Protein AF-A0A534ZRY5-F1 (afdb_monomer)

Mean predicted aligned error: 13.83 Å

Sequence (538 aa):
SQANYGDLYQTGPNISAVFGPDYWAKVGASLPLFTAVGNHGFARSESNLPDLVNWPQDRAVSLSAGTYQKQAYCCLNGTSAASYPSAWYAFDAGNTRFYVLTAAWTDGNNGTATPYQNDYGYHWTASSPEYQWLENDLRTHPSALKFAVFHYPIYSDNTSETSDAYLQGATSLQGLLGRYGVDIAFNGHAHIYQRNQPDTDGLVTYVTGGGGAKLMSVRACSGVDAYGIGWSYNDNAGTACGLGLRPVSIDHVYHYLLVSVRGTIVTVTPVDELGRAFDVQTYDFSRPSDTEPPTAPASLTAVARSSTQVDLAWTGSTDNVGVTGYDIYRNDSLLRTVGIVSSYSDTTTQGGQTYAYKVRARDLAGNLSTFSPEATVNTPPTVTVTYPAVADAYVDQAIPIGNFGTLSRIYADLSPNRQAYLKFTVAGLTGAVEKATVRLYIGDGSARGPSVSLADNAWNETGITWSNKPVLIGSPLADTGTVSSGAWLDIDVTSAVSTNVDYTFALIPTSADGVSAYSREAGTPSLRPQLIITVRSP

Secondary structure (DSSP, 8-state):
-GGGSGGGG--STT---TT-HHHH--TT----------TTT--TT-S--TTTT-TTHHHHHHHHT-EEEEEEE--GGGPPPEEEEEEEEEEEETTEEEEE------TT--TTS-HHHHHIIIIISTTSHHHHHHHHHHHH-TTSEEEEE-SS-SS--BSSS---TTS-STTSHHHHHHHTT--EEEE-SSSSEEEEPP-TT--EEEEE-TTSSPP--B-S--TTEEEEEEEETTTTEEEEEETPPPPSSGGGT-EEEEEEEETTEEEEEEEETTS-B-S-EEEE--PPPP-PPPPPPEEEEEEEEETTEEEEEEEPP--SS-EEEEEEEETTEEEEEESS-SEEEE----TT-EEEEEEEEEESSS-BPPPPPPEEEEPPPEEEEEEEEEEEEEEETTSTT---TTSSEEEEEETTEEEEEEEEE-----S-EEEEEEEEEEEE-BSSPPEEEEE-S---TTT--GGGPPPEEEEEEEE--SB-TTSEEEEE-TTT--SSSEEEEEEE---SS-EEEE-TT-SSGGGS-EEEEEEE--

Radius of gyration: 34.94 Å; Cα contacts (8 Å, |Δi|>4): 1387; chains: 1; bounding box: 77×53×90 Å

pLDDT: mean 89.76, std 12.64, range [42.62, 98.75]

Solvent-accessible surface area (backbone atoms only — not comparable to full-atom values): 28105 Å² total; per-residue (Å²): 115,72,85,59,62,65,67,72,63,62,81,62,104,62,44,58,66,66,76,34,71,82,77,78,62,54,96,91,67,83,80,81,67,87,81,53,51,34,39,85,72,37,52,68,79,58,91,66,58,68,63,86,72,44,79,54,48,68,59,27,20,65,75,52,71,36,43,77,46,76,42,82,45,64,54,61,57,67,18,74,70,47,47,35,74,41,44,30,32,33,45,74,62,89,72,32,36,40,36,35,32,60,42,48,32,30,82,90,58,35,53,81,44,52,39,59,58,52,27,35,69,56,33,51,35,87,85,15,68,56,35,47,49,50,53,52,51,41,60,73,45,53,87,42,48,29,35,39,35,31,18,60,23,59,68,43,38,29,88,85,48,48,40,34,70,70,36,46,51,76,86,20,56,47,24,53,40,21,67,55,48,28,47,39,37,43,19,20,76,31,26,23,36,34,34,39,49,57,48,98,61,50,29,28,43,33,24,58,21,13,58,24,58,69,62,32,41,32,70,68,58,54,94,52,43,46,28,21,30,14,32,30,81,90,76,71,42,40,21,41,23,62,72,30,69,62,32,91,51,68,50,67,42,26,36,51,74,50,74,47,78,57,90,50,36,36,34,42,35,33,28,24,50,80,72,45,76,46,88,68,43,77,44,74,64,72,67,76,77,70,78,74,48,20,41,45,26,38,80,48,42,49,44,57,80,40,32,38,27,35,43,36,38,39,42,74,56,53,44,96,76,35,62,56,22,33,44,35,27,46,72,92,36,83,72,48,76,48,54,86,65,46,62,50,74,44,68,82,48,55,45,58,37,80,46,41,32,35,37,22,26,26,28,53,74,67,37,57,21,56,63,20,66,74,22,68,36,63,21,46,35,63,46,79,50,77,35,59,51,76,34,38,31,28,25,31,64,85,40,43,80,42,60,40,37,80,42,44,52,29,38,23,15,52,74,61,45,18,37,19,40,40,29,34,67,42,69,87,77,77,45,58,63,75,40,27,31,45,35,35,28,23,61,42,38,15,84,49,29,35,32,33,26,41,29,51,75,87,65,49,39,87,72,31,15,44,79,61,52,67,55,73,48,84,68,70,64,39,72,58,44,64,38,60,51,77,33,79,44,78,42,64,41,38,95,77,54,77,70,70,45,76,46,24,42,31,35,42,43,73,32,62,76,30,34,28,28,34,19,69,61,27,94,52,72,92,42,29,32,33,41,40,35,32,22,37,54,115

Nearest PDB structures (foldseek):
  1k85-assembly1_A  TM=9.032E-01  e=1.643E-07  Niallia circulans
  7jgt-assembly1_A  TM=8.335E-01  e=7.657E-04  Caldanaerobacter subterraneus subsp. tengcongensis MB4
  6bt9-assembly2_B  TM=2.143E-01  e=1.829E-09  Bacillus thuringiensis
  6xay-assembly2_B  TM=3.948E-01  e=1.124E-03  Homo sapiens
  6q9m-assembly2_B  TM=3.414E-01  e=3.553E-04  Drosophila melanogaster

Foldseek 3Di:
DLVLDPPSPDDDPFWFCLCPPVNPDDVPDDDDDDDAAAQRNFDQPPPDSVVLPDPPQVVQCVVLVHDFDWDWDDDDQQWHITITTADWGWDDDPLAIETRHEQYHHPVTQRRHDRLVSSCVAQKACPHPNNVSLLVSLLVSLRGAYEYEHAQFCQAQFPPRGHSVQQDDCSTVVVSCLLSHHQEYEYEPQLWWFWFAQDPSNYTYIYQNLQTPRWTARDNQDPRTCKIWTADPVVRWIHIHHVYDTDPHSQQTRWDWDWDDDPQKIWTWTAGSVRDTDPIDIDRRPDPQDPDAWAAWEDWEWDAPAQQKIKIFTHFIADPSGWFWKFKDKPNHTPDIDGRDGMDMGRHHHAQDKIKMWMWIAGSSGHIHDIYPIYIDHHFHKDKDKWFFPWKWKAWPVFQQDAGRQDQKAKQAVVVGMKMKTKTQADDDPFWWPWKKKKWQWAAWDQWWFFKFWWDPPDHRRGDYNNPHTDTDDDTQDGQHTGDHRDMGIDTPSVPDTDRGMTMMMGHGPHHSMIMTGDCNNPDNVRHIMIMTMGRDD

Structure (mmCIF, N/CA/C/O backbone):
data_AF-A0A534ZRY5-F1
#
_entry.id   AF-A0A534ZRY5-F1
#
loop_
_atom_site.group_PDB
_atom_site.id
_atom_site.type_symbol
_atom_site.label_atom_id
_atom_site.label_alt_id
_atom_site.label_comp_id
_atom_site.label_asym_id
_atom_site.label_entity_id
_atom_site.label_seq_id
_atom_site.pdbx_PDB_ins_code
_atom_site.Cartn_x
_atom_site.Cartn_y
_atom_site.Cartn_z
_atom_site.occupancy
_atom_site.B_iso_or_equiv
_atom_site.auth_seq_id
_atom_site.auth_comp_id
_atom_site.auth_asym_id
_atom_site.auth_atom_id
_atom_site.pdbx_PDB_model_num
ATOM 1 N N . SER A 1 1 ? -1.473 17.277 -32.638 1.00 44.34 1 SER A N 1
ATOM 2 C CA . SER A 1 1 ? -0.510 18.044 -33.459 1.00 44.34 1 SER A CA 1
ATOM 3 C C . SER A 1 1 ? 0.889 17.645 -33.020 1.00 44.34 1 SER A C 1
ATOM 5 O O . SER A 1 1 ? 1.045 17.432 -31.825 1.00 44.34 1 SER A O 1
ATOM 7 N N . GLN A 1 2 ? 1.882 17.557 -33.920 1.00 42.62 2 GLN A N 1
ATOM 8 C CA . GLN A 1 2 ? 3.300 17.344 -33.548 1.00 42.62 2 GLN A CA 1
ATOM 9 C C . GLN A 1 2 ? 3.793 18.368 -32.506 1.00 42.62 2 GLN A C 1
ATOM 11 O O . GLN A 1 2 ? 4.649 18.046 -31.693 1.00 42.62 2 GLN A O 1
ATOM 16 N N . ALA A 1 3 ? 3.177 19.558 -32.461 1.00 44.28 3 ALA A N 1
ATOM 17 C CA . ALA A 1 3 ? 3.459 20.621 -31.492 1.00 44.28 3 ALA A CA 1
ATOM 18 C C . ALA A 1 3 ? 3.223 20.249 -30.009 1.00 44.28 3 ALA A C 1
ATOM 20 O O . ALA A 1 3 ? 3.551 21.048 -29.141 1.00 44.28 3 ALA A O 1
ATOM 21 N N . ASN A 1 4 ? 2.651 19.076 -29.713 1.00 43.38 4 ASN A N 1
ATOM 22 C CA . ASN A 1 4 ? 2.315 18.656 -28.351 1.00 43.38 4 ASN A CA 1
ATOM 23 C C . ASN A 1 4 ? 3.356 17.717 -27.703 1.00 43.38 4 ASN A C 1
ATOM 25 O O . ASN A 1 4 ? 3.157 17.360 -26.555 1.00 43.38 4 ASN A O 1
ATOM 29 N N . TYR A 1 5 ? 4.435 17.315 -28.395 1.00 51.25 5 TYR A N 1
ATOM 30 C CA . TYR A 1 5 ? 5.337 16.232 -27.948 1.00 51.25 5 TYR A CA 1
ATOM 31 C C . TYR A 1 5 ? 6.816 16.653 -27.755 1.00 51.25 5 TYR A C 1
ATOM 33 O O . TYR A 1 5 ? 7.732 15.915 -28.115 1.00 51.25 5 TYR A O 1
ATOM 41 N N . GLY A 1 6 ? 7.071 17.838 -27.187 1.00 51.94 6 GLY A N 1
ATOM 42 C CA . GLY A 1 6 ? 8.417 18.264 -26.759 1.00 51.94 6 GLY A CA 1
ATOM 43 C C . GLY A 1 6 ? 9.408 18.567 -27.897 1.00 51.94 6 GLY A C 1
ATOM 44 O O . GLY A 1 6 ? 9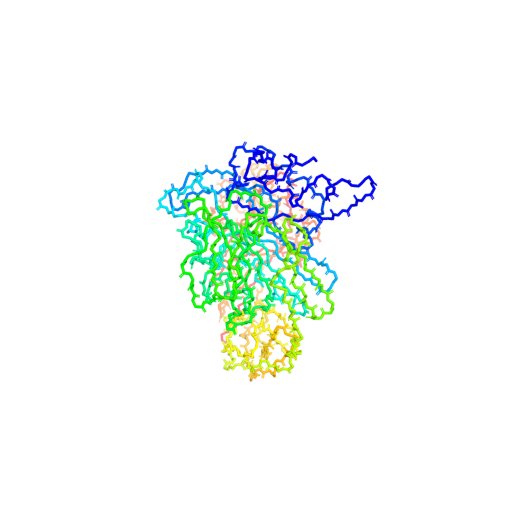.075 19.282 -28.844 1.00 51.94 6 GLY A O 1
ATOM 45 N N . ASP A 1 7 ? 10.636 18.034 -27.801 1.00 44.69 7 ASP A N 1
ATOM 46 C CA . ASP A 1 7 ? 11.776 18.303 -28.707 1.00 44.69 7 ASP A CA 1
ATOM 47 C C . ASP A 1 7 ? 11.546 17.919 -30.181 1.00 44.69 7 ASP A C 1
ATOM 49 O O . ASP A 1 7 ? 12.337 18.282 -31.050 1.00 44.69 7 ASP A O 1
ATOM 53 N N . LEU A 1 8 ? 10.416 17.282 -30.497 1.00 49.34 8 LEU A N 1
ATOM 54 C CA . LEU A 1 8 ? 9.919 17.099 -31.865 1.00 49.34 8 LEU A CA 1
ATOM 55 C C . LEU A 1 8 ? 9.505 18.423 -32.547 1.00 49.34 8 LEU A C 1
ATOM 57 O O . LEU A 1 8 ? 9.199 18.429 -33.738 1.00 49.34 8 LEU A O 1
ATOM 61 N N . TYR A 1 9 ? 9.497 19.546 -31.814 1.00 44.56 9 TYR A N 1
ATOM 62 C CA . TYR A 1 9 ? 9.355 20.901 -32.363 1.00 44.56 9 TYR A CA 1
ATOM 63 C C . TYR A 1 9 ? 10.678 21.496 -32.879 1.00 44.56 9 TYR A C 1
ATOM 65 O O . TYR A 1 9 ? 10.668 22.519 -33.567 1.00 44.56 9 TYR A O 1
ATOM 73 N N . GLN A 1 10 ? 11.830 20.909 -32.543 1.00 48.03 10 GLN A N 1
ATOM 74 C CA . GLN A 1 10 ? 13.104 21.470 -32.977 1.00 48.03 10 GLN A CA 1
ATOM 75 C C . GLN A 1 10 ? 13.219 21.374 -34.518 1.00 48.03 10 GLN A C 1
ATOM 77 O O . GLN A 1 10 ? 13.007 20.325 -35.115 1.00 48.03 10 GLN A O 1
ATOM 82 N N . THR A 1 11 ? 13.548 22.481 -35.194 1.00 48.44 11 THR A N 1
ATOM 83 C CA . THR A 1 11 ? 13.790 22.523 -36.654 1.00 48.44 11 THR A CA 1
ATOM 84 C C . THR A 1 11 ? 15.200 23.037 -36.953 1.00 48.44 11 THR A C 1
ATOM 86 O O . THR A 1 11 ? 15.606 24.046 -36.378 1.00 48.44 11 THR A O 1
ATOM 89 N N . GLY A 1 12 ? 15.955 22.398 -37.854 1.00 54.59 12 GLY A N 1
ATOM 90 C CA . GLY A 1 12 ? 17.310 22.834 -38.223 1.00 54.59 12 GLY A CA 1
ATOM 91 C C . GLY A 1 12 ? 18.221 21.690 -38.696 1.00 54.59 12 GLY A C 1
ATOM 92 O O . GLY A 1 12 ? 17.797 20.540 -38.688 1.00 54.59 12 GLY A O 1
ATOM 93 N N . PRO A 1 13 ? 19.482 21.971 -39.086 1.00 47.69 13 PRO A N 1
ATOM 94 C CA . PRO A 1 13 ? 20.400 20.996 -39.700 1.00 47.69 13 PRO A CA 1
ATOM 95 C C . PRO A 1 13 ? 20.950 19.907 -38.749 1.00 47.69 13 PRO A C 1
ATOM 97 O O . PRO A 1 13 ? 21.943 19.274 -39.078 1.00 47.69 13 PRO A O 1
ATOM 100 N N . ASN A 1 14 ? 20.351 19.708 -37.568 1.00 56.00 14 ASN A N 1
ATOM 101 C CA . ASN A 1 14 ? 20.805 18.774 -36.525 1.00 56.00 14 ASN A CA 1
ATOM 102 C C . ASN A 1 14 ? 19.629 18.219 -35.700 1.00 56.00 14 ASN A C 1
ATOM 104 O O . ASN A 1 14 ? 19.754 18.089 -34.482 1.00 56.00 14 ASN A O 1
ATOM 108 N N . ILE A 1 15 ? 18.480 17.994 -36.345 1.00 62.03 15 ILE A N 1
ATOM 109 C CA . ILE A 1 15 ? 17.298 17.375 -35.738 1.00 62.03 15 ILE A CA 1
ATOM 110 C C . ILE A 1 15 ? 16.789 16.261 -36.649 1.00 62.03 15 ILE A C 1
ATOM 112 O O . ILE A 1 15 ? 16.730 16.437 -37.864 1.00 62.03 15 ILE A O 1
ATOM 116 N N . SER A 1 16 ? 16.444 15.132 -36.035 1.00 63.03 16 SER A N 1
ATOM 117 C CA . SER A 1 16 ? 16.021 13.894 -36.697 1.00 63.03 16 SER A CA 1
ATOM 118 C C . SER A 1 16 ? 14.668 13.988 -37.406 1.00 63.03 16 SER A C 1
ATOM 120 O O . SER A 1 16 ? 13.733 14.619 -36.909 1.00 63.03 16 SER A O 1
ATOM 122 N N . ALA A 1 17 ? 14.533 13.253 -38.513 1.00 61.97 17 ALA A N 1
ATOM 123 C CA . ALA A 1 17 ? 13.275 12.952 -39.194 1.00 61.97 17 ALA A CA 1
ATOM 124 C C . ALA A 1 17 ? 12.673 11.575 -38.826 1.00 61.97 17 ALA A C 1
ATOM 126 O O . ALA A 1 17 ? 11.633 11.213 -39.384 1.00 61.97 17 ALA A O 1
ATOM 127 N N . VAL A 1 18 ? 13.270 10.821 -37.886 1.00 64.75 18 VAL A N 1
ATOM 128 C CA . VAL A 1 18 ? 12.823 9.472 -37.455 1.00 64.75 18 VAL A CA 1
ATOM 129 C C . VAL A 1 18 ? 11.316 9.417 -37.168 1.00 64.75 18 VAL A C 1
ATOM 131 O O . VAL A 1 18 ? 10.633 8.479 -37.575 1.00 64.75 18 VAL A O 1
ATOM 134 N N . PHE A 1 19 ? 10.777 10.448 -36.516 1.00 62.75 19 PHE A N 1
ATOM 135 C CA . PHE A 1 19 ? 9.353 10.582 -36.204 1.00 62.75 19 PHE A CA 1
ATOM 136 C C . PHE A 1 19 ? 8.661 11.617 -37.107 1.00 62.75 19 PHE A C 1
ATOM 138 O O . PHE A 1 19 ? 7.954 12.513 -36.634 1.00 62.75 19 PHE A O 1
ATOM 145 N N . GLY A 1 20 ? 8.878 11.511 -38.420 1.00 56.94 20 GLY A N 1
ATOM 146 C CA . GLY A 1 20 ? 8.279 12.389 -39.426 1.00 56.94 20 GLY A CA 1
ATOM 147 C C . GLY A 1 20 ? 6.740 12.323 -39.489 1.00 56.94 20 GLY A C 1
ATOM 148 O O . GLY A 1 20 ? 6.115 11.478 -38.844 1.00 56.94 20 GLY A O 1
ATOM 149 N N . PRO A 1 21 ? 6.089 13.203 -40.277 1.00 53.75 21 PRO A N 1
ATOM 150 C CA . PRO A 1 21 ? 4.624 13.304 -40.360 1.00 53.75 21 PRO A CA 1
ATOM 151 C C . PRO A 1 21 ? 3.892 11.977 -40.633 1.00 53.75 21 PRO A C 1
ATOM 153 O O . PRO A 1 21 ? 2.792 11.767 -40.118 1.00 53.75 21 PRO A O 1
ATOM 156 N N . ASP A 1 22 ? 4.524 11.061 -41.373 1.00 54.41 22 ASP A N 1
ATOM 157 C CA . ASP A 1 22 ? 3.977 9.743 -41.722 1.00 54.41 22 ASP A CA 1
ATOM 158 C C . ASP A 1 22 ? 3.847 8.784 -40.524 1.00 54.41 22 ASP A C 1
ATOM 160 O O . ASP A 1 22 ? 3.043 7.849 -40.569 1.00 54.41 22 ASP A O 1
ATOM 164 N N . TYR A 1 23 ? 4.597 9.022 -39.440 1.00 58.00 23 TYR A N 1
ATOM 165 C CA . TYR A 1 23 ? 4.493 8.257 -38.193 1.00 58.00 23 TYR A CA 1
ATOM 166 C C . TYR A 1 23 ? 3.243 8.648 -37.387 1.00 58.00 23 TYR A C 1
ATOM 168 O O . TYR A 1 23 ? 2.616 7.806 -36.745 1.00 58.00 23 TYR A O 1
ATOM 176 N N . TRP A 1 24 ? 2.847 9.925 -37.444 1.00 53.88 24 TRP A N 1
ATOM 177 C CA . TRP A 1 24 ? 1.850 10.510 -36.538 1.00 53.88 24 TRP A CA 1
ATOM 178 C C . TRP A 1 24 ? 0.453 10.670 -37.138 1.00 53.88 24 TRP A C 1
ATOM 180 O O . TRP A 1 24 ? -0.514 10.823 -36.392 1.00 53.88 24 TRP A O 1
ATOM 190 N N . ALA A 1 25 ? 0.319 10.670 -38.466 1.00 49.44 25 ALA A N 1
ATOM 191 C CA . ALA A 1 25 ? -0.937 11.016 -39.120 1.00 49.44 25 ALA A CA 1
ATOM 192 C C . ALA A 1 25 ? -1.378 9.964 -40.147 1.00 49.44 25 ALA A C 1
ATOM 194 O O . ALA A 1 25 ? -1.064 10.042 -41.332 1.00 49.44 25 ALA A O 1
ATOM 195 N N . LYS A 1 26 ? -2.227 9.027 -39.708 1.00 51.78 26 LYS A N 1
ATOM 196 C CA . LYS A 1 26 ? -3.167 8.331 -40.599 1.00 51.78 26 LYS A CA 1
ATOM 197 C C . LYS A 1 26 ? -4.590 8.613 -40.139 1.00 51.78 26 LYS A C 1
ATOM 199 O O . LYS A 1 26 ? -4.947 8.314 -39.003 1.00 51.78 26 LYS A O 1
ATOM 204 N N . VAL A 1 27 ? -5.410 9.177 -41.026 1.00 48.12 27 VAL A N 1
ATOM 205 C CA . VAL A 1 27 ? -6.843 9.382 -40.770 1.00 48.12 27 VAL A CA 1
ATOM 206 C C . VAL A 1 27 ? -7.472 8.026 -40.427 1.00 48.12 27 VAL A C 1
ATOM 208 O O . VAL A 1 27 ? -7.449 7.112 -41.247 1.00 48.12 27 VAL A O 1
ATOM 211 N N . GLY A 1 28 ? -7.994 7.891 -39.204 1.00 53.38 28 GLY A N 1
ATOM 212 C CA . GLY A 1 28 ? -8.612 6.658 -38.698 1.00 53.38 28 GLY A CA 1
ATOM 213 C C . GLY A 1 28 ? -7.695 5.707 -37.914 1.00 53.38 28 GLY A C 1
ATOM 214 O O . GLY A 1 28 ? -8.184 4.680 -37.450 1.00 53.38 28 GLY A O 1
ATOM 215 N N . ALA A 1 29 ? -6.407 6.016 -37.726 1.00 54.06 29 ALA A N 1
ATOM 216 C CA . ALA A 1 29 ? -5.524 5.243 -36.848 1.00 54.06 29 ALA A CA 1
ATOM 217 C C . ALA A 1 29 ? -5.532 5.798 -35.410 1.00 54.06 29 ALA A C 1
ATOM 219 O O . ALA A 1 29 ? -5.438 7.007 -35.211 1.00 54.06 29 ALA A O 1
ATOM 220 N N . SER A 1 30 ? -5.598 4.916 -34.408 1.00 62.22 30 SER A N 1
ATOM 221 C CA . SER A 1 30 ? -5.420 5.253 -32.988 1.00 62.22 30 SER A CA 1
ATOM 222 C C . SER A 1 30 ? -4.266 4.430 -32.412 1.00 62.22 30 SER A C 1
ATOM 224 O O . SER A 1 30 ? -4.473 3.295 -31.983 1.00 62.22 30 SER A O 1
ATOM 226 N N . LEU A 1 31 ? -3.046 4.973 -32.440 1.00 68.12 31 LEU A N 1
ATOM 227 C CA . LEU A 1 31 ? -1.917 4.402 -31.705 1.00 68.12 31 LEU A CA 1
ATOM 228 C C . LEU A 1 31 ? -1.933 4.982 -30.281 1.00 68.12 31 LEU A C 1
ATOM 230 O O . LEU A 1 31 ? -1.825 6.202 -30.146 1.00 68.12 31 LEU A O 1
ATOM 234 N N . PRO A 1 32 ? -2.095 4.163 -29.227 1.00 74.81 32 PRO A N 1
ATOM 235 C CA . PRO A 1 32 ? -1.993 4.652 -27.859 1.00 74.81 32 PRO A CA 1
ATOM 236 C C . PRO A 1 32 ? -0.568 5.130 -27.566 1.00 74.81 32 PRO A C 1
ATOM 238 O O . PRO A 1 32 ? 0.392 4.443 -27.913 1.00 74.81 32 PRO A O 1
ATOM 241 N N . LEU A 1 33 ? -0.438 6.283 -26.909 1.00 77.81 33 LEU A N 1
ATOM 242 C CA . LEU A 1 33 ? 0.849 6.852 -26.519 1.00 77.81 33 LEU A CA 1
ATOM 243 C C . LEU A 1 33 ? 0.901 7.062 -25.004 1.00 77.81 33 LEU A C 1
ATOM 245 O O . LEU A 1 33 ? 0.005 7.666 -24.412 1.00 77.81 33 LEU A O 1
ATOM 249 N N . PHE A 1 34 ? 1.984 6.592 -24.396 1.00 82.25 34 PHE A N 1
ATOM 250 C CA . PHE A 1 34 ? 2.289 6.765 -22.980 1.00 82.25 34 PHE A CA 1
ATOM 251 C C . PHE A 1 34 ? 3.591 7.549 -22.860 1.00 82.25 34 PHE A C 1
ATOM 253 O O . PHE A 1 34 ? 4.571 7.216 -23.525 1.00 82.25 34 PHE A O 1
ATOM 260 N N . THR A 1 35 ? 3.589 8.609 -22.056 1.00 80.00 35 THR A N 1
ATOM 261 C CA . THR A 1 35 ? 4.718 9.535 -21.934 1.00 80.00 35 THR A CA 1
ATOM 262 C C . THR A 1 35 ? 5.307 9.474 -20.527 1.00 80.00 35 THR A C 1
ATOM 264 O O . THR A 1 35 ? 4.577 9.574 -19.540 1.00 80.00 35 THR A O 1
ATOM 267 N N . ALA A 1 36 ? 6.631 9.312 -20.448 1.00 86.50 36 ALA A N 1
ATOM 268 C CA . ALA A 1 36 ? 7.414 9.568 -19.242 1.00 86.50 36 ALA A CA 1
ATOM 269 C C . ALA A 1 36 ? 7.877 11.031 -19.264 1.00 86.50 36 ALA A C 1
ATOM 271 O O . ALA A 1 36 ? 8.267 11.539 -20.317 1.00 86.50 36 ALA A O 1
ATOM 272 N N . VAL A 1 37 ? 7.817 11.720 -18.126 1.00 82.38 37 VAL A N 1
ATOM 273 C CA . VAL A 1 37 ? 8.161 13.147 -18.061 1.00 82.38 37 VAL A CA 1
ATOM 274 C C . VAL A 1 37 ? 9.666 13.305 -17.824 1.00 82.38 37 VAL A C 1
ATOM 276 O O . VAL A 1 37 ? 10.222 12.683 -16.923 1.00 82.38 37 VAL A O 1
ATOM 279 N N . GLY A 1 38 ? 10.324 14.142 -18.631 1.00 86.00 38 GLY A N 1
ATOM 280 C CA . GLY A 1 38 ? 11.746 14.485 -18.498 1.00 86.00 38 GLY A CA 1
ATOM 281 C C . GLY A 1 38 ? 11.984 15.918 -18.016 1.00 86.00 38 GLY A C 1
ATOM 282 O O . GLY A 1 38 ? 11.062 16.730 -17.988 1.00 86.00 38 GLY A O 1
ATOM 283 N N . ASN A 1 39 ? 13.231 16.264 -17.685 1.00 84.12 39 ASN A N 1
ATOM 284 C CA . ASN A 1 39 ? 13.631 17.550 -17.079 1.00 84.12 39 ASN A CA 1
ATOM 285 C C . ASN A 1 39 ? 13.151 18.804 -17.841 1.00 84.12 39 ASN A C 1
ATOM 287 O O . ASN A 1 39 ? 12.830 19.819 -17.216 1.00 84.12 39 ASN A O 1
ATOM 291 N N . HIS A 1 40 ? 13.024 18.720 -19.170 1.00 79.88 40 HIS A N 1
ATOM 292 C CA . HIS A 1 40 ? 12.478 19.789 -20.018 1.00 79.88 40 HIS A CA 1
ATOM 293 C C . HIS A 1 40 ? 10.939 19.881 -19.997 1.00 79.88 40 HIS A C 1
ATOM 295 O O . HIS A 1 40 ? 10.395 20.959 -20.211 1.00 79.88 40 HIS A O 1
ATOM 301 N N . GLY A 1 41 ? 10.237 18.783 -19.695 1.00 70.88 41 GLY A N 1
ATOM 302 C CA . GLY A 1 41 ? 8.778 18.729 -19.504 1.00 70.88 41 GLY A CA 1
ATOM 303 C C . GLY A 1 41 ? 8.327 19.031 -18.067 1.00 70.88 41 GLY A C 1
ATOM 304 O O . GLY A 1 41 ? 7.135 19.105 -17.784 1.00 70.88 41 GLY A O 1
ATOM 305 N N . PHE A 1 42 ? 9.269 19.248 -17.146 1.00 72.50 42 PHE A N 1
ATOM 306 C CA . PHE A 1 42 ? 9.026 19.584 -15.738 1.00 72.50 42 PHE A CA 1
ATOM 307 C C . PHE A 1 42 ? 8.900 21.107 -15.491 1.00 72.50 42 PHE A C 1
ATOM 309 O O . PHE A 1 42 ? 9.276 21.625 -14.437 1.00 72.50 42 PHE A O 1
ATOM 316 N N . ALA A 1 43 ? 8.392 21.879 -16.456 1.00 67.75 43 ALA A N 1
ATOM 317 C CA . ALA A 1 43 ? 8.327 23.336 -16.343 1.00 67.75 43 ALA A CA 1
ATOM 318 C C . ALA A 1 43 ? 7.224 23.821 -15.373 1.00 67.75 43 ALA A C 1
ATOM 320 O O . ALA A 1 43 ? 6.043 23.496 -15.506 1.00 67.75 43 ALA A O 1
ATOM 321 N N . ARG A 1 44 ? 7.596 24.701 -14.426 1.00 63.94 44 ARG A N 1
ATOM 322 C CA . ARG A 1 44 ? 6.679 25.299 -13.425 1.00 63.94 44 ARG A CA 1
ATOM 323 C C . ARG A 1 44 ? 5.533 26.108 -14.048 1.00 63.94 44 ARG A C 1
ATOM 325 O O . ARG A 1 44 ? 4.454 26.201 -13.467 1.00 63.94 44 ARG A O 1
ATOM 332 N N . SER A 1 45 ? 5.801 26.763 -15.180 1.00 59.50 45 SER A N 1
ATOM 333 C CA . SER A 1 45 ? 4.956 27.813 -15.769 1.00 59.50 45 SER A CA 1
ATOM 334 C C . SER A 1 45 ? 3.982 27.326 -16.837 1.00 59.50 45 SER A C 1
ATOM 336 O O . SER A 1 45 ? 3.110 28.090 -17.243 1.00 59.50 45 SER A O 1
ATOM 338 N N . GLU A 1 46 ? 4.110 26.090 -17.314 1.00 57.84 46 GLU A N 1
ATOM 339 C CA . GLU A 1 46 ? 3.232 25.583 -18.369 1.00 57.84 46 GLU A CA 1
ATOM 340 C C . GLU A 1 46 ? 1.875 25.215 -17.778 1.00 57.84 46 GLU A C 1
ATOM 342 O O . GLU A 1 46 ? 1.731 24.197 -17.110 1.00 57.84 46 GLU A O 1
ATOM 347 N N . SER A 1 47 ? 0.866 26.068 -17.960 1.00 47.06 47 SER A N 1
ATOM 348 C CA . SER A 1 47 ? -0.485 25.867 -17.415 1.00 47.06 47 SER A CA 1
ATOM 349 C C . SER A 1 47 ? -1.157 24.595 -17.938 1.00 47.06 47 SER A C 1
ATOM 351 O O . SER A 1 47 ? -1.901 23.965 -17.193 1.00 47.06 47 SER A O 1
ATOM 353 N N . ASN A 1 48 ? -0.817 24.188 -19.162 1.00 46.66 48 ASN A N 1
ATOM 354 C CA . ASN A 1 48 ? -1.226 22.939 -19.785 1.00 46.66 48 ASN A CA 1
ATOM 355 C C . ASN A 1 48 ? 0.034 22.246 -20.305 1.00 46.66 48 ASN A C 1
ATOM 357 O O . ASN A 1 48 ? 0.568 22.676 -21.323 1.00 46.66 48 ASN A O 1
ATOM 361 N N . LEU A 1 49 ? 0.484 21.168 -19.660 1.00 54.31 49 LEU A N 1
ATOM 362 C CA . LEU A 1 49 ? 1.175 20.143 -20.437 1.00 54.31 49 LEU A CA 1
ATOM 363 C C . LEU A 1 49 ? 0.087 19.577 -21.358 1.00 54.31 49 LEU A C 1
ATOM 365 O O . LEU A 1 49 ? -0.897 19.055 -20.826 1.00 54.31 49 LEU A O 1
ATOM 369 N N . PRO A 1 50 ? 0.175 19.700 -22.694 1.00 48.66 50 PRO A N 1
ATOM 370 C CA . PRO A 1 50 ? -0.821 19.121 -23.600 1.00 48.66 50 PRO A CA 1
ATOM 371 C C . PRO A 1 50 ? -0.962 17.591 -23.443 1.00 48.66 50 PRO A C 1
ATOM 373 O O . PRO A 1 50 ? -1.876 17.006 -24.019 1.00 48.66 50 PRO A O 1
ATOM 376 N N . ASP A 1 51 ? -0.100 16.971 -22.630 1.00 49.56 51 ASP A N 1
ATOM 377 C CA . ASP A 1 51 ? -0.094 15.560 -22.253 1.00 49.56 51 ASP A CA 1
ATOM 378 C C . ASP A 1 51 ? -0.954 15.213 -21.027 1.00 49.56 51 ASP A C 1
ATOM 380 O O . ASP A 1 51 ? -1.479 14.106 -20.983 1.00 49.56 51 ASP A O 1
ATOM 384 N N . LEU A 1 52 ? -1.227 16.158 -20.107 1.00 49.41 52 LEU A N 1
ATOM 385 C CA . LEU A 1 52 ? -2.150 15.949 -18.966 1.00 49.41 52 LEU A CA 1
ATOM 386 C C . LEU A 1 52 ? -3.626 15.791 -19.397 1.00 49.41 52 LEU A C 1
ATOM 388 O O . LEU A 1 52 ? -4.521 15.703 -18.561 1.00 49.41 52 LEU A O 1
ATOM 392 N N . VAL A 1 53 ? -3.888 15.786 -20.706 1.00 47.56 53 VAL A N 1
ATOM 393 C CA . VAL A 1 53 ? -5.211 15.673 -21.324 1.00 47.56 53 VAL A CA 1
ATOM 394 C C . VAL A 1 53 ? -5.139 14.694 -22.503 1.00 47.56 53 VAL A C 1
ATOM 396 O O . VAL A 1 53 ? -5.534 15.037 -23.612 1.00 47.56 53 VAL A O 1
ATOM 399 N N . ASN A 1 54 ? -4.602 13.483 -22.315 1.00 52.84 54 ASN A N 1
ATOM 400 C CA . ASN A 1 54 ? -4.571 12.473 -23.380 1.00 52.84 54 ASN A CA 1
ATOM 401 C C . ASN A 1 54 ? -5.021 11.078 -22.909 1.00 52.84 54 ASN A C 1
ATOM 403 O O . ASN A 1 54 ? -4.504 10.485 -21.963 1.00 52.84 54 ASN A O 1
ATOM 407 N N . TRP A 1 55 ? -5.965 10.502 -23.656 1.00 50.69 55 TRP A N 1
ATOM 408 C CA . TRP A 1 55 ? -6.286 9.076 -23.611 1.00 50.69 55 TRP A CA 1
ATOM 409 C C . TRP A 1 55 ? -5.111 8.276 -24.210 1.00 50.69 55 TRP A C 1
ATOM 411 O O . TRP A 1 55 ? -4.637 8.660 -25.282 1.00 50.69 55 TRP A O 1
ATOM 421 N N . PRO A 1 56 ? -4.638 7.172 -23.591 1.00 65.94 56 PRO A N 1
ATOM 422 C CA . PRO A 1 56 ? -5.293 6.358 -22.552 1.00 65.94 56 PRO A CA 1
ATOM 423 C C . PRO A 1 56 ? -4.772 6.538 -21.104 1.00 65.94 56 PRO A C 1
ATOM 425 O O . PRO A 1 56 ? -5.038 5.671 -20.266 1.00 65.94 56 PRO A O 1
ATOM 428 N N . GLN A 1 57 ? -4.029 7.603 -20.785 1.00 73.38 57 GLN A N 1
ATOM 429 C CA . GLN A 1 57 ? -3.281 7.694 -19.520 1.00 73.38 57 GLN A CA 1
ATOM 430 C C . GLN A 1 57 ? -4.181 7.696 -18.274 1.00 73.38 57 GLN A C 1
ATOM 432 O O . GLN A 1 57 ? -3.916 6.927 -17.354 1.00 73.38 57 GLN A O 1
ATOM 437 N N . ASP A 1 58 ? -5.312 8.409 -18.281 1.00 78.12 58 ASP A N 1
ATOM 438 C CA . ASP A 1 58 ? -6.268 8.420 -17.153 1.00 78.12 58 ASP A CA 1
ATOM 439 C C . ASP A 1 58 ? -6.734 7.016 -16.743 1.00 78.12 58 ASP A C 1
ATOM 441 O O . ASP A 1 58 ? -6.893 6.700 -15.561 1.00 78.12 58 ASP A O 1
ATOM 445 N N . ARG A 1 59 ? -6.936 6.138 -17.733 1.00 84.38 59 ARG A N 1
ATOM 446 C CA . ARG A 1 59 ? -7.345 4.757 -17.479 1.00 84.38 59 ARG A CA 1
ATOM 447 C C . ARG A 1 59 ? -6.204 3.949 -16.871 1.00 84.38 59 ARG A C 1
ATOM 449 O O . ARG A 1 59 ? -6.461 3.184 -15.947 1.00 84.38 59 ARG A O 1
ATOM 456 N N . ALA A 1 60 ? -4.982 4.100 -17.379 1.00 89.56 60 ALA A N 1
ATOM 457 C CA . ALA A 1 60 ? -3.807 3.436 -16.816 1.00 89.56 60 ALA A CA 1
ATOM 458 C C . ALA A 1 60 ? -3.593 3.860 -15.357 1.00 89.56 60 ALA A C 1
ATOM 460 O O . ALA A 1 60 ? -3.554 3.012 -14.473 1.00 89.56 60 ALA A O 1
ATOM 461 N N . VAL A 1 61 ? -3.607 5.169 -15.099 1.00 89.69 61 VAL A N 1
ATOM 462 C CA . VAL A 1 61 ? -3.494 5.769 -13.763 1.00 89.69 61 VAL A CA 1
ATOM 463 C C . VAL A 1 61 ? -4.552 5.211 -12.815 1.00 89.69 61 VAL A C 1
ATOM 465 O O . VAL A 1 61 ? -4.222 4.756 -11.722 1.00 89.69 61 VAL A O 1
ATOM 468 N N . SER A 1 62 ? -5.818 5.176 -13.241 1.00 89.69 62 SER A N 1
ATOM 469 C CA . SER A 1 62 ? -6.899 4.636 -12.415 1.00 89.69 62 SER A CA 1
ATOM 470 C C . SER A 1 62 ? -6.749 3.139 -12.135 1.00 89.69 62 SER A C 1
ATOM 472 O O . SER A 1 62 ? -7.083 2.708 -11.034 1.00 89.69 62 SER A O 1
ATOM 474 N N . LEU A 1 63 ? -6.308 2.339 -13.110 1.00 91.12 63 LEU A N 1
ATOM 475 C CA . LEU A 1 63 ? -6.204 0.884 -12.961 1.00 91.12 63 LEU A CA 1
ATOM 476 C C . LEU A 1 63 ? -4.960 0.453 -12.185 1.00 91.12 63 LEU A C 1
ATOM 478 O O . LEU A 1 63 ? -5.006 -0.567 -11.502 1.00 91.12 63 LEU A O 1
ATOM 482 N N . SER A 1 64 ? -3.872 1.218 -12.264 1.00 94.75 64 SER A N 1
ATOM 483 C CA . SER A 1 64 ? -2.658 0.956 -11.494 1.00 94.75 64 SER A CA 1
ATOM 484 C C . SER A 1 64 ? -2.636 1.665 -10.144 1.00 94.75 64 SER A C 1
ATOM 486 O O . SER A 1 64 ? -1.647 1.542 -9.435 1.00 94.75 64 SER A O 1
ATOM 488 N N . ALA A 1 65 ? -3.656 2.463 -9.801 1.00 95.75 65 ALA A N 1
ATOM 489 C CA . ALA A 1 65 ? -3.608 3.405 -8.675 1.00 95.75 65 ALA A CA 1
ATOM 490 C C . ALA A 1 65 ? -2.367 4.326 -8.719 1.00 95.75 65 ALA A C 1
ATOM 492 O O . ALA A 1 65 ? -1.770 4.642 -7.690 1.00 95.75 65 ALA A O 1
ATOM 493 N N . GLY A 1 66 ? -1.961 4.708 -9.935 1.00 93.50 66 GLY A N 1
ATOM 494 C CA . GLY A 1 66 ? -0.847 5.617 -10.183 1.00 93.50 66 GLY A CA 1
ATOM 495 C C . GLY A 1 66 ? -1.222 7.078 -9.934 1.00 93.50 66 GLY A C 1
ATOM 496 O O . GLY A 1 66 ? -2.297 7.404 -9.429 1.00 93.50 66 GLY A O 1
ATOM 497 N N . THR A 1 67 ? -0.337 7.984 -10.327 1.00 91.06 67 THR A N 1
ATOM 498 C CA . THR A 1 67 ? -0.536 9.431 -10.268 1.00 91.06 67 THR A CA 1
ATOM 499 C C . THR A 1 67 ? -0.200 10.068 -11.609 1.00 91.06 67 THR A C 1
ATOM 501 O O . THR A 1 67 ? 0.831 9.779 -12.203 1.00 91.06 67 THR A O 1
ATOM 504 N N . TYR A 1 68 ? -1.066 10.968 -12.070 1.00 86.06 68 TYR A N 1
ATOM 505 C CA . TYR A 1 68 ? -0.816 11.802 -13.242 1.00 86.06 68 TYR A CA 1
ATOM 506 C C . TYR A 1 68 ? -1.473 13.165 -13.047 1.00 86.06 68 TYR A C 1
ATOM 508 O O . TYR A 1 68 ? -2.619 13.395 -13.425 1.00 86.06 68 TYR A O 1
ATOM 516 N N . GLN A 1 69 ? -0.791 14.044 -12.318 1.00 84.44 69 GLN A N 1
ATOM 517 C CA . GLN A 1 69 ? -1.335 15.346 -11.929 1.00 84.44 69 GLN A CA 1
ATOM 518 C C . GLN A 1 69 ? -0.220 16.322 -11.577 1.00 84.44 69 GLN A C 1
ATOM 520 O O . GLN A 1 69 ? 0.898 15.921 -11.273 1.00 84.44 69 GLN A O 1
ATOM 525 N N . LYS A 1 70 ? -0.536 17.615 -11.521 1.00 81.81 70 LYS A N 1
ATOM 526 C CA . LYS A 1 70 ? 0.365 18.583 -10.898 1.00 81.81 70 LYS A CA 1
ATOM 527 C C . LYS A 1 70 ? 0.279 18.507 -9.379 1.00 81.81 70 LYS A C 1
ATOM 529 O O . LYS A 1 70 ? -0.811 18.553 -8.816 1.00 81.81 70 LYS A O 1
ATOM 534 N N . GLN A 1 71 ? 1.427 18.450 -8.720 1.00 82.75 71 GLN A N 1
ATOM 535 C CA . GLN A 1 71 ? 1.535 18.485 -7.264 1.00 82.75 71 GLN A CA 1
ATOM 536 C C . GLN A 1 71 ? 2.405 19.658 -6.834 1.00 82.75 71 GLN A C 1
ATOM 538 O O . GLN A 1 71 ? 3.175 20.195 -7.629 1.00 82.75 71 GLN A O 1
ATOM 543 N N . ALA A 1 72 ? 2.225 20.123 -5.600 1.00 85.12 72 ALA A N 1
ATOM 544 C CA . ALA A 1 72 ? 3.101 21.122 -5.010 1.00 85.12 72 ALA A CA 1
ATOM 545 C C . ALA A 1 72 ? 4.331 20.421 -4.424 1.00 85.12 72 ALA A C 1
ATOM 547 O O . ALA A 1 72 ? 4.213 19.501 -3.618 1.00 85.12 72 ALA A O 1
ATOM 548 N N . TYR A 1 73 ? 5.506 20.895 -4.810 1.00 82.75 73 TYR A N 1
ATOM 549 C CA . TYR A 1 73 ? 6.790 20.448 -4.301 1.00 82.75 73 TYR A CA 1
ATOM 550 C C . TYR A 1 73 ? 7.418 21.631 -3.584 1.00 82.75 73 TYR A C 1
ATOM 552 O O . TYR A 1 73 ? 7.434 22.750 -4.109 1.00 82.75 73 TYR A O 1
ATOM 560 N N . CYS A 1 74 ? 7.943 21.417 -2.384 1.00 77.62 74 CYS A N 1
ATOM 561 C CA . CYS A 1 74 ? 8.617 22.484 -1.669 1.00 77.62 74 CYS A CA 1
ATOM 562 C C . CYS A 1 74 ? 9.862 22.012 -0.925 1.00 77.62 74 CYS A C 1
ATOM 564 O O . CYS A 1 74 ? 9.930 20.895 -0.418 1.00 77.62 74 CYS A O 1
ATOM 566 N N . CYS A 1 75 ? 10.819 22.940 -0.851 1.00 85.06 75 CYS A N 1
ATOM 567 C CA . CYS A 1 75 ? 11.866 23.055 0.161 1.00 85.06 75 CYS A CA 1
ATOM 568 C C . CYS A 1 75 ? 12.922 21.948 0.229 1.00 85.06 75 CYS A C 1
ATOM 570 O O . CYS A 1 75 ? 13.849 22.067 1.034 1.00 85.06 75 CYS A O 1
ATOM 572 N N . LEU A 1 76 ? 12.844 20.914 -0.609 1.00 88.50 76 LEU A N 1
ATOM 573 C CA . LEU A 1 76 ? 13.890 19.899 -0.688 1.00 88.50 76 LEU A CA 1
ATOM 574 C C . LEU A 1 76 ? 15.207 20.572 -1.087 1.00 88.50 76 LEU A C 1
ATOM 576 O O . LEU A 1 76 ? 15.224 21.317 -2.060 1.00 88.50 76 LEU A O 1
ATOM 580 N N . ASN A 1 77 ? 16.278 20.375 -0.317 1.00 91.62 77 ASN A N 1
ATOM 581 C CA . ASN A 1 77 ? 17.607 20.938 -0.592 1.00 91.62 77 ASN A CA 1
ATOM 582 C C . ASN A 1 77 ? 17.601 22.440 -0.960 1.00 91.62 77 ASN A C 1
ATOM 584 O O . ASN A 1 77 ? 18.256 22.864 -1.906 1.00 91.62 77 ASN A O 1
ATOM 588 N N . GLY A 1 78 ? 16.813 23.262 -0.258 1.00 90.31 78 GLY A N 1
ATOM 589 C CA . GLY A 1 78 ? 16.773 24.712 -0.496 1.00 90.31 78 GLY A CA 1
ATOM 590 C C . GLY A 1 78 ? 16.057 25.136 -1.785 1.00 90.31 78 GLY A C 1
ATOM 591 O O . GLY A 1 78 ? 16.165 26.291 -2.200 1.00 90.31 78 GLY A O 1
ATOM 592 N N . THR A 1 79 ? 15.322 24.229 -2.430 1.00 89.81 79 THR A N 1
ATOM 593 C CA . THR A 1 79 ? 14.479 24.556 -3.583 1.00 89.81 79 THR A CA 1
ATOM 594 C C . THR A 1 79 ? 13.322 25.477 -3.200 1.00 89.81 79 THR A C 1
ATOM 596 O O . THR A 1 79 ? 12.767 25.412 -2.101 1.00 89.81 79 THR A O 1
ATOM 599 N N . SER A 1 80 ? 12.924 26.353 -4.125 1.00 88.56 80 SER A N 1
ATOM 600 C CA . SER A 1 80 ? 11.735 27.188 -3.924 1.00 88.56 80 SER A CA 1
ATOM 601 C C . SER A 1 80 ? 10.467 26.369 -4.154 1.00 88.56 80 SER A C 1
ATOM 603 O O . SER A 1 80 ? 10.423 25.551 -5.077 1.00 88.56 80 SER A O 1
ATOM 605 N N . ALA A 1 81 ? 9.431 26.628 -3.355 1.00 88.19 81 ALA A N 1
ATOM 606 C CA . ALA A 1 81 ? 8.125 25.999 -3.517 1.00 88.19 81 ALA A CA 1
ATOM 607 C C . ALA A 1 81 ? 7.522 26.309 -4.897 1.00 88.19 81 ALA A C 1
ATOM 609 O O . ALA A 1 81 ? 7.495 27.466 -5.322 1.00 88.19 81 ALA A O 1
ATOM 610 N N . ALA A 1 82 ? 7.053 25.279 -5.598 1.00 85.00 82 ALA A N 1
ATOM 611 C CA . ALA A 1 82 ? 6.385 25.394 -6.892 1.00 85.00 82 ALA A CA 1
ATOM 612 C C . ALA A 1 82 ? 5.569 24.133 -7.204 1.00 85.00 82 ALA A C 1
ATOM 614 O O . ALA A 1 82 ? 5.648 23.146 -6.480 1.00 85.00 82 ALA A O 1
ATOM 615 N N . SER A 1 83 ? 4.776 24.168 -8.276 1.00 84.62 83 SER A N 1
ATOM 616 C CA . SER A 1 83 ? 4.011 23.006 -8.723 1.00 84.62 83 SER A CA 1
ATOM 617 C C . SER A 1 83 ? 4.626 22.370 -9.968 1.00 84.62 83 SER A C 1
ATOM 619 O O . SER A 1 83 ? 4.926 23.077 -10.930 1.00 84.62 83 SER A O 1
ATOM 621 N N . TYR A 1 84 ? 4.786 21.048 -9.933 1.00 82.00 84 TYR A N 1
ATOM 622 C CA . TYR A 1 84 ? 5.387 20.229 -10.988 1.00 82.00 84 TYR A CA 1
ATOM 623 C C . TYR A 1 84 ? 4.498 19.024 -11.313 1.00 82.00 84 TYR A C 1
ATOM 625 O O . TYR A 1 84 ? 3.640 18.675 -10.498 1.00 82.00 84 TYR A O 1
ATOM 633 N N . PRO A 1 85 ? 4.644 18.409 -12.497 1.00 80.56 85 PRO A N 1
ATOM 634 C CA . PRO A 1 85 ? 3.950 17.166 -12.817 1.00 80.56 85 PRO A CA 1
ATOM 635 C C . PRO A 1 85 ? 4.485 15.980 -11.996 1.00 80.56 85 PRO A C 1
ATOM 637 O O . PRO A 1 85 ? 5.675 15.721 -11.983 1.00 80.56 85 PRO A O 1
ATOM 640 N N . SER A 1 86 ? 3.586 15.222 -11.384 1.00 85.00 86 SER A N 1
ATOM 641 C CA . SER A 1 86 ? 3.815 13.880 -10.845 1.00 85.00 86 SER A CA 1
ATOM 642 C C . SER A 1 86 ? 3.186 12.884 -11.809 1.00 85.00 86 SER A C 1
ATOM 644 O O . SER A 1 86 ? 1.963 12.920 -11.984 1.00 85.00 86 SER A O 1
ATOM 646 N N . ALA A 1 87 ? 3.991 12.035 -12.451 1.00 86.44 87 ALA A N 1
ATOM 647 C CA . ALA A 1 87 ? 3.538 11.159 -13.527 1.00 86.44 87 ALA A CA 1
ATOM 648 C C . ALA A 1 87 ? 4.146 9.757 -13.407 1.00 86.44 87 ALA A C 1
ATOM 650 O O . ALA A 1 87 ? 5.166 9.453 -14.026 1.00 86.44 87 ALA A O 1
ATOM 651 N N . TRP A 1 88 ? 3.499 8.901 -12.621 1.00 93.38 88 TRP A N 1
ATOM 652 C CA . TRP A 1 88 ? 3.852 7.491 -12.506 1.00 93.38 88 TRP A CA 1
ATOM 653 C C . TRP A 1 88 ? 2.610 6.612 -12.572 1.00 93.38 88 TRP A C 1
ATOM 655 O O . TRP A 1 88 ? 1.611 6.854 -11.895 1.00 93.38 88 TRP A O 1
ATOM 665 N N . TYR A 1 89 ? 2.633 5.597 -13.418 1.00 95.25 89 TYR A N 1
ATOM 666 C CA . TYR A 1 89 ? 1.502 4.695 -13.616 1.00 95.25 89 TYR A CA 1
ATOM 667 C C . TYR A 1 89 ? 1.964 3.412 -14.295 1.00 95.25 89 TYR A C 1
ATOM 669 O O . TYR A 1 89 ? 3.069 3.333 -14.833 1.00 95.25 89 TYR A O 1
ATOM 677 N N . ALA A 1 90 ? 1.100 2.403 -14.285 1.00 97.38 90 ALA A N 1
ATOM 678 C CA . ALA A 1 90 ? 1.353 1.149 -14.971 1.00 97.38 90 ALA A CA 1
ATOM 679 C C . ALA A 1 90 ? 0.201 0.778 -15.903 1.00 97.38 90 ALA A C 1
ATOM 681 O O . ALA A 1 90 ? -0.949 1.176 -15.702 1.00 97.38 90 ALA A O 1
ATOM 682 N N . PHE A 1 91 ? 0.508 0.015 -16.943 1.00 94.50 91 PHE A N 1
ATOM 683 C CA . PHE A 1 91 ? -0.497 -0.531 -17.846 1.00 94.50 91 PHE A CA 1
ATOM 684 C C . PHE A 1 91 ? -0.042 -1.863 -18.426 1.00 94.50 91 PHE A C 1
ATOM 686 O O . PHE A 1 91 ? 1.153 -2.132 -18.540 1.00 94.50 91 PHE A O 1
ATOM 693 N N . ASP A 1 92 ? -1.010 -2.673 -18.842 1.00 93.19 92 ASP A N 1
ATOM 694 C CA . ASP A 1 92 ? -0.742 -3.946 -19.495 1.00 93.19 92 ASP A CA 1
ATOM 695 C C . ASP A 1 92 ? -0.903 -3.815 -21.012 1.00 93.19 92 ASP A C 1
ATOM 697 O O . ASP A 1 92 ? -1.854 -3.201 -21.508 1.00 93.19 92 ASP A O 1
ATOM 701 N N . ALA A 1 93 ? 0.002 -4.440 -21.759 1.00 88.88 93 ALA A N 1
ATOM 702 C CA . ALA A 1 93 ? -0.148 -4.679 -23.187 1.00 88.88 93 ALA A CA 1
ATOM 703 C C . ALA A 1 93 ? 0.181 -6.148 -23.476 1.00 88.88 93 ALA A C 1
ATOM 705 O O . ALA A 1 93 ? 1.335 -6.573 -23.448 1.00 88.88 93 ALA A O 1
ATOM 706 N N . GLY A 1 94 ? -0.859 -6.948 -23.725 1.00 88.12 94 GLY A N 1
ATOM 707 C CA . GLY A 1 94 ? -0.713 -8.400 -23.814 1.00 88.12 94 GLY A CA 1
ATOM 708 C C . GLY A 1 94 ? -0.365 -9.007 -22.453 1.00 88.12 94 GLY A C 1
ATOM 709 O O . GLY A 1 94 ? -1.087 -8.792 -21.485 1.00 88.12 94 GLY A O 1
ATOM 710 N N . ASN A 1 95 ? 0.720 -9.780 -22.387 1.00 86.00 95 ASN A N 1
ATOM 711 C CA . ASN A 1 95 ? 1.240 -10.397 -21.158 1.00 86.00 95 ASN A CA 1
ATOM 712 C C . ASN A 1 95 ? 2.325 -9.554 -20.462 1.00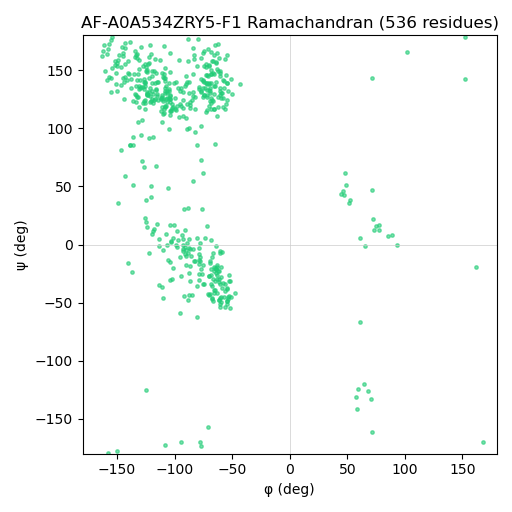 86.00 95 ASN A C 1
ATOM 714 O O . ASN A 1 95 ? 2.984 -10.036 -19.538 1.00 86.00 95 ASN A O 1
ATOM 718 N N . THR A 1 96 ? 2.543 -8.329 -20.937 1.00 93.25 96 THR A N 1
ATOM 719 C CA . THR A 1 96 ? 3.572 -7.425 -20.433 1.00 93.25 96 THR A CA 1
ATOM 720 C C . THR A 1 96 ? 2.945 -6.302 -19.635 1.00 93.25 96 THR A C 1
ATOM 722 O O . THR A 1 96 ? 1.976 -5.692 -20.088 1.00 93.25 96 THR A O 1
ATOM 725 N N . ARG A 1 97 ? 3.551 -5.990 -18.493 1.00 96.44 97 ARG A N 1
ATOM 726 C CA . ARG A 1 97 ? 3.241 -4.828 -17.674 1.00 96.44 97 ARG A CA 1
ATOM 727 C C . ARG A 1 97 ? 4.328 -3.770 -17.832 1.00 96.44 97 ARG A C 1
ATOM 729 O O . ARG A 1 97 ? 5.512 -4.048 -17.656 1.00 96.44 97 ARG A O 1
ATOM 736 N N . PHE A 1 98 ? 3.917 -2.560 -18.176 1.00 97.38 98 PHE A N 1
ATOM 737 C CA . PHE A 1 98 ? 4.788 -1.407 -18.354 1.00 97.38 98 PHE A CA 1
ATOM 738 C C . PHE A 1 98 ? 4.641 -0.472 -17.164 1.00 97.38 98 PHE A C 1
ATOM 740 O O . PHE A 1 98 ? 3.521 -0.142 -16.782 1.00 97.38 98 PHE A O 1
ATOM 747 N N . TYR A 1 99 ? 5.768 -0.017 -16.632 1.00 98.38 99 TYR A N 1
ATOM 748 C CA . TYR A 1 99 ? 5.865 0.973 -15.570 1.00 98.38 99 TYR A CA 1
ATOM 749 C C . TYR A 1 99 ? 6.421 2.263 -16.155 1.00 98.38 99 TYR A C 1
ATOM 751 O O . TYR A 1 99 ? 7.578 2.311 -16.569 1.00 98.38 99 TYR A O 1
ATOM 759 N N . VAL A 1 100 ? 5.599 3.304 -16.200 1.00 96.19 100 VAL A N 1
ATOM 760 C CA . VAL A 1 100 ? 6.043 4.657 -16.534 1.00 96.19 100 VAL A CA 1
ATOM 761 C C . VAL A 1 100 ? 6.334 5.358 -15.220 1.00 96.19 100 VAL A C 1
ATOM 763 O O . VAL A 1 100 ? 5.437 5.451 -14.384 1.00 96.19 100 VAL A O 1
ATOM 766 N N . LEU A 1 101 ? 7.577 5.792 -15.024 1.00 96.75 101 LEU A N 1
ATOM 767 C CA . LEU A 1 101 ? 8.059 6.327 -13.751 1.00 96.75 101 LEU A CA 1
ATOM 768 C C . LEU A 1 101 ? 8.537 7.771 -13.903 1.00 96.75 101 LEU A C 1
ATOM 770 O O . LEU A 1 101 ? 9.074 8.165 -14.946 1.00 96.75 101 LEU A O 1
ATOM 774 N N . THR A 1 102 ? 8.391 8.544 -12.833 1.00 92.06 102 THR A N 1
ATOM 775 C CA . THR A 1 102 ? 9.025 9.849 -12.684 1.00 92.06 102 THR A CA 1
ATOM 776 C C . THR A 1 102 ? 10.416 9.660 -12.083 1.00 92.06 102 THR A C 1
ATOM 778 O O . THR A 1 102 ? 10.584 9.497 -10.883 1.00 92.06 102 THR A O 1
ATOM 781 N N . ALA A 1 103 ? 11.432 9.693 -12.943 1.00 87.62 103 ALA A N 1
ATOM 782 C CA . ALA A 1 103 ? 12.831 9.809 -12.531 1.00 87.62 103 ALA A CA 1
ATOM 783 C C . ALA A 1 103 ? 13.464 10.993 -13.272 1.00 87.62 103 ALA A C 1
ATOM 785 O O . ALA A 1 103 ? 14.241 10.817 -14.218 1.00 87.62 103 ALA A O 1
ATOM 786 N N . ALA A 1 104 ? 12.985 12.194 -12.939 1.00 88.06 104 ALA A N 1
ATOM 787 C CA . ALA A 1 104 ? 13.440 13.462 -13.489 1.00 88.06 104 ALA A CA 1
ATOM 788 C C . ALA A 1 104 ? 13.094 14.645 -12.576 1.00 88.06 104 ALA A C 1
ATOM 790 O O . ALA A 1 104 ? 11.978 14.764 -12.079 1.00 88.06 104 ALA A O 1
ATOM 791 N N . TRP A 1 105 ? 14.014 15.608 -12.480 1.00 86.88 105 TRP A N 1
ATOM 792 C CA . TRP A 1 105 ? 13.764 16.905 -11.851 1.00 86.88 105 TRP A CA 1
ATOM 793 C C . TRP A 1 105 ? 13.897 18.044 -12.864 1.00 86.88 105 TRP A C 1
ATOM 795 O O . TRP A 1 105 ?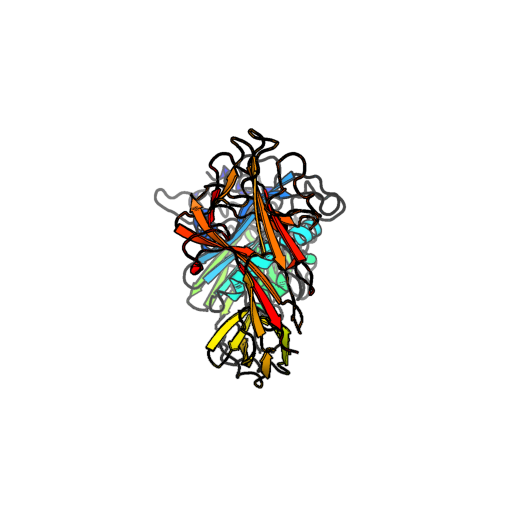 14.530 17.894 -13.906 1.00 86.88 105 TRP A O 1
ATOM 805 N N . THR A 1 106 ? 13.316 19.213 -12.582 1.00 84.12 106 THR A N 1
ATOM 806 C CA . THR A 1 106 ? 13.526 20.384 -13.450 1.00 84.12 106 THR A CA 1
ATOM 807 C C . THR A 1 106 ? 14.931 20.960 -13.279 1.00 84.12 106 THR A C 1
ATOM 809 O O . THR A 1 106 ? 15.384 21.187 -12.158 1.00 84.12 106 THR A O 1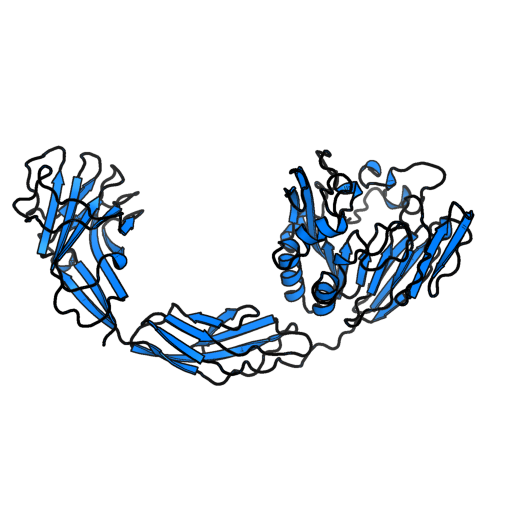
ATOM 812 N N . ASP A 1 107 ? 15.575 21.355 -14.376 1.00 79.62 107 ASP A N 1
ATOM 813 C CA . ASP A 1 107 ? 16.869 22.051 -14.300 1.00 79.62 107 ASP A CA 1
ATOM 814 C C . ASP A 1 107 ? 16.753 23.468 -13.709 1.00 79.62 107 ASP A C 1
ATOM 816 O O . ASP A 1 107 ? 17.741 24.067 -13.283 1.00 79.62 107 ASP A O 1
ATOM 820 N N . GLY A 1 108 ? 15.537 24.021 -13.653 1.00 80.31 108 GLY A N 1
ATOM 821 C CA . GLY A 1 108 ? 15.272 25.385 -13.193 1.00 80.31 108 GLY A CA 1
ATOM 822 C C . GLY A 1 108 ? 15.018 25.537 -11.686 1.00 80.31 108 GLY A C 1
ATOM 823 O O . GLY A 1 108 ? 14.702 26.646 -11.245 1.00 80.31 108 GLY A O 1
ATOM 824 N N . ASN A 1 109 ? 15.070 24.466 -10.879 1.00 81.69 109 ASN A N 1
ATOM 825 C CA . ASN A 1 109 ? 14.808 24.510 -9.425 1.00 81.69 109 ASN A CA 1
ATOM 826 C C . ASN A 1 109 ? 15.707 23.577 -8.617 1.00 81.69 109 ASN A C 1
ATOM 828 O O . ASN A 1 109 ? 15.212 22.707 -7.907 1.00 81.69 109 ASN A O 1
ATOM 832 N N . ASN A 1 110 ? 17.017 23.754 -8.706 1.00 82.81 110 ASN A N 1
ATOM 833 C CA . ASN A 1 110 ? 17.946 22.814 -8.080 1.00 82.81 110 ASN A CA 1
ATOM 834 C C . ASN A 1 110 ? 18.268 23.130 -6.610 1.00 82.81 110 ASN A C 1
ATOM 836 O O . ASN A 1 110 ? 18.691 22.250 -5.862 1.00 82.81 110 ASN A O 1
ATOM 840 N N . GLY A 1 111 ? 18.007 24.362 -6.155 1.00 87.62 111 GLY A N 1
ATOM 841 C CA . GLY A 1 111 ? 18.361 24.771 -4.796 1.00 87.62 111 GLY A CA 1
ATOM 842 C C . GLY A 1 111 ? 19.870 24.625 -4.581 1.00 87.62 111 GLY A C 1
ATOM 843 O O . GLY A 1 111 ? 20.657 25.185 -5.342 1.00 87.62 111 GLY A O 1
ATOM 844 N N . THR A 1 112 ? 20.268 23.865 -3.562 1.00 92.31 112 THR A N 1
ATOM 845 C CA . THR A 1 112 ? 21.667 23.578 -3.212 1.00 92.31 112 THR A CA 1
ATOM 846 C C . THR A 1 112 ? 22.140 22.181 -3.630 1.00 92.31 112 THR A C 1
ATOM 848 O O . THR A 1 112 ? 23.267 21.817 -3.302 1.00 92.31 112 THR A O 1
ATOM 851 N N . ALA A 1 113 ? 21.303 21.385 -4.298 1.00 92.19 113 ALA A N 1
ATOM 852 C CA . ALA A 1 113 ? 21.612 20.015 -4.721 1.00 92.19 113 ALA A CA 1
ATOM 853 C C . ALA A 1 113 ? 21.495 19.854 -6.246 1.00 92.19 113 ALA A C 1
ATOM 855 O O . ALA A 1 113 ? 21.064 20.771 -6.941 1.00 92.19 113 ALA A O 1
ATOM 856 N N . THR A 1 114 ? 21.903 18.706 -6.787 1.00 91.19 114 THR A N 1
ATOM 857 C CA . THR A 1 114 ? 21.760 18.408 -8.224 1.00 91.19 114 THR A CA 1
ATOM 858 C C . THR A 1 114 ? 20.313 18.031 -8.577 1.00 91.19 114 THR A C 1
ATOM 860 O O . THR A 1 114 ? 19.563 17.619 -7.685 1.00 91.19 114 THR A O 1
ATOM 863 N N . PRO A 1 115 ? 19.906 18.111 -9.863 1.00 89.00 115 PRO A N 1
ATOM 864 C CA . PRO A 1 115 ? 18.619 17.574 -10.311 1.00 89.00 115 PRO A CA 1
ATOM 865 C C . PRO A 1 115 ? 18.400 16.119 -9.871 1.00 8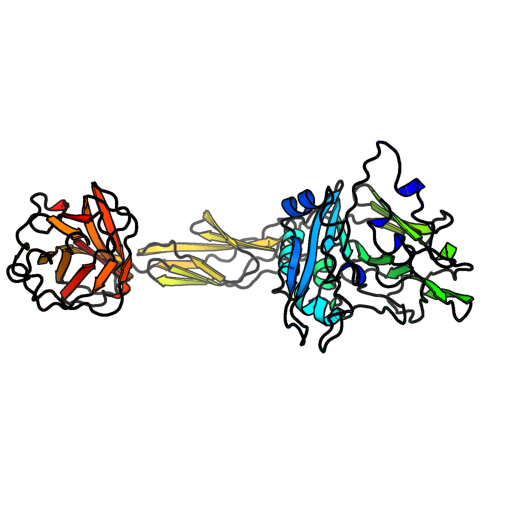9.00 115 PRO A C 1
ATOM 867 O O . PRO A 1 115 ? 17.359 15.809 -9.304 1.00 89.00 115 PRO A O 1
ATOM 870 N N . TYR A 1 116 ? 19.416 15.264 -10.023 1.00 92.69 116 TYR A N 1
ATOM 871 C CA . TYR A 1 116 ? 19.383 13.848 -9.630 1.00 92.69 116 TYR A CA 1
ATOM 872 C C . TYR A 1 116 ? 19.120 13.648 -8.132 1.00 92.69 116 TYR A C 1
ATOM 874 O O . TYR A 1 116 ? 18.263 12.868 -7.726 1.00 92.69 116 TYR A O 1
ATOM 882 N N . GLN A 1 117 ? 19.807 14.413 -7.279 1.00 93.31 117 GLN A N 1
ATOM 883 C CA . GLN A 1 117 ? 19.616 14.309 -5.833 1.00 93.31 117 GLN A CA 1
ATOM 884 C C . GLN A 1 117 ? 18.223 14.789 -5.397 1.00 93.31 117 GLN A C 1
ATOM 886 O O . GLN A 1 117 ? 17.648 14.247 -4.449 1.00 93.31 117 GLN A O 1
ATOM 891 N N . ASN A 1 118 ? 17.691 15.823 -6.054 1.00 91.62 118 ASN A N 1
ATOM 892 C CA . ASN A 1 118 ? 16.345 16.319 -5.778 1.00 91.62 118 ASN A CA 1
ATOM 893 C C . ASN A 1 118 ? 15.270 15.329 -6.236 1.00 91.62 118 ASN A C 1
ATOM 895 O O . ASN A 1 118 ? 14.333 15.082 -5.479 1.00 91.62 118 ASN A O 1
ATOM 899 N N . ASP A 1 119 ? 15.436 14.734 -7.419 1.00 91.50 119 ASP A N 1
ATOM 900 C CA . ASP A 1 119 ? 14.563 13.667 -7.910 1.00 91.50 119 ASP A CA 1
ATOM 901 C C . ASP A 1 119 ? 14.518 12.499 -6.917 1.00 91.50 119 ASP A C 1
ATOM 903 O O . ASP A 1 119 ? 13.455 12.168 -6.389 1.00 91.50 119 ASP A O 1
ATOM 907 N N . TYR A 1 120 ? 15.689 11.971 -6.547 1.00 94.00 120 TYR A N 1
ATOM 908 C CA . TYR A 1 120 ? 15.803 10.890 -5.571 1.00 94.00 120 TYR A CA 1
ATOM 909 C C . TYR A 1 120 ? 15.108 11.213 -4.245 1.00 94.00 120 TYR A C 1
ATOM 911 O O . TYR A 1 120 ? 14.327 10.410 -3.730 1.00 94.00 120 TYR A O 1
ATOM 919 N N . GLY A 1 121 ? 15.372 12.398 -3.686 1.00 92.00 121 GLY A N 1
ATOM 920 C CA . GLY A 1 121 ? 14.811 12.799 -2.398 1.00 92.00 121 GLY A CA 1
ATOM 921 C C . GLY A 1 121 ? 13.286 12.919 -2.404 1.00 92.00 121 GLY A C 1
ATOM 922 O O . GLY A 1 121 ? 12.669 12.750 -1.353 1.00 92.00 121 GLY A O 1
ATOM 923 N N . TYR A 1 122 ? 12.674 13.186 -3.560 1.00 90.31 122 TYR A N 1
ATOM 924 C CA . TYR A 1 122 ? 11.223 13.294 -3.671 1.00 90.31 122 TYR A CA 1
ATOM 925 C C . TYR A 1 122 ? 10.560 11.962 -4.043 1.00 90.31 122 TYR A C 1
ATOM 927 O O . TYR A 1 122 ? 9.575 11.574 -3.409 1.00 90.31 122 TYR A O 1
ATOM 935 N N . HIS A 1 123 ? 11.112 11.234 -5.012 1.00 92.19 123 HIS A N 1
ATOM 936 C CA . HIS A 1 123 ? 10.448 10.089 -5.642 1.00 92.19 123 HIS A CA 1
ATOM 937 C C . HIS A 1 123 ? 10.945 8.724 -5.149 1.00 92.19 123 HIS A C 1
ATOM 939 O O . HIS A 1 123 ? 10.155 7.781 -5.068 1.00 92.19 123 HIS A O 1
ATOM 945 N N . TRP A 1 124 ? 12.211 8.621 -4.732 1.00 94.94 124 TRP A N 1
ATOM 946 C CA . TRP A 1 124 ? 12.894 7.326 -4.605 1.00 94.94 124 TRP A CA 1
ATOM 947 C C . TRP A 1 124 ? 13.385 6.975 -3.201 1.00 94.94 124 TRP A C 1
ATOM 949 O O . TRP A 1 124 ? 14.056 5.960 -3.017 1.00 94.94 124 TRP A O 1
ATOM 959 N N . THR A 1 125 ? 13.003 7.745 -2.181 1.00 92.94 125 THR A N 1
ATOM 960 C CA . THR A 1 125 ? 13.149 7.281 -0.793 1.00 92.94 125 THR A CA 1
ATOM 961 C C . THR A 1 125 ? 12.115 6.193 -0.489 1.00 92.94 125 THR A C 1
ATOM 963 O O . THR A 1 125 ? 11.013 6.223 -1.025 1.00 92.94 125 THR A O 1
ATOM 966 N N . ALA A 1 126 ? 12.395 5.275 0.441 1.00 89.75 126 ALA A N 1
ATOM 967 C CA . ALA A 1 126 ? 11.432 4.229 0.827 1.00 89.75 126 ALA A CA 1
ATOM 968 C C . ALA A 1 126 ? 10.093 4.774 1.387 1.00 89.75 126 ALA A C 1
ATOM 970 O O . ALA A 1 126 ? 9.083 4.071 1.439 1.00 89.75 126 ALA A O 1
ATOM 971 N N . SER A 1 127 ? 10.076 6.034 1.831 1.00 92.31 127 SER A N 1
ATOM 972 C CA . SER A 1 127 ? 8.872 6.750 2.270 1.00 92.31 127 SER A CA 1
ATOM 973 C C . SER A 1 127 ? 8.152 7.509 1.155 1.00 92.31 127 SER A C 1
ATOM 975 O O . SER A 1 127 ? 7.063 8.032 1.390 1.00 92.31 127 SER A O 1
ATOM 977 N N . SER A 1 128 ? 8.754 7.624 -0.028 1.00 93.50 128 SER A N 1
ATOM 978 C CA . SER A 1 128 ? 8.188 8.378 -1.138 1.00 93.50 128 SER A CA 1
ATOM 979 C C . SER A 1 128 ? 6.952 7.665 -1.702 1.00 93.50 128 SER A C 1
ATOM 981 O O . SER A 1 128 ? 6.973 6.440 -1.856 1.00 93.50 128 SER A O 1
ATOM 983 N N . PRO A 1 129 ? 5.880 8.404 -2.052 1.00 95.44 129 PRO A N 1
ATOM 984 C CA . PRO A 1 129 ? 4.658 7.806 -2.586 1.00 95.44 129 PRO A CA 1
ATOM 985 C C . PRO A 1 129 ? 4.880 6.954 -3.839 1.00 95.44 129 PRO A C 1
ATOM 987 O O . PRO A 1 129 ? 4.281 5.890 -3.959 1.00 95.44 129 PRO A O 1
ATOM 990 N N . GLU A 1 130 ? 5.748 7.394 -4.754 1.00 96.69 130 GLU A N 1
ATOM 991 C CA . GLU A 1 130 ? 6.055 6.646 -5.975 1.00 96.69 130 GLU A CA 1
ATOM 992 C C . GLU A 1 130 ? 6.796 5.340 -5.682 1.00 96.69 130 GLU A C 1
ATOM 994 O O . GLU A 1 130 ? 6.377 4.295 -6.174 1.00 96.69 130 GLU A O 1
ATOM 999 N N . TYR A 1 131 ? 7.824 5.365 -4.824 1.00 97.19 131 TYR A N 1
ATOM 1000 C CA . TYR A 1 131 ? 8.518 4.151 -4.385 1.00 97.19 131 TYR A CA 1
ATOM 1001 C C . TYR A 1 131 ? 7.538 3.119 -3.804 1.00 97.19 131 TYR A C 1
ATOM 1003 O O . TYR A 1 131 ? 7.524 1.962 -4.223 1.00 97.19 131 TYR A O 1
ATOM 1011 N N . GLN A 1 132 ? 6.689 3.534 -2.856 1.00 96.81 132 GLN A N 1
ATOM 1012 C CA . GLN A 1 132 ? 5.739 2.636 -2.186 1.00 96.81 132 GLN A CA 1
ATOM 1013 C C . GLN A 1 132 ? 4.678 2.094 -3.146 1.00 96.81 132 GLN A C 1
ATOM 1015 O O . GLN A 1 132 ? 4.291 0.925 -3.062 1.00 96.81 132 GLN A O 1
ATOM 1020 N N . TRP A 1 133 ? 4.208 2.943 -4.061 1.00 98.06 133 TRP A N 1
ATOM 1021 C CA . TRP A 1 133 ? 3.299 2.541 -5.125 1.00 98.06 133 TRP A CA 1
ATOM 1022 C C . TRP A 1 133 ? 3.943 1.482 -6.025 1.00 98.06 133 TRP A C 1
ATOM 1024 O O . TRP A 1 133 ? 3.353 0.418 -6.224 1.00 98.06 133 TRP A O 1
ATOM 1034 N N . LEU A 1 134 ? 5.155 1.751 -6.517 1.00 98.19 134 LEU A N 1
ATOM 1035 C CA . LEU A 1 134 ? 5.871 0.873 -7.434 1.00 98.19 134 LEU A CA 1
ATOM 1036 C C . LEU A 1 134 ? 6.147 -0.480 -6.780 1.00 98.19 134 LEU A C 1
ATOM 1038 O O . LEU A 1 134 ? 5.837 -1.513 -7.365 1.00 98.19 134 LEU A O 1
ATOM 1042 N N . GLU A 1 135 ? 6.659 -0.485 -5.549 1.00 96.00 135 GLU A N 1
ATOM 1043 C CA . GLU A 1 135 ? 6.897 -1.713 -4.789 1.00 96.00 135 GLU A CA 1
ATOM 1044 C C . GLU A 1 135 ? 5.617 -2.544 -4.630 1.00 96.00 135 GLU A C 1
ATOM 1046 O O . GLU A 1 135 ? 5.616 -3.759 -4.849 1.00 96.00 135 GLU A O 1
ATOM 1051 N N . ASN A 1 136 ? 4.500 -1.902 -4.284 1.00 94.94 136 ASN A N 1
ATOM 1052 C CA . ASN A 1 136 ? 3.232 -2.599 -4.124 1.00 94.94 136 ASN A CA 1
ATOM 1053 C C . ASN A 1 136 ? 2.702 -3.171 -5.448 1.00 94.94 136 ASN A C 1
ATOM 1055 O O . ASN A 1 136 ? 2.195 -4.298 -5.477 1.00 94.94 136 ASN A O 1
ATOM 1059 N N . ASP A 1 137 ? 2.801 -2.411 -6.536 1.00 96.44 137 ASP A N 1
ATOM 1060 C CA . ASP A 1 137 ? 2.338 -2.851 -7.847 1.00 96.44 137 ASP A CA 1
ATOM 1061 C C . ASP A 1 137 ? 3.200 -4.007 -8.381 1.00 96.44 137 ASP A C 1
ATOM 1063 O O . ASP A 1 137 ? 2.667 -5.054 -8.752 1.00 96.44 137 ASP A O 1
ATOM 1067 N N . LEU A 1 138 ? 4.527 -3.883 -8.297 1.00 94.06 138 LEU A N 1
ATOM 1068 C CA . LEU A 1 138 ? 5.480 -4.941 -8.640 1.00 94.06 138 LEU A CA 1
ATOM 1069 C C . LEU A 1 138 ? 5.186 -6.248 -7.887 1.00 94.06 138 LEU A C 1
ATOM 1071 O O . LEU A 1 138 ? 5.100 -7.319 -8.493 1.00 94.06 138 LEU A O 1
ATOM 1075 N N . ARG A 1 139 ? 4.954 -6.153 -6.573 1.00 87.19 139 ARG A N 1
ATOM 1076 C CA . ARG A 1 139 ? 4.631 -7.291 -5.699 1.00 87.19 139 ARG A CA 1
ATOM 1077 C C . ARG A 1 139 ? 3.311 -7.978 -6.057 1.00 87.19 139 ARG A C 1
ATOM 1079 O O . ARG A 1 139 ? 3.149 -9.167 -5.800 1.00 87.19 139 ARG A O 1
ATOM 1086 N N . THR A 1 140 ? 2.346 -7.241 -6.604 1.00 85.50 140 THR A N 1
ATOM 1087 C CA . THR A 1 140 ? 1.013 -7.772 -6.941 1.00 85.50 140 THR A CA 1
ATOM 1088 C C . THR A 1 140 ? 0.902 -8.287 -8.375 1.00 85.50 140 THR A C 1
ATOM 1090 O O . THR A 1 140 ? -0.092 -8.936 -8.701 1.00 85.50 140 THR A O 1
ATOM 1093 N N . HIS A 1 141 ? 1.941 -8.102 -9.197 1.00 87.81 141 HIS A N 1
ATOM 1094 C CA . HIS A 1 141 ? 2.014 -8.605 -10.574 1.00 87.81 141 HIS A CA 1
ATOM 1095 C C . HIS A 1 141 ? 3.215 -9.546 -10.787 1.00 87.81 141 HIS A C 1
ATOM 1097 O O . HIS A 1 141 ? 3.975 -9.379 -11.743 1.00 87.81 141 HIS A O 1
ATOM 1103 N N . PRO A 1 142 ? 3.407 -10.563 -9.929 1.00 81.00 142 PRO A N 1
ATOM 1104 C CA . PRO A 1 142 ? 4.628 -11.368 -9.898 1.00 81.00 142 PRO A CA 1
ATOM 1105 C C . PRO A 1 142 ? 4.922 -12.078 -11.223 1.00 81.00 142 PRO A C 1
ATOM 1107 O O . PRO A 1 142 ? 6.069 -12.128 -11.659 1.00 81.00 142 PRO A O 1
ATOM 1110 N N . SER A 1 143 ? 3.875 -12.553 -11.897 1.00 78.25 143 SER A N 1
ATOM 1111 C CA . SER A 1 143 ? 3.938 -13.355 -13.120 1.00 78.25 143 SER A CA 1
ATOM 1112 C C . SER A 1 143 ? 4.005 -12.547 -14.418 1.00 78.25 143 SER A C 1
ATOM 1114 O O . SER A 1 143 ? 4.109 -13.143 -15.491 1.00 78.25 143 SER A O 1
ATOM 1116 N N . ALA A 1 144 ? 3.918 -11.215 -14.353 1.00 84.69 144 ALA A N 1
ATOM 1117 C CA . ALA A 1 144 ? 4.023 -10.378 -15.541 1.00 84.69 144 ALA A CA 1
ATOM 1118 C C . ALA A 1 144 ? 5.471 -10.323 -16.045 1.00 84.69 144 ALA A C 1
ATOM 1120 O O . ALA A 1 144 ? 6.409 -10.279 -15.243 1.00 84.69 144 ALA A O 1
ATOM 1121 N N . LEU A 1 145 ? 5.624 -10.246 -17.370 1.00 91.62 145 LEU A N 1
ATOM 1122 C CA . LEU A 1 145 ? 6.831 -9.712 -17.998 1.00 91.62 145 LEU A CA 1
ATOM 1123 C C . LEU A 1 145 ? 6.832 -8.196 -17.778 1.00 91.62 145 LEU A C 1
ATOM 1125 O O . LEU A 1 145 ? 5.819 -7.560 -18.077 1.00 91.62 145 LEU A O 1
ATOM 1129 N N . LYS A 1 146 ? 7.899 -7.610 -17.235 1.00 95.62 146 LYS A N 1
ATOM 1130 C CA . LYS A 1 146 ? 7.852 -6.234 -16.711 1.00 95.62 146 LYS A CA 1
ATOM 1131 C C . LYS A 1 146 ? 8.893 -5.343 -17.368 1.00 95.62 146 LYS A C 1
ATOM 1133 O O . LYS A 1 146 ? 10.079 -5.661 -17.342 1.00 95.62 146 LYS A O 1
ATOM 1138 N N . PHE A 1 147 ? 8.467 -4.185 -17.868 1.00 98.38 147 PHE A N 1
ATOM 1139 C CA . PHE A 1 147 ? 9.372 -3.153 -18.382 1.00 98.38 147 PHE A CA 1
ATOM 1140 C C . PHE A 1 147 ? 9.186 -1.830 -17.651 1.00 98.38 147 PHE A C 1
ATOM 1142 O O . PHE A 1 147 ? 8.060 -1.452 -17.339 1.00 98.38 147 PHE A O 1
ATOM 1149 N N . ALA A 1 148 ? 10.280 -1.109 -17.426 1.00 98.38 148 ALA A N 1
ATOM 1150 C CA . ALA A 1 148 ? 10.255 0.241 -16.874 1.00 98.38 148 ALA A CA 1
ATOM 1151 C C . ALA A 1 148 ? 10.651 1.274 -17.934 1.00 98.38 148 ALA A C 1
ATOM 1153 O O . ALA A 1 148 ? 11.512 1.015 -18.774 1.00 98.38 148 ALA A O 1
ATOM 1154 N N . VAL A 1 149 ? 10.027 2.448 -17.887 1.00 97.69 149 VAL A N 1
ATOM 1155 C CA . VAL A 1 149 ? 10.309 3.587 -18.762 1.00 97.69 149 VAL A CA 1
ATOM 1156 C C . VAL A 1 149 ? 10.407 4.845 -17.909 1.00 97.69 149 VAL A C 1
ATOM 1158 O O . VAL A 1 149 ? 9.464 5.182 -17.194 1.00 97.69 149 VAL A O 1
ATOM 1161 N N . PHE A 1 150 ? 11.540 5.536 -17.978 1.00 96.44 150 PHE A N 1
ATOM 1162 C CA . PHE A 1 150 ? 11.798 6.772 -17.232 1.00 96.44 150 PHE A CA 1
ATOM 1163 C C . PHE A 1 150 ? 12.841 7.633 -17.944 1.00 96.44 150 PHE A C 1
ATOM 1165 O O . PHE A 1 150 ? 13.306 7.267 -19.015 1.00 96.44 150 PHE A O 1
ATOM 1172 N N . HIS A 1 151 ? 13.177 8.811 -17.422 1.00 94.81 151 HIS A N 1
ATOM 1173 C CA . HIS A 1 151 ? 14.002 9.761 -18.172 1.00 94.81 151 HIS A CA 1
ATOM 1174 C C . HIS A 1 151 ? 15.495 9.675 -17.847 1.00 94.81 151 HIS A C 1
ATOM 1176 O O . HIS A 1 151 ? 16.277 9.408 -18.757 1.00 94.81 151 HIS A O 1
ATOM 1182 N N . TYR A 1 152 ? 15.909 9.879 -16.591 1.00 95.56 152 TYR A N 1
ATOM 1183 C CA . TYR A 1 152 ? 17.332 9.868 -16.237 1.00 95.56 152 TYR A CA 1
ATOM 1184 C C . TYR A 1 152 ? 17.943 8.458 -16.282 1.00 95.56 152 TYR A C 1
ATOM 1186 O O . TYR A 1 152 ? 17.350 7.519 -15.755 1.00 95.56 152 TYR A O 1
ATOM 1194 N N . PRO A 1 153 ? 19.119 8.267 -16.905 1.00 95.69 153 PRO A N 1
ATOM 1195 C CA . PRO A 1 153 ? 19.688 6.945 -17.115 1.00 95.69 153 PRO A CA 1
ATOM 1196 C C . PRO A 1 153 ? 20.355 6.402 -15.852 1.00 95.69 153 PRO A C 1
ATOM 1198 O O . PRO A 1 153 ? 21.178 7.082 -15.246 1.00 95.69 153 PRO A O 1
ATOM 1201 N N . ILE A 1 154 ? 20.086 5.135 -15.508 1.00 95.94 154 ILE A N 1
ATOM 1202 C CA . ILE A 1 154 ? 20.820 4.440 -14.432 1.00 95.94 154 ILE A CA 1
ATOM 1203 C C . ILE A 1 154 ? 22.311 4.375 -14.785 1.00 95.94 154 ILE A C 1
ATOM 1205 O O . ILE A 1 154 ? 23.152 4.697 -13.953 1.00 95.94 154 ILE A O 1
ATOM 1209 N N . TYR A 1 155 ? 22.635 4.005 -16.027 1.00 95.25 155 TYR A N 1
ATOM 1210 C CA . TYR A 1 155 ? 24.001 3.951 -16.545 1.00 95.25 155 TYR A CA 1
ATOM 1211 C C . TYR A 1 155 ? 24.070 4.631 -17.915 1.00 95.25 155 TYR A C 1
ATOM 1213 O O . TYR A 1 155 ? 23.292 4.300 -18.807 1.00 95.25 155 TYR A O 1
ATOM 1221 N N . SER A 1 156 ? 24.993 5.580 -18.058 1.00 95.00 156 SER A N 1
ATOM 1222 C CA . SER A 1 156 ? 25.277 6.343 -19.277 1.00 95.00 156 SER A CA 1
ATOM 1223 C C . SER A 1 156 ? 26.752 6.746 -19.312 1.00 95.00 156 SER A C 1
ATOM 1225 O O . SER A 1 156 ? 27.270 7.314 -18.341 1.00 95.00 156 SER A O 1
ATOM 1227 N N . ASP A 1 157 ? 27.389 6.513 -20.462 1.00 93.38 157 ASP A N 1
ATOM 1228 C CA . ASP A 1 157 ? 28.789 6.846 -20.759 1.00 93.38 157 ASP A CA 1
ATOM 1229 C C . ASP A 1 157 ? 28.945 8.130 -21.592 1.00 93.38 157 ASP A C 1
ATOM 1231 O O . ASP A 1 157 ? 30.007 8.424 -22.170 1.00 93.38 157 ASP A O 1
ATOM 1235 N N . ASN A 1 158 ? 27.878 8.931 -21.625 1.00 91.75 158 ASN A N 1
ATOM 1236 C CA . ASN A 1 158 ? 27.914 10.318 -22.055 1.00 91.75 158 ASN A CA 1
ATOM 1237 C C . ASN A 1 158 ? 28.658 11.171 -21.016 1.00 91.75 158 ASN A C 1
ATOM 1239 O O . ASN A 1 158 ? 28.402 11.091 -19.820 1.00 91.75 158 ASN A O 1
ATOM 1243 N N . THR A 1 159 ? 29.576 12.022 -21.470 1.00 80.38 159 THR A N 1
ATOM 1244 C CA . THR A 1 159 ? 30.430 12.841 -20.592 1.00 80.38 159 THR A CA 1
ATOM 1245 C C . THR A 1 159 ? 29.750 14.074 -19.993 1.00 80.38 159 THR A C 1
ATOM 1247 O O . THR A 1 159 ? 30.315 14.705 -19.105 1.00 80.38 159 THR A O 1
ATOM 1250 N N . SER A 1 160 ? 28.588 14.465 -20.510 1.00 84.56 160 SER A N 1
ATOM 1251 C CA . SER A 1 160 ? 27.839 15.660 -20.104 1.00 84.56 160 SER A CA 1
ATOM 1252 C C . SER A 1 160 ? 26.507 15.307 -19.442 1.00 84.56 160 SER A C 1
ATOM 1254 O O . SER A 1 160 ? 26.124 15.960 -18.480 1.00 84.56 160 SER A O 1
ATOM 1256 N N . GLU A 1 161 ? 25.858 14.239 -19.901 1.00 89.25 161 GLU A N 1
ATOM 1257 C CA . GLU A 1 161 ? 24.606 13.694 -19.357 1.00 89.25 161 GLU A CA 1
ATOM 1258 C C . GLU A 1 161 ? 24.880 12.287 -18.813 1.00 89.25 161 GLU A C 1
ATOM 1260 O O . GLU A 1 161 ? 24.505 11.256 -19.376 1.00 89.25 161 GLU A O 1
ATOM 1265 N N . THR A 1 162 ? 25.674 12.274 -17.742 1.00 90.44 162 THR A N 1
ATOM 1266 C CA . THR A 1 162 ? 26.182 11.052 -17.104 1.00 90.44 162 THR A CA 1
ATOM 1267 C C . THR A 1 162 ? 25.087 10.281 -16.366 1.00 90.44 162 THR A C 1
ATOM 1269 O O . THR A 1 162 ? 23.998 10.799 -16.117 1.00 90.44 162 THR A O 1
ATOM 1272 N N . SER A 1 163 ? 25.425 9.049 -15.986 1.00 94.25 163 SER A N 1
ATOM 1273 C CA . SER A 1 163 ? 24.646 8.185 -15.091 1.00 94.25 163 SER A CA 1
ATOM 1274 C C . SER A 1 163 ? 24.068 8.919 -13.871 1.00 94.25 163 SER A C 1
ATOM 1276 O O . SER A 1 163 ? 24.782 9.664 -13.194 1.00 94.25 163 SER A O 1
ATOM 1278 N N . ASP A 1 164 ? 22.816 8.623 -13.525 1.00 95.38 164 ASP A N 1
ATOM 1279 C CA . ASP A 1 164 ? 22.236 8.992 -12.237 1.00 95.38 164 ASP A CA 1
ATOM 1280 C C . ASP A 1 164 ? 22.647 7.973 -11.163 1.00 95.38 164 ASP A C 1
ATOM 1282 O O . ASP A 1 164 ? 22.050 6.906 -10.992 1.00 95.38 164 ASP A O 1
ATOM 1286 N N . ALA A 1 165 ? 23.689 8.322 -10.410 1.00 95.31 165 ALA A N 1
ATOM 1287 C CA . ALA A 1 165 ? 24.208 7.488 -9.333 1.00 95.31 165 ALA A CA 1
ATOM 1288 C C . ALA A 1 165 ? 23.207 7.262 -8.180 1.00 95.31 165 ALA A C 1
ATOM 1290 O O . ALA A 1 165 ? 23.383 6.310 -7.422 1.00 95.31 165 ALA A O 1
ATOM 1291 N N . TYR A 1 166 ? 22.165 8.092 -8.031 1.00 96.38 166 TYR A N 1
ATOM 1292 C CA . TYR A 1 166 ? 21.151 7.915 -6.985 1.00 96.38 166 TYR A CA 1
ATOM 1293 C C . TYR A 1 166 ? 20.144 6.810 -7.319 1.00 96.38 166 TYR A C 1
ATOM 1295 O O . TYR A 1 166 ? 19.527 6.251 -6.414 1.00 96.38 166 TYR A O 1
ATOM 1303 N N . LEU A 1 167 ? 19.999 6.454 -8.598 1.00 96.56 167 LEU A N 1
ATOM 1304 C CA . LEU A 1 167 ? 19.159 5.329 -9.014 1.00 96.56 167 LEU A CA 1
ATOM 1305 C C . LEU A 1 167 ? 19.881 3.978 -8.883 1.00 96.56 167 LEU A C 1
ATOM 1307 O O . LEU A 1 167 ? 19.223 2.937 -8.917 1.00 96.56 167 LEU A O 1
ATOM 1311 N N . GLN A 1 168 ? 21.206 3.980 -8.704 1.00 95.75 168 GLN A N 1
ATOM 1312 C CA . GLN A 1 168 ? 22.043 2.780 -8.662 1.00 95.75 168 GLN A CA 1
ATOM 1313 C C . GLN A 1 168 ? 22.074 2.119 -7.276 1.00 95.75 168 GLN A C 1
ATOM 1315 O O . GLN A 1 168 ? 22.072 2.787 -6.239 1.00 95.75 168 GLN A O 1
ATOM 1320 N N . GLY A 1 169 ? 22.188 0.791 -7.263 1.00 91.62 169 GLY A N 1
ATOM 1321 C CA . GLY A 1 169 ? 22.401 -0.018 -6.063 1.00 91.62 169 GLY A CA 1
ATOM 1322 C C . GLY A 1 169 ? 21.155 -0.730 -5.525 1.00 91.62 169 GLY A C 1
ATOM 1323 O O . GLY A 1 169 ? 20.015 -0.432 -5.879 1.00 91.62 169 GLY A O 1
ATOM 1324 N N . ALA A 1 170 ? 21.392 -1.688 -4.623 1.00 86.50 170 ALA A N 1
ATOM 1325 C CA . ALA A 1 170 ? 20.384 -2.626 -4.109 1.00 86.50 170 ALA A CA 1
ATOM 1326 C C . ALA A 1 170 ? 19.239 -1.974 -3.299 1.00 86.50 170 ALA A C 1
ATOM 1328 O O . ALA A 1 170 ? 18.167 -2.566 -3.128 1.00 86.50 170 ALA A O 1
ATOM 1329 N N . THR A 1 171 ? 19.474 -0.770 -2.773 1.00 86.75 171 THR A N 1
ATOM 1330 C CA . THR A 1 171 ? 18.514 0.009 -1.972 1.00 86.75 171 THR A CA 1
ATOM 1331 C C . THR A 1 171 ? 17.869 1.156 -2.749 1.00 86.75 171 THR A C 1
ATOM 1333 O O . THR A 1 171 ? 17.117 1.925 -2.162 1.00 86.75 171 THR A O 1
ATOM 1336 N N . SER A 1 172 ? 18.187 1.289 -4.035 1.00 93.38 172 SER A N 1
ATOM 1337 C CA . SER A 1 172 ? 17.713 2.361 -4.913 1.00 93.38 172 SER A CA 1
ATOM 1338 C C . SER A 1 172 ? 16.705 1.810 -5.925 1.00 93.38 172 SER A C 1
ATOM 1340 O O . SER A 1 172 ? 16.320 0.638 -5.853 1.00 93.38 172 SER A O 1
ATOM 1342 N N . LEU A 1 173 ? 16.289 2.635 -6.894 1.00 96.69 173 LEU A N 1
ATOM 1343 C CA . LEU A 1 173 ? 15.376 2.206 -7.955 1.00 96.69 173 LEU A CA 1
ATOM 1344 C C . LEU A 1 173 ? 15.881 0.947 -8.679 1.00 96.69 173 LEU A C 1
ATOM 1346 O O . LEU A 1 173 ? 15.103 0.016 -8.857 1.00 96.69 173 LEU A O 1
ATOM 1350 N N . GLN A 1 174 ? 17.172 0.868 -9.022 1.00 96.12 174 GLN A N 1
ATOM 1351 C CA . GLN A 1 174 ? 17.759 -0.322 -9.649 1.00 96.12 174 GLN A CA 1
ATOM 1352 C C . GLN A 1 174 ? 17.457 -1.599 -8.853 1.00 96.12 174 GLN A C 1
ATOM 1354 O O . GLN A 1 174 ? 16.891 -2.541 -9.399 1.00 96.12 174 GLN A O 1
ATOM 1359 N N . GLY A 1 175 ? 17.791 -1.622 -7.559 1.00 91.81 175 GLY A N 1
ATOM 1360 C CA . GLY A 1 175 ? 17.564 -2.792 -6.713 1.00 91.81 175 GLY A CA 1
ATOM 1361 C C . GLY A 1 175 ? 16.087 -3.107 -6.486 1.00 91.81 175 GLY A C 1
ATOM 1362 O O . GLY A 1 175 ? 15.730 -4.268 -6.307 1.00 91.81 175 GLY A O 1
ATOM 1363 N N . LEU A 1 176 ? 15.208 -2.099 -6.498 1.00 94.94 176 LEU A N 1
ATOM 1364 C CA . LEU A 1 176 ? 13.762 -2.320 -6.458 1.00 94.94 176 LEU A CA 1
ATOM 1365 C C . LEU A 1 176 ? 13.270 -3.010 -7.740 1.00 94.94 176 LEU A C 1
ATOM 1367 O O . LEU A 1 176 ? 12.565 -4.015 -7.657 1.00 94.94 176 LEU A O 1
ATOM 1371 N N . LEU A 1 177 ? 13.670 -2.504 -8.909 1.00 96.44 177 LEU A N 1
ATOM 1372 C CA . LEU A 1 177 ? 13.319 -3.082 -10.208 1.00 96.44 177 LEU A CA 1
ATOM 1373 C C . LEU A 1 177 ? 13.863 -4.515 -10.347 1.00 96.44 177 LEU A C 1
ATOM 1375 O O . LEU A 1 177 ? 13.104 -5.420 -10.697 1.00 96.44 177 LEU A O 1
ATOM 1379 N N . GLY A 1 178 ? 15.139 -4.733 -10.014 1.00 90.69 178 GLY A N 1
ATOM 1380 C CA . GLY A 1 178 ? 15.796 -6.041 -10.080 1.00 90.69 178 GLY A CA 1
ATOM 1381 C C . GLY A 1 178 ? 15.127 -7.087 -9.186 1.00 90.69 178 GLY A C 1
ATOM 1382 O O . GLY A 1 178 ? 14.665 -8.122 -9.673 1.00 90.69 178 GLY A O 1
ATOM 1383 N N . ARG A 1 179 ? 14.954 -6.778 -7.893 1.00 88.00 179 ARG A N 1
ATOM 1384 C CA . ARG A 1 179 ? 14.363 -7.688 -6.893 1.00 88.00 179 ARG A CA 1
ATOM 1385 C C . ARG A 1 179 ? 12.953 -8.171 -7.238 1.00 88.00 179 ARG A C 1
ATOM 1387 O O . ARG A 1 179 ? 12.606 -9.298 -6.904 1.00 88.00 179 ARG A O 1
ATOM 1394 N N . TYR A 1 180 ? 12.136 -7.346 -7.893 1.00 90.62 180 TYR A N 1
ATOM 1395 C CA . TYR A 1 180 ? 10.783 -7.743 -8.310 1.00 90.62 180 TYR A CA 1
ATOM 1396 C C . TYR A 1 180 ? 10.691 -8.188 -9.777 1.00 90.62 180 TYR A C 1
ATOM 1398 O O . TYR A 1 180 ? 9.597 -8.383 -10.324 1.00 90.62 180 TYR A O 1
ATOM 1406 N N . GLY A 1 181 ? 11.841 -8.392 -10.414 1.00 90.06 181 GLY A N 1
ATOM 1407 C CA . GLY A 1 181 ? 11.918 -9.000 -11.725 1.00 90.06 181 GLY A CA 1
ATOM 1408 C C . GLY A 1 181 ? 11.408 -8.113 -12.847 1.00 90.06 181 GLY A C 1
ATOM 1409 O O . GLY A 1 181 ? 10.619 -8.571 -13.672 1.00 90.06 181 GLY A O 1
ATOM 1410 N N . VAL A 1 182 ? 11.837 -6.854 -12.868 1.00 96.00 182 VAL A N 1
ATOM 1411 C CA . VAL A 1 182 ? 11.770 -6.023 -14.071 1.00 96.00 182 VAL A CA 1
ATOM 1412 C C . VAL A 1 182 ? 12.862 -6.467 -15.034 1.00 96.00 182 VAL A C 1
ATOM 1414 O O . VAL A 1 182 ? 14.023 -6.584 -14.658 1.00 96.00 182 VAL A O 1
ATOM 1417 N N . ASP A 1 183 ? 12.470 -6.759 -16.269 1.00 94.88 183 ASP A N 1
ATOM 1418 C CA . ASP A 1 183 ? 13.325 -7.417 -17.255 1.00 94.88 183 ASP A CA 1
ATOM 1419 C C . ASP A 1 183 ? 14.163 -6.400 -18.045 1.00 94.88 183 ASP A C 1
ATOM 1421 O O . ASP A 1 183 ? 15.363 -6.587 -18.257 1.00 94.88 183 ASP A O 1
ATOM 1425 N N . ILE A 1 184 ? 13.537 -5.293 -18.466 1.00 98.19 184 ILE A N 1
ATOM 1426 C CA . ILE A 1 184 ? 14.196 -4.221 -19.222 1.00 98.19 184 ILE A CA 1
ATOM 1427 C C . ILE A 1 184 ? 13.742 -2.851 -18.716 1.00 98.19 184 ILE A C 1
ATOM 1429 O O . ILE A 1 184 ? 12.547 -2.595 -18.563 1.00 98.19 184 ILE A O 1
ATOM 1433 N N . ALA A 1 185 ? 14.696 -1.946 -18.517 1.00 98.38 185 ALA A N 1
ATOM 1434 C CA . ALA A 1 185 ? 14.452 -0.532 -18.277 1.00 98.38 185 ALA A CA 1
ATOM 1435 C C . ALA A 1 185 ? 14.939 0.315 -19.462 1.00 98.38 185 ALA A C 1
ATOM 1437 O O . ALA A 1 185 ? 16.107 0.253 -19.851 1.00 98.38 185 ALA A O 1
ATOM 1438 N N . PHE A 1 186 ? 14.045 1.135 -20.007 1.00 98.31 186 PHE A N 1
ATOM 1439 C CA . PHE A 1 186 ? 14.332 2.098 -21.064 1.00 98.31 186 PHE A CA 1
ATOM 1440 C C . PHE A 1 186 ? 14.388 3.502 -20.469 1.00 98.31 186 PHE A C 1
ATOM 1442 O O . PHE A 1 186 ? 13.458 3.937 -19.790 1.00 98.31 186 PHE A O 1
ATOM 1449 N N . ASN A 1 187 ? 15.474 4.215 -20.734 1.00 96.31 187 ASN A N 1
ATOM 1450 C CA . ASN A 1 187 ? 15.667 5.584 -20.294 1.00 96.31 187 ASN A CA 1
ATOM 1451 C C . ASN A 1 187 ? 16.209 6.487 -21.399 1.00 96.31 187 ASN A C 1
ATOM 1453 O O . ASN A 1 187 ? 16.578 6.025 -22.476 1.00 96.31 187 ASN A O 1
ATOM 1457 N N . GLY A 1 188 ? 16.161 7.794 -21.166 1.00 93.56 188 GLY A N 1
ATOM 1458 C CA . GLY A 1 188 ? 16.512 8.819 -22.138 1.00 93.56 188 GLY A CA 1
ATOM 1459 C C . GLY A 1 188 ? 17.571 9.757 -21.581 1.00 93.56 188 GLY A C 1
ATOM 1460 O O . GLY A 1 188 ? 18.637 9.316 -21.155 1.00 93.56 188 GLY A O 1
ATOM 1461 N N . HIS A 1 189 ? 17.253 11.053 -21.607 1.00 93.75 189 HIS A N 1
ATOM 1462 C CA . HIS A 1 189 ? 18.113 12.173 -21.225 1.00 93.75 189 HIS A CA 1
ATOM 1463 C C . HIS A 1 189 ? 19.392 12.293 -22.056 1.00 93.75 189 HIS A C 1
ATOM 1465 O O . HIS A 1 189 ? 19.491 13.221 -22.842 1.00 93.75 189 HIS A O 1
ATOM 1471 N N . ALA A 1 190 ? 20.316 11.339 -21.951 1.00 94.94 190 ALA A N 1
ATOM 1472 C CA . ALA A 1 190 ? 21.547 11.327 -22.720 1.00 94.94 190 ALA A CA 1
ATOM 1473 C C . ALA A 1 190 ? 21.265 11.080 -24.208 1.00 94.94 190 ALA A C 1
ATOM 1475 O O . ALA A 1 190 ? 20.802 10.002 -24.587 1.00 94.94 190 ALA A O 1
ATOM 1476 N N . HIS A 1 191 ? 21.577 12.058 -25.067 1.00 93.94 191 HIS A N 1
ATOM 1477 C CA . HIS A 1 191 ? 21.312 11.991 -26.518 1.00 93.94 191 HIS A CA 1
ATOM 1478 C C . HIS A 1 191 ? 22.284 11.072 -27.285 1.00 93.94 191 HIS A C 1
ATOM 1480 O O . HIS A 1 191 ? 23.048 11.499 -28.159 1.00 93.94 191 HIS A O 1
ATOM 1486 N N . ILE A 1 192 ? 22.266 9.796 -26.915 1.00 95.75 192 ILE A N 1
ATOM 1487 C CA . ILE A 1 192 ? 23.066 8.687 -27.435 1.00 95.75 192 ILE A CA 1
ATOM 1488 C C . ILE A 1 192 ? 22.175 7.445 -27.571 1.00 95.75 192 ILE A C 1
ATOM 1490 O O . ILE A 1 192 ? 21.018 7.446 -27.141 1.00 95.75 192 ILE A O 1
ATOM 1494 N N . TYR A 1 193 ? 22.727 6.375 -28.139 1.00 97.69 193 TYR A N 1
ATOM 1495 C CA . TYR A 1 193 ? 22.228 5.020 -27.911 1.00 97.69 193 TYR A CA 1
ATOM 1496 C C . TYR A 1 193 ? 23.231 4.266 -27.042 1.00 97.69 193 TYR A C 1
ATOM 1498 O O . TYR A 1 193 ? 24.419 4.225 -27.376 1.00 97.69 193 TYR A O 1
ATOM 1506 N N . GLN A 1 194 ? 22.767 3.630 -25.972 1.00 97.81 194 GLN A N 1
ATOM 1507 C CA . GLN A 1 194 ? 23.585 2.733 -25.161 1.00 97.81 194 GLN A CA 1
ATOM 1508 C C . GLN A 1 194 ? 22.739 1.593 -24.607 1.00 97.81 194 GLN A C 1
ATOM 1510 O O . GLN A 1 194 ? 21.634 1.800 -24.123 1.00 97.81 194 GLN A O 1
ATOM 1515 N N . ARG A 1 195 ? 23.280 0.381 -24.654 1.00 97.94 195 ARG A N 1
ATOM 1516 C CA . ARG A 1 195 ? 22.745 -0.809 -24.008 1.00 97.94 195 ARG A CA 1
ATOM 1517 C C . ARG A 1 195 ? 23.799 -1.349 -23.062 1.00 97.94 195 ARG A C 1
ATOM 1519 O O . ARG A 1 195 ? 24.934 -1.613 -23.471 1.00 97.94 195 ARG A O 1
ATOM 1526 N N . ASN A 1 196 ? 23.398 -1.560 -21.820 1.00 96.75 196 ASN A N 1
ATOM 1527 C CA . ASN A 1 196 ? 24.276 -2.085 -20.786 1.00 96.75 196 ASN A CA 1
ATOM 1528 C C . ASN A 1 196 ? 24.107 -3.602 -20.642 1.00 96.75 196 ASN A C 1
ATOM 1530 O O . ASN A 1 196 ? 23.102 -4.185 -21.064 1.00 96.75 196 ASN A O 1
ATOM 1534 N N . GLN A 1 197 ? 25.116 -4.251 -20.070 1.00 93.81 197 GLN A N 1
ATOM 1535 C CA . GLN A 1 197 ? 25.048 -5.648 -19.658 1.00 93.81 197 GLN A CA 1
ATOM 1536 C C . GLN A 1 197 ? 23.972 -5.821 -18.570 1.00 93.81 197 GLN A C 1
ATOM 1538 O O . GLN A 1 197 ? 23.746 -4.881 -17.802 1.00 93.81 197 GLN A O 1
ATOM 1543 N N . PRO A 1 198 ? 23.317 -6.995 -18.486 1.00 92.25 198 PRO A N 1
ATOM 1544 C CA . PRO A 1 198 ? 22.411 -7.292 -17.383 1.00 92.25 198 PRO A CA 1
ATOM 1545 C C . PRO A 1 198 ? 23.130 -7.163 -16.036 1.00 92.25 198 PRO A C 1
ATOM 1547 O O . PRO A 1 198 ? 24.289 -7.576 -15.915 1.00 92.25 198 PRO A O 1
ATOM 1550 N N . ASP A 1 199 ? 22.449 -6.618 -15.031 1.00 89.56 199 ASP A N 1
ATOM 1551 C CA . ASP A 1 199 ? 22.968 -6.629 -13.663 1.00 89.56 199 ASP A CA 1
ATOM 1552 C C . ASP A 1 199 ? 22.794 -8.003 -12.985 1.00 89.56 199 ASP A C 1
ATOM 1554 O O . ASP A 1 199 ? 22.415 -8.994 -13.614 1.00 89.56 199 ASP A O 1
ATOM 1558 N N . THR A 1 200 ? 23.117 -8.088 -11.693 1.00 85.88 200 THR A N 1
ATOM 1559 C CA . THR A 1 200 ? 23.050 -9.346 -10.932 1.00 85.88 200 THR A CA 1
ATOM 1560 C C . THR A 1 200 ? 21.640 -9.914 -10.807 1.00 85.88 200 THR A C 1
ATOM 1562 O O . THR A 1 200 ? 21.506 -11.124 -10.640 1.00 85.88 200 THR A O 1
ATOM 1565 N N . ASP A 1 201 ? 20.614 -9.067 -10.911 1.00 84.25 201 ASP A N 1
ATOM 1566 C CA . ASP A 1 201 ? 19.205 -9.467 -10.875 1.00 84.25 201 ASP A CA 1
ATOM 1567 C C . ASP A 1 201 ? 18.650 -9.717 -12.293 1.00 84.25 201 ASP A C 1
ATOM 1569 O O . ASP A 1 201 ? 17.490 -10.101 -12.469 1.00 84.25 201 ASP A O 1
ATOM 1573 N N . GLY A 1 202 ? 19.491 -9.532 -13.318 1.00 89.12 202 GLY A N 1
ATOM 1574 C CA . GLY A 1 202 ? 19.166 -9.738 -14.725 1.00 89.12 202 GLY A CA 1
ATOM 1575 C C . GLY A 1 202 ? 18.512 -8.536 -15.407 1.00 89.12 202 GLY A C 1
ATOM 1576 O O . GLY A 1 202 ? 18.100 -8.670 -16.561 1.00 89.12 202 GLY A O 1
ATOM 1577 N N . LEU A 1 203 ? 18.429 -7.373 -14.747 1.00 94.81 203 LEU A N 1
ATOM 1578 C CA . LEU A 1 203 ? 17.852 -6.165 -15.336 1.00 94.81 203 LEU A CA 1
ATOM 1579 C C . LEU A 1 203 ? 18.762 -5.640 -16.451 1.00 94.81 203 LEU A C 1
ATOM 1581 O O . LEU A 1 203 ? 19.930 -5.317 -16.224 1.00 94.81 203 LEU A O 1
ATOM 1585 N N . VAL A 1 204 ? 18.207 -5.490 -17.654 1.00 96.44 204 VAL A N 1
ATOM 1586 C CA . VAL A 1 204 ? 18.895 -4.856 -18.786 1.00 96.44 204 VAL A CA 1
ATOM 1587 C C . VAL A 1 204 ? 18.479 -3.393 -18.887 1.00 96.44 204 VAL A C 1
ATOM 1589 O O . VAL A 1 204 ? 17.291 -3.079 -18.841 1.00 96.44 204 VAL A O 1
ATOM 1592 N N . THR A 1 205 ? 19.434 -2.482 -19.076 1.00 97.62 205 THR A N 1
ATOM 1593 C CA . THR A 1 205 ? 19.138 -1.049 -19.242 1.00 97.62 205 THR A CA 1
ATOM 1594 C C . THR A 1 205 ? 19.533 -0.544 -20.628 1.00 97.62 205 THR A C 1
ATOM 1596 O O . THR A 1 205 ? 20.585 -0.905 -21.162 1.00 97.62 205 THR A O 1
ATOM 1599 N N . TYR A 1 206 ? 18.676 0.305 -21.196 1.00 98.38 206 TYR A N 1
ATOM 1600 C CA . TYR A 1 206 ? 18.887 0.997 -22.465 1.00 98.38 206 TYR A CA 1
ATOM 1601 C C . TYR A 1 206 ? 18.768 2.505 -22.267 1.00 98.38 206 TYR A C 1
ATOM 1603 O O . TYR A 1 206 ? 17.739 2.969 -21.784 1.00 98.38 206 TYR A O 1
ATOM 1611 N N . VAL A 1 207 ? 19.764 3.250 -22.731 1.00 97.69 207 VAL A N 1
ATOM 1612 C CA . VAL A 1 207 ? 19.688 4.687 -22.991 1.00 97.69 207 VAL A CA 1
ATOM 1613 C C . VAL A 1 207 ? 19.298 4.878 -24.457 1.00 97.69 207 VAL A C 1
ATOM 1615 O O . VAL A 1 207 ? 20.031 4.473 -25.359 1.00 97.69 207 VAL A O 1
ATOM 1618 N N . THR A 1 208 ? 18.144 5.491 -24.701 1.00 95.25 208 THR A N 1
ATOM 1619 C CA . THR A 1 208 ? 17.541 5.690 -26.029 1.00 95.25 208 THR A CA 1
ATOM 1620 C C . THR A 1 208 ? 17.228 7.169 -26.305 1.00 95.25 208 THR A C 1
ATOM 1622 O O . THR A 1 208 ? 16.202 7.507 -26.894 1.00 95.25 208 THR A O 1
ATOM 1625 N N . GLY A 1 209 ? 18.104 8.085 -25.877 1.00 92.44 209 GLY A N 1
ATOM 1626 C CA . GLY A 1 209 ? 17.899 9.535 -26.018 1.00 92.44 209 GLY A CA 1
ATOM 1627 C C . GLY A 1 209 ? 18.175 10.102 -27.418 1.00 92.44 209 GLY A C 1
ATOM 1628 O O . GLY A 1 209 ? 18.029 11.302 -27.637 1.00 92.44 209 GLY A O 1
ATOM 1629 N N . GLY A 1 210 ? 18.548 9.270 -28.393 1.00 90.12 210 GLY A N 1
ATOM 1630 C CA . GLY A 1 210 ? 18.786 9.665 -29.789 1.00 90.12 210 GLY A CA 1
ATOM 1631 C C . GLY A 1 210 ? 17.516 9.914 -30.615 1.00 90.12 210 GLY A C 1
ATOM 1632 O O . GLY A 1 210 ? 17.519 9.662 -31.814 1.00 90.12 210 GLY A O 1
ATOM 1633 N N . GLY A 1 211 ? 16.422 10.375 -30.003 1.00 84.50 211 GLY A N 1
ATOM 1634 C CA . GLY A 1 211 ? 15.120 10.520 -30.669 1.00 84.50 211 GLY A CA 1
ATOM 1635 C C . GLY A 1 211 ? 14.980 11.756 -31.566 1.00 84.50 211 GLY A C 1
ATOM 1636 O O . GLY A 1 211 ? 14.082 11.797 -32.405 1.00 84.50 211 GLY A O 1
ATOM 1637 N N . GLY A 1 212 ? 15.857 12.759 -31.423 1.00 77.69 212 GLY A N 1
ATOM 1638 C CA . GLY A 1 212 ? 15.866 13.915 -32.327 1.00 77.69 212 GLY A CA 1
ATOM 1639 C C . GLY A 1 212 ? 16.581 15.171 -31.848 1.00 77.69 212 GLY A C 1
ATOM 1640 O O . GLY A 1 212 ? 16.985 15.970 -32.687 1.00 77.69 212 GLY A O 1
ATOM 1641 N N . ALA A 1 213 ? 16.815 15.331 -30.547 1.00 80.69 213 ALA A N 1
ATOM 1642 C CA . ALA A 1 213 ? 17.624 16.431 -30.032 1.00 80.69 213 ALA A CA 1
ATOM 1643 C C . ALA A 1 213 ? 19.110 16.292 -30.428 1.00 80.69 213 ALA A C 1
ATOM 1645 O O . ALA A 1 213 ? 19.564 15.240 -30.882 1.00 80.69 213 ALA A O 1
ATOM 1646 N N . LYS A 1 214 ? 19.893 17.368 -30.274 1.00 88.19 214 LYS A N 1
ATOM 1647 C CA . LYS A 1 214 ? 21.313 17.388 -30.663 1.00 88.19 214 LYS A CA 1
ATOM 1648 C C . LYS A 1 214 ? 22.091 16.246 -29.993 1.00 88.19 214 LYS A C 1
ATOM 1650 O O . LYS A 1 214 ? 22.196 16.206 -28.769 1.00 88.19 214 LYS A O 1
ATOM 1655 N N . LEU A 1 215 ? 22.688 15.385 -30.817 1.00 92.19 215 LEU A N 1
ATOM 1656 C CA . LEU A 1 215 ? 23.428 14.202 -30.380 1.00 92.19 215 LEU A CA 1
ATOM 1657 C C . LEU A 1 215 ? 24.677 14.535 -29.559 1.00 92.19 215 LEU A C 1
ATOM 1659 O O . LEU A 1 215 ? 25.287 15.602 -29.694 1.00 92.19 215 LEU A O 1
ATOM 1663 N N . MET A 1 216 ? 25.094 13.565 -28.753 1.00 93.94 216 MET A N 1
ATOM 1664 C CA . MET A 1 216 ? 26.270 13.663 -27.897 1.00 93.94 216 MET A CA 1
ATOM 1665 C C . MET A 1 216 ? 27.204 12.465 -28.069 1.00 93.94 216 MET A C 1
ATOM 1667 O O . MET A 1 216 ? 26.895 11.493 -28.755 1.00 93.94 216 MET A O 1
ATOM 1671 N N . SER A 1 217 ? 28.399 12.559 -27.487 1.00 94.94 217 SER A N 1
ATOM 1672 C CA . SER A 1 217 ? 29.433 11.530 -27.603 1.00 94.94 217 SER A CA 1
ATOM 1673 C C . SER A 1 217 ? 29.328 10.492 -26.488 1.00 94.94 217 SER A C 1
ATOM 1675 O O . SER A 1 217 ? 29.091 10.856 -25.340 1.00 94.94 217 SER A O 1
ATOM 1677 N N . VAL A 1 218 ? 29.634 9.234 -26.806 1.00 93.12 218 VAL A N 1
ATOM 1678 C CA . VAL A 1 218 ? 29.898 8.177 -25.816 1.00 93.12 218 VAL A CA 1
ATOM 1679 C C . VAL A 1 218 ? 31.415 8.037 -25.684 1.00 93.12 218 VAL A C 1
ATOM 1681 O O . VAL A 1 218 ? 32.088 7.747 -26.678 1.00 93.12 218 VAL A O 1
ATOM 1684 N N . ARG A 1 219 ? 31.987 8.324 -24.506 1.00 85.56 219 ARG A N 1
ATOM 1685 C CA . ARG A 1 219 ? 33.460 8.339 -24.333 1.00 85.56 219 ARG A CA 1
ATOM 1686 C C . ARG A 1 219 ? 33.982 7.692 -23.058 1.00 85.56 219 ARG A C 1
ATOM 1688 O O . ARG A 1 219 ? 35.155 7.330 -23.056 1.00 85.56 219 ARG A O 1
ATOM 1695 N N . ALA A 1 220 ? 33.184 7.590 -21.997 1.00 82.75 220 ALA A N 1
ATOM 1696 C CA . ALA A 1 220 ? 33.665 7.013 -20.742 1.00 82.75 220 ALA A CA 1
ATOM 1697 C C . ALA A 1 220 ? 33.944 5.500 -20.875 1.00 82.75 220 ALA A C 1
ATOM 1699 O O . ALA A 1 220 ? 34.947 5.030 -20.341 1.00 82.75 220 ALA A O 1
ATOM 1700 N N . CYS A 1 221 ? 33.150 4.801 -21.694 1.00 88.81 221 CYS A N 1
ATOM 1701 C CA . CYS A 1 221 ? 33.276 3.381 -22.022 1.00 88.81 221 CYS A CA 1
ATOM 1702 C C . CYS A 1 221 ? 33.463 2.483 -20.786 1.00 88.81 221 CYS A C 1
ATOM 1704 O O . CYS A 1 221 ? 34.504 1.836 -20.621 1.00 88.81 221 CYS A O 1
ATOM 1706 N N . SER A 1 222 ? 32.471 2.480 -19.902 1.00 87.50 222 SER A N 1
ATOM 1707 C CA . SER A 1 222 ? 32.459 1.717 -18.663 1.00 87.50 222 SER A CA 1
ATOM 1708 C C . SER A 1 222 ? 32.424 0.199 -18.901 1.00 87.50 222 SER A C 1
ATOM 1710 O O . SER A 1 222 ? 32.093 -0.304 -19.974 1.00 87.50 222 SER A O 1
ATOM 1712 N N . GLY A 1 223 ? 32.765 -0.575 -17.865 1.00 85.94 223 GLY A N 1
ATOM 1713 C CA . GLY A 1 223 ? 32.752 -2.042 -17.939 1.00 85.94 223 GLY A CA 1
ATOM 1714 C C . GLY A 1 223 ? 31.355 -2.661 -18.070 1.00 85.94 223 GLY A C 1
ATOM 1715 O O . GLY A 1 223 ? 31.255 -3.856 -18.337 1.00 85.94 223 GLY A O 1
ATOM 1716 N N . VAL A 1 224 ? 30.292 -1.871 -17.879 1.00 89.12 224 VAL A N 1
ATOM 1717 C CA . VAL A 1 224 ? 28.904 -2.323 -18.047 1.00 89.12 224 VAL A CA 1
ATOM 1718 C C . VAL A 1 224 ? 28.392 -2.114 -19.473 1.00 89.12 224 VAL A C 1
ATOM 1720 O O . VAL A 1 224 ? 27.310 -2.595 -19.794 1.00 89.12 224 VAL A O 1
ATOM 1723 N N . ASP A 1 225 ? 29.166 -1.480 -20.356 1.00 92.50 225 ASP A N 1
ATOM 1724 C CA . ASP A 1 225 ? 28.749 -1.203 -21.729 1.00 92.50 225 ASP A CA 1
ATOM 1725 C C . ASP A 1 225 ? 28.743 -2.466 -22.589 1.00 92.50 225 ASP A C 1
ATOM 1727 O O . ASP A 1 225 ? 29.787 -3.040 -22.915 1.00 92.50 225 ASP A O 1
ATOM 1731 N N . ALA A 1 226 ? 27.558 -2.880 -23.036 1.00 96.00 226 ALA A N 1
ATOM 1732 C CA . ALA A 1 226 ? 27.440 -3.937 -24.033 1.00 96.00 226 ALA A CA 1
ATOM 1733 C C . ALA A 1 226 ? 27.563 -3.371 -25.455 1.00 96.00 226 ALA A C 1
ATOM 1735 O O . ALA A 1 226 ? 28.258 -3.939 -26.301 1.00 96.00 226 ALA A O 1
ATOM 1736 N N . TYR A 1 227 ? 26.910 -2.238 -25.716 1.00 97.94 227 TYR A N 1
ATOM 1737 C CA . TYR A 1 227 ? 26.942 -1.527 -26.992 1.00 97.94 227 TYR A CA 1
ATOM 1738 C C . TYR A 1 227 ? 26.634 -0.049 -26.747 1.00 97.94 227 TYR A C 1
ATOM 1740 O O . TYR A 1 227 ? 25.634 0.262 -26.113 1.00 97.94 227 TYR A O 1
ATOM 1748 N N . GLY A 1 228 ? 27.433 0.872 -27.281 1.00 97.06 228 GLY A N 1
ATOM 1749 C CA . GLY A 1 228 ? 27.129 2.303 -27.224 1.00 97.06 228 GLY A CA 1
ATOM 1750 C C . GLY A 1 228 ? 27.568 3.020 -28.489 1.00 97.06 228 GLY A C 1
ATOM 1751 O O . GLY A 1 228 ? 28.638 2.714 -29.017 1.00 97.06 228 GLY A O 1
ATOM 1752 N N . ILE A 1 229 ? 26.762 3.965 -28.975 1.00 97.75 229 ILE A N 1
ATOM 1753 C CA . ILE A 1 229 ? 27.092 4.846 -30.102 1.00 97.75 229 ILE A CA 1
ATOM 1754 C C . ILE A 1 229 ? 26.619 6.281 -29.846 1.00 97.75 229 ILE A C 1
ATOM 1756 O O . ILE A 1 229 ? 25.582 6.527 -29.233 1.00 97.75 229 ILE A O 1
ATOM 1760 N N . GLY A 1 230 ? 27.386 7.239 -30.357 1.00 96.62 230 GLY A N 1
ATOM 1761 C CA . GLY A 1 230 ? 27.100 8.667 -30.257 1.00 96.62 230 GLY A CA 1
ATOM 1762 C C . GLY A 1 230 ? 27.812 9.463 -31.344 1.00 96.62 230 GLY A C 1
ATOM 1763 O O . GLY A 1 230 ? 28.571 8.904 -32.140 1.00 96.62 230 GLY A O 1
ATOM 1764 N N . TRP A 1 231 ? 27.635 10.780 -31.346 1.00 96.25 231 TRP A N 1
ATOM 1765 C CA . TRP A 1 231 ? 28.276 11.690 -32.291 1.00 96.25 231 TRP A CA 1
ATOM 1766 C C . TRP A 1 231 ? 29.038 12.809 -31.579 1.00 96.25 231 TRP A C 1
ATOM 1768 O O . TRP A 1 231 ? 28.582 13.383 -30.589 1.00 96.25 231 TRP A O 1
ATOM 1778 N N . SER A 1 232 ? 30.219 13.153 -32.088 1.00 94.69 232 SER A N 1
ATOM 1779 C CA . SER A 1 232 ? 30.955 14.333 -31.650 1.00 94.69 232 SER A CA 1
ATOM 1780 C C . SER A 1 232 ? 30.934 15.393 -32.735 1.00 94.69 232 SER A C 1
ATOM 1782 O O . SER A 1 232 ? 31.563 15.238 -33.776 1.00 94.69 232 SER A O 1
ATOM 1784 N N . TYR A 1 233 ? 30.257 16.508 -32.469 1.00 92.75 233 TYR A N 1
ATOM 1785 C CA . TYR A 1 233 ? 30.276 17.665 -33.366 1.00 92.75 233 TYR A CA 1
ATOM 1786 C C . TYR A 1 233 ? 31.630 18.380 -33.388 1.00 92.75 233 TYR A C 1
ATOM 1788 O O . TYR A 1 233 ? 31.980 18.975 -34.400 1.00 92.75 233 TYR A O 1
ATOM 1796 N N . ASN A 1 234 ? 32.399 18.297 -32.298 1.00 92.69 234 ASN A N 1
ATOM 1797 C CA . ASN A 1 234 ? 33.737 18.888 -32.229 1.00 92.69 234 ASN A CA 1
ATOM 1798 C C . ASN A 1 234 ? 34.726 18.126 -33.117 1.00 92.69 234 ASN A C 1
ATOM 1800 O O . ASN A 1 234 ? 35.482 18.744 -33.859 1.00 92.69 234 ASN A O 1
ATOM 1804 N N . ASP A 1 235 ? 34.675 16.792 -33.073 1.00 93.50 235 ASP A N 1
ATOM 1805 C CA . ASP A 1 235 ? 35.555 15.937 -33.880 1.00 93.50 235 ASP A CA 1
ATOM 1806 C C . ASP A 1 235 ? 34.963 15.640 -35.269 1.00 93.50 235 ASP A C 1
ATOM 1808 O O . ASP A 1 235 ? 35.622 15.025 -36.104 1.00 93.50 235 ASP A O 1
ATOM 1812 N N . ASN A 1 236 ? 33.712 16.053 -35.505 1.00 94.12 236 ASN A N 1
ATOM 1813 C CA . ASN A 1 236 ? 32.896 15.709 -36.669 1.00 94.12 236 ASN A CA 1
AT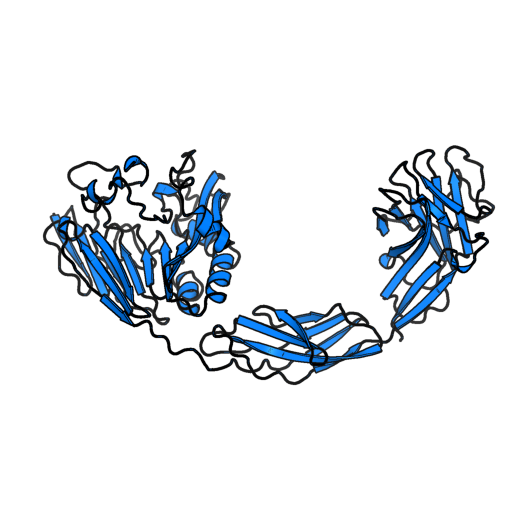OM 1814 C C . ASN A 1 236 ? 32.931 14.201 -36.996 1.00 94.12 236 ASN A C 1
ATOM 1816 O O . ASN A 1 236 ? 33.153 13.800 -38.139 1.00 94.12 236 ASN A O 1
ATOM 1820 N N . ALA A 1 237 ? 32.772 13.366 -35.966 1.00 96.44 237 ALA A N 1
ATOM 1821 C CA . ALA A 1 237 ? 32.950 11.922 -36.068 1.00 96.44 237 ALA A CA 1
ATOM 1822 C C . ALA A 1 237 ? 32.068 11.146 -35.084 1.00 96.44 237 ALA A C 1
ATOM 1824 O O . ALA A 1 237 ? 31.737 11.625 -33.993 1.00 96.44 237 ALA A O 1
ATOM 1825 N N . GLY A 1 238 ? 31.750 9.902 -35.448 1.00 97.00 238 GLY A N 1
ATOM 1826 C CA . GLY A 1 238 ? 31.066 8.958 -34.576 1.00 97.00 238 GLY A CA 1
ATOM 1827 C C . GLY A 1 238 ? 31.944 8.448 -33.431 1.00 97.00 238 GLY A C 1
ATOM 1828 O O . GLY A 1 238 ? 33.150 8.205 -33.559 1.00 97.00 238 GLY A O 1
ATOM 1829 N N . THR A 1 239 ? 31.297 8.231 -32.296 1.00 97.06 239 THR A N 1
ATOM 1830 C CA . THR A 1 239 ? 31.876 7.657 -31.076 1.00 97.06 239 THR A CA 1
ATOM 1831 C C . THR A 1 239 ? 31.168 6.353 -30.740 1.00 97.06 239 THR A C 1
ATOM 1833 O O . THR A 1 239 ? 29.999 6.199 -31.089 1.00 97.06 239 THR A O 1
ATOM 1836 N N . ALA A 1 240 ? 31.874 5.407 -30.121 1.00 96.50 240 ALA A N 1
ATOM 1837 C CA . ALA A 1 240 ? 31.313 4.108 -29.774 1.00 96.50 240 ALA A CA 1
ATOM 1838 C C . ALA A 1 240 ? 32.040 3.463 -28.584 1.00 96.50 240 ALA A C 1
ATOM 1840 O O . ALA A 1 240 ? 33.240 3.693 -28.412 1.00 96.50 240 ALA A O 1
ATOM 1841 N N . CYS A 1 241 ? 31.316 2.629 -27.837 1.00 94.88 241 CYS A N 1
ATOM 1842 C CA . CYS A 1 241 ? 31.804 1.786 -26.739 1.00 94.88 241 CYS A CA 1
ATOM 1843 C C . CYS A 1 241 ? 31.258 0.351 -26.880 1.00 94.88 241 CYS A C 1
ATOM 1845 O O . CYS A 1 241 ? 30.294 0.108 -27.615 1.00 94.88 241 CYS A O 1
ATOM 1847 N N . GLY A 1 242 ? 31.875 -0.608 -26.182 1.00 93.19 242 GLY A N 1
ATOM 1848 C CA . GLY A 1 242 ? 31.490 -2.023 -26.240 1.00 93.19 242 GLY A CA 1
ATOM 1849 C C . GLY A 1 242 ? 31.551 -2.589 -27.664 1.00 93.19 242 GLY A C 1
ATOM 1850 O O . GLY A 1 242 ? 32.528 -2.387 -28.386 1.00 93.19 242 GLY A O 1
ATOM 1851 N N . LEU A 1 243 ? 30.484 -3.274 -28.082 1.00 94.88 243 LEU A N 1
ATOM 1852 C CA . LEU A 1 243 ? 30.313 -3.792 -29.448 1.00 94.88 243 LEU A CA 1
ATOM 1853 C C . LEU A 1 243 ? 29.835 -2.730 -30.459 1.00 94.88 243 LEU A C 1
ATOM 1855 O O . LEU A 1 243 ? 29.545 -3.062 -31.609 1.00 94.88 243 LEU A O 1
ATOM 1859 N N . GLY A 1 244 ? 29.746 -1.464 -30.041 1.00 93.62 244 GLY A N 1
ATOM 1860 C CA . GLY A 1 244 ? 29.310 -0.346 -30.867 1.00 93.62 244 GLY A CA 1
ATOM 1861 C C . GLY A 1 244 ? 30.162 -0.168 -32.121 1.00 93.62 244 GLY A C 1
ATOM 1862 O O . GLY A 1 244 ? 31.382 0.000 -32.049 1.00 93.62 244 GLY A O 1
ATOM 1863 N N . LEU A 1 245 ? 29.519 -0.140 -33.288 1.00 94.44 245 LEU A N 1
ATOM 1864 C CA . LEU A 1 245 ? 30.187 0.242 -34.529 1.00 94.44 245 LEU A CA 1
ATOM 1865 C C . LEU A 1 245 ? 30.216 1.764 -34.634 1.00 94.44 245 LEU A C 1
ATOM 1867 O O . LEU A 1 245 ? 29.177 2.411 -34.537 1.00 94.44 245 LEU A O 1
ATOM 1871 N N . ARG A 1 246 ? 31.404 2.338 -34.851 1.00 96.38 246 ARG A N 1
ATOM 1872 C CA . ARG A 1 246 ? 31.571 3.794 -34.957 1.00 96.38 246 ARG A CA 1
ATOM 1873 C C . ARG A 1 246 ? 30.690 4.363 -36.083 1.00 96.38 246 ARG A C 1
ATOM 1875 O O . ARG A 1 246 ? 30.911 4.007 -37.243 1.00 96.38 246 ARG A O 1
ATOM 1882 N N . PRO A 1 247 ? 29.735 5.257 -35.766 1.00 97.00 247 PRO A N 1
ATOM 1883 C CA . PRO A 1 247 ? 28.882 5.900 -36.762 1.00 97.00 247 PRO A CA 1
ATOM 1884 C C . PRO A 1 247 ? 29.685 6.719 -37.781 1.00 97.00 247 PRO A C 1
ATOM 1886 O O . PRO A 1 247 ? 30.684 7.348 -37.428 1.00 97.00 247 PRO A O 1
ATOM 1889 N N . VAL A 1 248 ? 29.230 6.751 -39.036 1.00 96.12 248 VAL A N 1
ATOM 1890 C CA . VAL A 1 248 ? 29.845 7.567 -40.106 1.00 96.12 248 VAL A CA 1
ATOM 1891 C C . VAL A 1 248 ? 29.022 8.806 -40.477 1.00 96.12 248 VAL A C 1
ATOM 1893 O O . VAL A 1 248 ? 29.549 9.702 -41.128 1.00 96.12 248 VAL A O 1
ATOM 1896 N N . SER A 1 249 ? 27.767 8.889 -40.029 1.00 94.88 249 SER A N 1
ATOM 1897 C CA . SER A 1 249 ? 26.931 10.097 -40.063 1.00 94.88 249 SER A CA 1
ATOM 1898 C C . SER A 1 249 ? 26.052 10.175 -38.809 1.00 94.88 249 SER A C 1
ATOM 1900 O O . SER A 1 249 ? 25.957 9.207 -38.051 1.00 94.88 249 SER A O 1
ATOM 1902 N N . ILE A 1 250 ? 25.408 11.323 -38.593 1.00 92.31 250 ILE A N 1
ATOM 1903 C CA . ILE A 1 250 ? 24.442 11.520 -37.500 1.00 92.31 250 ILE A CA 1
ATOM 1904 C C . ILE A 1 250 ? 23.187 10.647 -37.660 1.00 92.31 250 ILE A C 1
ATOM 1906 O O . ILE A 1 250 ? 22.663 10.159 -36.662 1.00 92.31 250 ILE A O 1
ATOM 1910 N N . ASP A 1 251 ? 22.781 10.350 -38.898 1.00 91.00 251 ASP A N 1
ATOM 1911 C CA . ASP A 1 251 ? 21.602 9.520 -39.210 1.00 91.00 251 ASP A CA 1
ATOM 1912 C C . ASP A 1 251 ? 21.765 8.074 -38.714 1.00 91.00 251 ASP A C 1
ATOM 1914 O O . ASP A 1 251 ? 20.791 7.356 -38.521 1.00 91.00 251 ASP A O 1
ATOM 1918 N N . HIS A 1 252 ? 23.011 7.633 -38.497 1.00 94.50 252 HIS A N 1
ATOM 1919 C CA . HIS A 1 252 ? 23.338 6.325 -37.919 1.00 94.50 252 HIS A CA 1
ATOM 1920 C C . HIS A 1 252 ? 23.164 6.281 -36.388 1.00 94.50 252 HIS A C 1
ATOM 1922 O O . HIS A 1 252 ? 23.309 5.215 -35.795 1.00 94.50 252 HIS A O 1
ATOM 1928 N N . VAL A 1 253 ? 22.961 7.431 -35.739 1.00 94.69 253 VAL A N 1
ATOM 1929 C CA . VAL A 1 253 ? 22.838 7.555 -34.278 1.00 94.69 253 VAL A CA 1
ATOM 1930 C C . VAL A 1 253 ? 21.415 7.920 -33.881 1.00 94.69 253 VAL A C 1
ATOM 1932 O O . VAL A 1 253 ? 20.939 7.439 -32.854 1.00 94.69 253 VAL A O 1
ATOM 1935 N N . TYR A 1 254 ? 20.730 8.750 -34.670 1.00 92.50 254 TYR A N 1
ATOM 1936 C CA . TYR A 1 254 ? 19.304 8.991 -34.474 1.00 92.50 254 TYR A CA 1
ATOM 1937 C C . TYR A 1 254 ? 18.517 7.694 -34.622 1.00 92.50 254 TYR A C 1
ATOM 1939 O O . TYR A 1 254 ? 18.747 6.961 -35.579 1.00 92.50 254 TYR A O 1
ATOM 1947 N N . HIS A 1 255 ? 17.617 7.399 -33.681 1.00 92.56 255 HIS A N 1
ATOM 1948 C CA . HIS A 1 255 ? 16.934 6.109 -33.646 1.00 92.56 255 HIS A CA 1
ATOM 1949 C C . HIS A 1 255 ? 15.604 6.113 -32.884 1.00 92.56 255 HIS A C 1
ATOM 1951 O O . HIS A 1 255 ? 15.284 7.025 -32.121 1.00 92.56 255 HIS A O 1
ATOM 1957 N N . TYR A 1 256 ? 14.870 5.016 -33.058 1.00 90.00 256 TYR A N 1
ATOM 1958 C CA . TYR A 1 256 ? 13.815 4.546 -32.163 1.00 90.00 256 TYR A CA 1
ATOM 1959 C C . TYR A 1 256 ? 13.996 3.048 -31.893 1.00 90.00 256 TYR A C 1
ATOM 1961 O O . TYR A 1 256 ? 14.711 2.358 -32.621 1.00 90.00 256 TYR A O 1
ATOM 1969 N N . LEU A 1 257 ? 13.340 2.522 -30.856 1.00 93.75 257 LEU A N 1
ATOM 1970 C CA . LEU A 1 257 ? 13.343 1.088 -30.564 1.00 93.75 257 LEU A CA 1
ATOM 1971 C C . LEU A 1 257 ? 12.013 0.455 -30.971 1.00 93.75 257 LEU A C 1
ATOM 1973 O O . LEU A 1 257 ? 10.952 0.855 -30.495 1.00 93.75 257 LEU A O 1
ATOM 1977 N N . LEU A 1 258 ? 12.070 -0.583 -31.804 1.00 91.56 258 LEU A N 1
ATOM 1978 C CA . LEU A 1 258 ? 10.958 -1.505 -32.002 1.00 91.56 258 LEU A CA 1
ATOM 1979 C C . LEU A 1 258 ? 11.111 -2.687 -31.038 1.00 91.56 258 LEU A C 1
ATOM 1981 O O . LEU A 1 258 ? 11.996 -3.526 -31.213 1.00 91.56 258 LEU A O 1
ATOM 1985 N N . VAL A 1 259 ? 10.231 -2.774 -30.041 1.00 95.25 259 VAL A N 1
ATOM 1986 C CA . VAL A 1 259 ? 10.209 -3.873 -29.062 1.00 95.25 259 VAL A CA 1
ATOM 1987 C C . VAL A 1 259 ? 9.078 -4.839 -29.406 1.00 95.25 259 VAL A C 1
ATOM 1989 O O . VAL A 1 259 ? 7.905 -4.477 -29.376 1.00 95.25 259 VAL A O 1
ATOM 1992 N N . SER A 1 260 ? 9.429 -6.076 -29.754 1.00 94.31 260 SER A N 1
ATOM 1993 C CA . SER A 1 260 ? 8.476 -7.144 -30.075 1.00 94.31 260 SER A CA 1
ATOM 1994 C C . SER A 1 260 ? 8.423 -8.169 -28.950 1.00 94.31 260 SER A C 1
ATOM 1996 O O . SER A 1 260 ? 9.450 -8.745 -28.605 1.00 94.31 260 SER A O 1
ATOM 1998 N N . VAL A 1 261 ? 7.226 -8.446 -28.430 1.00 94.19 261 VAL A N 1
ATOM 1999 C CA . VAL A 1 261 ? 7.002 -9.449 -27.377 1.00 94.19 261 VAL A CA 1
ATOM 2000 C C . VAL A 1 261 ? 6.226 -10.639 -27.941 1.00 94.19 261 VAL A C 1
ATOM 2002 O O . VAL A 1 261 ? 5.182 -10.470 -28.577 1.00 94.19 261 VAL A O 1
ATOM 2005 N N . ARG A 1 262 ? 6.733 -11.856 -27.718 1.00 91.06 262 ARG A N 1
ATOM 2006 C CA . ARG A 1 262 ? 6.097 -13.127 -28.097 1.00 91.06 262 ARG A CA 1
ATOM 2007 C C . ARG A 1 262 ? 6.206 -14.123 -26.946 1.00 91.06 262 ARG A C 1
ATOM 2009 O O . ARG A 1 262 ? 7.185 -14.858 -26.838 1.00 91.06 262 ARG A O 1
ATOM 2016 N N . GLY A 1 263 ? 5.190 -14.153 -26.086 1.00 88.31 263 GLY A N 1
ATOM 2017 C CA . GLY A 1 263 ? 5.272 -14.909 -24.836 1.00 88.31 263 GLY A CA 1
ATOM 2018 C C . GLY A 1 263 ? 6.356 -14.304 -23.945 1.00 88.31 263 GLY A C 1
ATOM 2019 O O . GLY A 1 263 ? 6.272 -13.127 -23.610 1.00 88.31 263 GLY A O 1
ATOM 2020 N N . THR A 1 264 ? 7.374 -15.085 -23.594 1.00 89.50 264 THR A N 1
ATOM 2021 C CA . THR A 1 264 ? 8.534 -14.628 -22.807 1.00 89.50 264 THR A CA 1
ATOM 2022 C C . THR A 1 264 ? 9.695 -14.130 -23.665 1.00 89.50 264 THR A C 1
ATOM 2024 O O . THR A 1 264 ? 10.656 -13.578 -23.134 1.00 89.50 264 THR A O 1
ATOM 2027 N N . ILE A 1 265 ? 9.614 -14.308 -24.987 1.00 93.81 265 ILE A N 1
ATOM 2028 C CA . ILE A 1 265 ? 10.665 -13.889 -25.909 1.00 93.81 265 ILE A CA 1
ATOM 2029 C C . ILE A 1 265 ? 10.457 -12.420 -26.265 1.00 93.81 265 ILE A C 1
ATOM 2031 O O . ILE A 1 265 ? 9.396 -12.036 -26.770 1.00 93.81 265 ILE A O 1
ATOM 2035 N N . VAL A 1 266 ? 11.488 -11.612 -26.041 1.00 96.62 266 VAL A N 1
ATOM 2036 C CA . VAL A 1 266 ? 11.493 -10.174 -26.315 1.00 96.62 266 VAL A CA 1
ATOM 2037 C C . VAL A 1 266 ? 12.607 -9.861 -27.290 1.00 96.62 266 VAL A C 1
ATOM 2039 O O . VAL A 1 266 ? 13.773 -10.109 -27.003 1.00 96.62 266 VAL A O 1
ATOM 2042 N N . THR A 1 267 ? 12.263 -9.264 -28.424 1.00 98.06 267 THR A N 1
ATOM 2043 C CA . THR A 1 267 ? 13.244 -8.753 -29.381 1.00 98.06 267 THR A CA 1
ATOM 2044 C C . THR A 1 267 ? 13.237 -7.231 -29.355 1.00 98.06 267 THR A C 1
ATOM 2046 O O . THR A 1 267 ? 12.222 -6.617 -29.685 1.00 98.06 267 THR A O 1
ATOM 2049 N N . VAL A 1 268 ? 14.368 -6.623 -28.998 1.00 98.31 268 VAL A N 1
ATOM 2050 C CA . VAL A 1 268 ? 14.597 -5.176 -29.093 1.00 98.31 268 VAL A CA 1
ATOM 2051 C C . VAL A 1 268 ? 15.359 -4.911 -30.387 1.00 98.31 268 VAL A C 1
ATOM 2053 O O . VAL A 1 268 ? 16.454 -5.432 -30.592 1.00 98.31 268 VAL A O 1
ATOM 2056 N N . THR A 1 269 ? 14.752 -4.136 -31.282 1.00 97.94 269 THR A N 1
ATOM 2057 C CA . THR A 1 269 ? 15.315 -3.759 -32.584 1.00 97.94 269 THR A CA 1
ATOM 2058 C C . THR A 1 269 ? 15.468 -2.240 -32.636 1.00 97.94 269 THR A C 1
ATOM 2060 O O . THR A 1 269 ? 14.509 -1.548 -32.983 1.00 97.94 269 THR A O 1
ATOM 2063 N N . PRO A 1 270 ? 16.638 -1.701 -32.266 1.00 96.62 270 PRO A N 1
ATOM 2064 C CA . PRO A 1 270 ? 16.993 -0.324 -32.578 1.00 96.62 270 PRO A CA 1
ATOM 2065 C C . PRO A 1 270 ? 16.980 -0.095 -34.091 1.00 96.62 270 PRO A C 1
ATOM 2067 O O . PRO A 1 270 ? 17.551 -0.886 -34.842 1.00 96.62 270 PRO A O 1
ATOM 2070 N N . VAL A 1 271 ? 16.308 0.965 -34.536 1.00 92.50 271 VAL A N 1
ATOM 2071 C CA . VAL A 1 271 ? 16.188 1.352 -35.945 1.00 92.50 271 VAL A CA 1
ATOM 2072 C C . VAL A 1 271 ? 16.642 2.791 -36.095 1.00 92.50 271 VAL A C 1
ATOM 2074 O O . VAL A 1 271 ? 16.128 3.670 -35.404 1.00 92.50 271 VAL A O 1
ATOM 2077 N N . ASP A 1 272 ? 17.610 3.018 -36.976 1.00 92.12 272 ASP A N 1
ATOM 2078 C CA . ASP A 1 272 ? 18.165 4.345 -37.217 1.00 92.12 272 ASP A CA 1
ATOM 2079 C C . ASP A 1 272 ? 17.288 5.215 -38.140 1.00 92.12 272 ASP A C 1
ATOM 2081 O O . ASP A 1 272 ? 16.264 4.767 -38.663 1.00 92.12 272 ASP A O 1
ATOM 2085 N N . GLU A 1 273 ? 17.684 6.469 -38.364 1.00 86.25 273 GLU A N 1
ATOM 2086 C CA . GLU A 1 273 ? 16.948 7.418 -39.216 1.00 86.25 273 GLU A CA 1
ATOM 2087 C C . GLU A 1 273 ? 16.815 6.966 -40.675 1.00 86.25 273 GLU A C 1
ATOM 2089 O O . GLU A 1 273 ? 15.873 7.348 -41.370 1.00 86.25 273 GLU A O 1
ATOM 2094 N N . LEU A 1 274 ? 17.710 6.090 -41.134 1.00 88.19 274 LEU A N 1
ATOM 2095 C CA . LEU A 1 274 ? 17.667 5.508 -42.473 1.00 88.19 274 LEU A CA 1
ATOM 2096 C C . LEU A 1 274 ? 16.809 4.232 -42.532 1.00 88.19 274 LEU A C 1
ATOM 2098 O O . LEU A 1 274 ? 16.756 3.574 -43.575 1.00 88.19 274 LEU A O 1
ATOM 2102 N N . GLY A 1 275 ? 16.146 3.864 -41.431 1.00 85.50 275 GLY A N 1
ATOM 2103 C CA . GLY A 1 275 ? 15.304 2.675 -41.326 1.00 85.50 275 GLY A CA 1
ATOM 2104 C C . GLY A 1 275 ? 16.090 1.372 -41.165 1.00 85.50 275 GLY A C 1
ATOM 2105 O O . GLY A 1 275 ? 15.540 0.292 -41.399 1.00 85.50 275 GLY A O 1
ATOM 2106 N N . ARG A 1 276 ? 17.378 1.436 -40.803 1.00 91.44 276 ARG A N 1
ATOM 2107 C CA . ARG A 1 276 ? 18.232 0.249 -40.671 1.00 91.44 276 ARG A CA 1
ATOM 2108 C C . ARG A 1 276 ? 18.255 -0.226 -39.230 1.00 91.44 276 ARG A C 1
ATOM 2110 O O . ARG A 1 276 ? 18.446 0.558 -38.306 1.00 91.44 276 ARG A O 1
ATOM 2117 N N . ALA A 1 277 ? 18.117 -1.534 -39.053 1.00 95.25 277 ALA A N 1
ATOM 2118 C CA . ALA A 1 277 ? 18.268 -2.151 -37.748 1.00 95.25 277 ALA A CA 1
ATOM 2119 C C . ALA A 1 277 ? 19.747 -2.218 -37.332 1.00 95.25 277 ALA A C 1
ATOM 2121 O O . ALA A 1 277 ? 20.608 -2.569 -38.143 1.00 95.25 277 ALA A O 1
ATOM 2122 N N . PHE A 1 278 ? 20.030 -1.952 -36.060 1.00 96.88 278 PHE A N 1
ATOM 2123 C CA . PHE A 1 278 ? 21.347 -2.129 -35.446 1.00 96.88 278 PHE A CA 1
ATOM 2124 C C . PHE A 1 278 ? 21.194 -2.680 -34.025 1.00 96.88 278 PHE A C 1
ATOM 2126 O O . PHE A 1 278 ? 20.122 -2.576 -33.450 1.00 96.88 278 PHE A O 1
ATOM 2133 N N . ASP A 1 279 ? 22.240 -3.313 -33.483 1.00 97.56 279 ASP A N 1
ATOM 2134 C CA . ASP A 1 279 ? 22.251 -3.895 -32.126 1.00 97.56 279 ASP A CA 1
ATOM 2135 C C . ASP A 1 279 ? 20.982 -4.695 -31.748 1.00 97.56 279 ASP A C 1
ATOM 2137 O O . ASP A 1 279 ? 20.435 -4.569 -30.655 1.00 97.56 279 ASP A O 1
ATOM 2141 N N . VAL A 1 280 ? 20.484 -5.523 -32.669 1.00 98.00 280 VAL A N 1
ATOM 2142 C CA . VAL A 1 280 ? 19.268 -6.312 -32.437 1.00 98.00 280 VAL A CA 1
ATOM 2143 C C . VAL A 1 280 ? 19.529 -7.370 -31.372 1.00 98.00 280 VAL A C 1
ATOM 2145 O O . VAL A 1 280 ? 20.380 -8.242 -31.559 1.00 98.00 280 VAL A O 1
ATOM 2148 N N . GLN A 1 281 ? 18.760 -7.331 -30.286 1.00 98.06 281 GLN A N 1
ATOM 2149 C CA . GLN A 1 281 ? 18.858 -8.290 -29.188 1.00 98.06 281 GLN A CA 1
ATOM 2150 C C . GLN A 1 281 ? 17.570 -9.087 -29.045 1.00 98.06 281 GLN A C 1
ATOM 2152 O O . GLN A 1 281 ? 16.476 -8.541 -29.155 1.00 98.06 281 GLN A O 1
ATOM 2157 N N . THR A 1 282 ? 17.704 -10.388 -28.788 1.00 97.31 282 THR A N 1
ATOM 2158 C CA . THR A 1 282 ? 16.585 -11.258 -28.417 1.00 97.31 282 THR A CA 1
ATOM 2159 C C . THR A 1 282 ? 16.862 -11.868 -27.054 1.00 97.31 282 THR A C 1
ATOM 2161 O O . THR A 1 282 ? 17.884 -12.521 -26.860 1.00 97.31 282 THR A O 1
ATOM 2164 N N . TYR A 1 283 ? 15.933 -11.649 -26.136 1.00 94.19 283 TYR A N 1
ATOM 2165 C CA . TYR A 1 283 ? 15.944 -12.147 -24.772 1.00 94.19 283 TYR A CA 1
ATOM 2166 C C . TYR A 1 283 ? 14.875 -13.217 -24.622 1.00 94.19 283 TYR A C 1
ATOM 2168 O O . TYR A 1 283 ? 13.787 -13.083 -25.185 1.00 94.19 283 TYR A O 1
ATOM 2176 N N . ASP A 1 284 ? 15.169 -14.247 -23.839 1.00 91.25 284 ASP A N 1
ATOM 2177 C CA . ASP A 1 284 ? 14.155 -15.164 -23.337 1.00 91.25 284 ASP A CA 1
ATOM 2178 C C . ASP A 1 284 ? 14.024 -14.959 -21.832 1.00 91.25 284 ASP A C 1
ATOM 2180 O O . ASP A 1 284 ? 14.894 -15.351 -21.055 1.00 91.25 284 ASP A O 1
ATOM 2184 N N . PHE A 1 285 ? 12.936 -14.309 -21.433 1.00 87.62 285 PHE A N 1
ATOM 2185 C CA . PHE A 1 285 ? 12.602 -14.084 -20.033 1.00 87.62 285 PHE A CA 1
ATOM 2186 C C . PHE A 1 285 ? 11.709 -15.201 -19.489 1.00 87.62 285 PHE A C 1
ATOM 2188 O O . PHE A 1 285 ? 10.869 -14.967 -18.618 1.00 87.62 285 PHE A O 1
ATOM 2195 N N . SER A 1 286 ? 11.845 -16.429 -20.010 1.00 78.25 286 SER A N 1
ATOM 2196 C CA . SER A 1 286 ? 11.240 -17.607 -19.400 1.00 78.25 286 SER A CA 1
ATOM 2197 C C . SER A 1 286 ? 11.882 -17.831 -18.034 1.00 78.25 286 SER A C 1
ATOM 2199 O O . SER A 1 286 ? 12.871 -18.551 -17.887 1.00 78.25 286 SER A O 1
ATOM 2201 N N . ARG A 1 287 ? 11.340 -17.173 -17.013 1.00 67.12 287 ARG A N 1
ATOM 2202 C CA . ARG A 1 287 ? 11.701 -17.463 -15.634 1.00 67.12 287 ARG A CA 1
ATOM 2203 C C . ARG A 1 287 ? 11.070 -18.816 -15.296 1.00 67.12 287 ARG A C 1
ATOM 2205 O O . ARG A 1 287 ? 9.873 -18.985 -15.555 1.00 67.12 287 ARG A O 1
ATOM 2212 N N . PRO A 1 288 ? 11.822 -19.798 -14.766 1.00 61.59 288 PRO A N 1
ATOM 2213 C CA . PRO A 1 288 ? 11.171 -20.943 -14.150 1.00 61.59 288 PRO A CA 1
ATOM 2214 C C . PRO A 1 288 ? 10.196 -20.397 -13.104 1.00 61.59 288 PRO A C 1
ATOM 2216 O O . PRO A 1 288 ? 10.544 -19.483 -12.357 1.00 61.59 288 PRO A O 1
ATOM 2219 N N . SER A 1 289 ? 8.956 -20.891 -13.103 1.00 66.62 289 SER A N 1
ATOM 2220 C CA . SER A 1 289 ? 8.004 -20.540 -12.052 1.00 66.62 289 SER A CA 1
ATOM 2221 C C . SER A 1 289 ? 8.654 -20.872 -10.719 1.00 66.62 289 SER A C 1
ATOM 2223 O O . SER A 1 289 ? 9.084 -22.012 -10.536 1.00 66.62 289 SER A O 1
ATOM 2225 N N . ASP A 1 290 ? 8.749 -19.897 -9.825 1.00 74.25 290 ASP A N 1
ATOM 2226 C CA . ASP A 1 290 ? 9.240 -20.160 -8.487 1.00 74.25 290 ASP A CA 1
ATOM 2227 C C . ASP A 1 290 ? 8.248 -21.082 -7.764 1.00 74.25 290 ASP A C 1
ATOM 2229 O O . ASP A 1 290 ? 7.066 -20.775 -7.605 1.00 74.25 290 ASP A O 1
ATOM 2233 N N . THR A 1 291 ? 8.731 -22.272 -7.424 1.00 83.06 291 THR A N 1
ATOM 2234 C CA . THR A 1 291 ? 7.970 -23.335 -6.755 1.00 83.06 291 THR A CA 1
ATOM 2235 C C . THR A 1 291 ? 8.490 -23.611 -5.350 1.00 83.06 291 THR A C 1
ATOM 2237 O O . THR A 1 291 ? 8.005 -24.536 -4.695 1.00 83.06 291 THR A O 1
ATOM 2240 N N . GLU A 1 292 ? 9.536 -22.906 -4.921 1.00 88.19 292 GLU A N 1
ATOM 2241 C CA . GLU A 1 292 ? 10.126 -23.107 -3.607 1.00 88.19 292 GLU A CA 1
ATOM 2242 C C . GLU A 1 292 ? 9.373 -22.233 -2.602 1.00 88.19 292 GLU A C 1
ATOM 2244 O O . GLU A 1 292 ? 9.301 -21.030 -2.786 1.00 88.19 292 GLU A O 1
ATOM 2249 N N . PRO A 1 293 ? 8.753 -22.808 -1.560 1.00 90.12 293 PRO A N 1
ATOM 2250 C CA . PRO A 1 293 ? 8.111 -21.998 -0.541 1.00 90.12 293 PRO A CA 1
ATOM 2251 C C . PRO A 1 293 ? 9.138 -21.344 0.391 1.00 90.12 293 PRO A C 1
ATOM 2253 O O . PRO A 1 293 ? 10.166 -21.965 0.686 1.00 90.12 293 PRO A O 1
ATOM 2256 N N . PRO A 1 294 ? 8.802 -20.191 1.005 1.00 96.19 294 PRO A N 1
ATOM 2257 C CA . PRO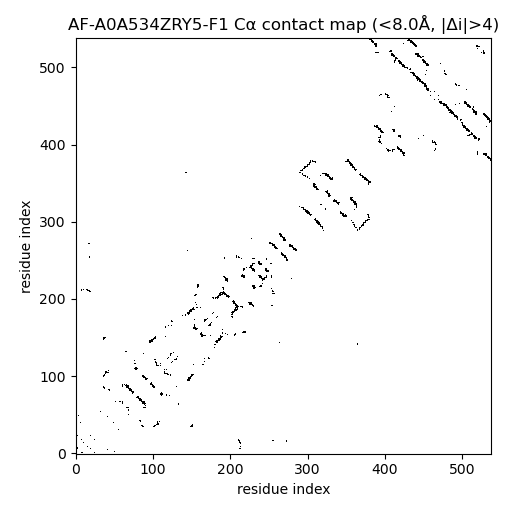 A 1 294 ? 9.642 -19.590 2.025 1.00 96.19 294 PRO A CA 1
ATOM 2258 C C . PRO A 1 294 ? 9.931 -20.534 3.187 1.00 96.19 294 PRO A C 1
ATOM 2260 O O . PRO A 1 294 ? 9.148 -21.438 3.512 1.00 96.19 294 PRO A O 1
ATOM 2263 N N . THR A 1 295 ? 10.992 -20.235 3.932 1.00 98.00 295 THR A N 1
ATOM 2264 C CA . THR A 1 295 ? 11.218 -20.858 5.239 1.00 98.00 295 THR A CA 1
ATOM 2265 C C . THR A 1 295 ? 10.063 -20.542 6.195 1.00 98.00 295 THR A C 1
ATOM 2267 O O . THR A 1 295 ? 9.439 -19.481 6.131 1.00 98.00 295 THR A O 1
ATOM 2270 N N . ALA A 1 296 ? 9.733 -21.468 7.098 1.00 97.94 296 ALA A N 1
ATOM 2271 C CA . ALA A 1 296 ? 8.709 -21.210 8.108 1.00 97.94 296 ALA A CA 1
ATOM 2272 C C . ALA A 1 296 ? 9.152 -20.080 9.057 1.00 97.94 296 ALA A C 1
ATOM 2274 O O . ALA A 1 296 ? 10.313 -20.078 9.477 1.00 97.94 296 ALA A O 1
ATOM 2275 N N . PRO A 1 297 ? 8.251 -19.164 9.456 1.00 98.25 297 PRO A N 1
ATOM 2276 C CA . PRO A 1 297 ? 8.556 -18.192 10.498 1.00 98.25 297 PRO A CA 1
ATOM 2277 C C . PRO A 1 297 ? 8.975 -18.913 11.784 1.00 98.25 297 PRO A C 1
ATOM 2279 O O . PRO A 1 297 ? 8.328 -19.874 12.209 1.00 98.25 297 PRO A O 1
ATOM 2282 N N . ALA A 1 298 ? 10.050 -18.456 12.422 1.00 96.75 298 ALA A N 1
ATOM 2283 C CA . ALA A 1 298 ? 10.587 -19.088 13.628 1.00 96.75 298 ALA A CA 1
ATOM 2284 C C . ALA A 1 298 ? 10.238 -18.293 14.894 1.00 96.75 298 ALA A C 1
ATOM 2286 O O . ALA A 1 298 ? 9.840 -17.132 14.826 1.00 96.75 298 ALA A O 1
ATOM 2287 N N . SER A 1 299 ? 10.402 -18.915 16.066 1.00 96.25 299 SER A N 1
ATOM 2288 C CA . SER A 1 299 ? 10.305 -18.244 17.374 1.00 96.25 299 SER A CA 1
ATOM 2289 C C . SER A 1 299 ? 9.017 -17.433 17.587 1.00 96.25 299 SER A C 1
ATOM 2291 O O . SER A 1 299 ? 9.065 -16.351 18.171 1.00 96.25 299 SER A O 1
ATOM 2293 N N . LEU A 1 300 ? 7.870 -17.929 17.101 1.00 98.56 300 LEU A N 1
ATOM 2294 C CA . LEU A 1 300 ? 6.585 -17.280 17.351 1.00 98.56 300 LEU A CA 1
ATOM 2295 C C . LEU A 1 300 ? 6.312 -17.236 18.859 1.00 98.56 300 LEU A C 1
ATOM 2297 O O . LEU A 1 300 ? 6.357 -18.253 19.549 1.00 98.56 300 LEU A O 1
ATOM 2301 N N . THR A 1 301 ? 5.990 -16.048 19.354 1.00 98.50 301 THR A N 1
ATOM 2302 C CA . THR A 1 301 ? 5.573 -15.796 20.733 1.00 98.50 301 THR A CA 1
ATOM 2303 C C . THR A 1 301 ? 4.215 -15.113 20.741 1.00 98.50 301 THR A C 1
ATOM 2305 O O . THR A 1 301 ? 3.896 -14.353 19.828 1.00 98.50 301 THR A O 1
ATOM 2308 N N . ALA A 1 302 ? 3.422 -15.390 21.776 1.00 98.50 302 ALA A N 1
ATOM 2309 C CA . ALA A 1 302 ? 2.133 -14.760 22.022 1.00 98.50 302 ALA A CA 1
ATOM 2310 C C . ALA A 1 302 ? 2.066 -14.307 23.484 1.00 98.50 302 ALA A C 1
ATOM 2312 O O . ALA A 1 302 ? 2.309 -15.101 24.394 1.00 98.50 302 ALA A O 1
ATOM 2313 N N . VAL A 1 303 ? 1.752 -13.031 23.719 1.00 97.88 303 VAL A N 1
ATOM 2314 C CA . VAL A 1 303 ? 1.707 -12.442 25.063 1.00 97.88 303 VAL A CA 1
ATOM 2315 C C . VAL A 1 303 ? 0.403 -11.684 25.262 1.00 97.88 303 VAL A C 1
ATOM 2317 O O . VAL A 1 303 ? 0.144 -10.696 24.581 1.00 97.88 303 VAL A O 1
ATOM 2320 N N . ALA A 1 304 ? -0.406 -12.107 26.233 1.00 95.62 304 ALA A N 1
ATOM 2321 C CA . ALA A 1 304 ? -1.607 -11.377 26.618 1.00 95.62 304 ALA A CA 1
ATOM 2322 C C . ALA A 1 304 ? -1.213 -10.089 27.357 1.00 95.62 304 ALA A C 1
ATOM 2324 O O . ALA A 1 304 ? -0.618 -10.136 28.436 1.00 95.62 304 ALA A O 1
ATOM 2325 N N . ARG A 1 305 ? -1.534 -8.931 26.773 1.00 92.25 305 ARG A N 1
ATOM 2326 C CA . ARG A 1 305 ? -1.367 -7.613 27.414 1.00 92.25 305 ARG A CA 1
ATOM 2327 C C . ARG A 1 305 ? -2.575 -7.238 28.262 1.00 92.25 305 ARG A C 1
ATOM 2329 O O . ARG A 1 305 ? -2.434 -6.567 29.285 1.00 92.25 305 ARG A O 1
ATOM 2336 N N . SER A 1 306 ? -3.752 -7.691 27.849 1.00 89.38 306 SER A N 1
ATOM 2337 C CA . SER A 1 306 ? -5.014 -7.540 28.567 1.00 89.38 306 SER A CA 1
ATOM 2338 C C . SER A 1 306 ? -5.933 -8.720 28.261 1.00 89.38 306 SER A C 1
ATOM 2340 O O . SER A 1 306 ? -5.560 -9.643 27.533 1.00 89.38 306 SER A O 1
ATOM 2342 N N . SER A 1 307 ? -7.144 -8.704 28.815 1.00 90.69 307 SER A N 1
ATOM 2343 C CA . SER A 1 307 ? -8.175 -9.674 28.444 1.00 90.69 307 SER A CA 1
ATOM 2344 C C . SER A 1 307 ? -8.594 -9.589 26.967 1.00 90.69 307 SER A C 1
ATOM 2346 O O . SER A 1 307 ? -9.077 -10.575 26.416 1.00 90.69 307 SER A O 1
ATOM 2348 N N . THR A 1 308 ? -8.385 -8.434 26.326 1.00 91.56 308 THR A N 1
ATOM 2349 C CA . THR A 1 308 ? -8.797 -8.139 24.946 1.00 91.56 308 THR A CA 1
ATOM 2350 C C . THR A 1 308 ? -7.631 -7.842 24.009 1.00 91.56 308 THR A C 1
ATOM 2352 O O . THR A 1 308 ? -7.840 -7.303 22.925 1.00 91.56 308 THR A O 1
ATOM 2355 N N . GLN A 1 309 ? -6.394 -8.137 24.418 1.00 95.00 309 GLN A N 1
ATOM 2356 C CA . GLN A 1 309 ? -5.219 -7.907 23.585 1.00 95.00 309 GLN A CA 1
ATOM 2357 C C . GLN A 1 309 ? -4.165 -8.995 23.771 1.00 95.00 309 GLN A C 1
ATOM 2359 O O . GLN A 1 309 ? -3.670 -9.221 24.880 1.00 95.00 309 GLN A O 1
ATOM 2364 N N . VAL A 1 310 ? -3.766 -9.606 22.656 1.00 98.38 310 VAL A N 1
ATOM 2365 C CA . VAL A 1 310 ? -2.598 -10.486 22.559 1.00 98.38 310 VAL A CA 1
ATOM 2366 C C . VAL A 1 310 ? -1.618 -9.907 21.544 1.00 98.38 310 VAL A C 1
ATOM 2368 O O . VAL A 1 310 ? -1.971 -9.691 20.388 1.00 98.38 310 VAL A O 1
ATOM 2371 N N . ASP A 1 311 ? -0.371 -9.708 21.958 1.00 98.44 311 ASP A N 1
ATOM 2372 C CA . ASP A 1 311 ? 0.712 -9.308 21.064 1.00 98.44 311 ASP A CA 1
ATOM 2373 C C . ASP A 1 311 ? 1.491 -10.538 20.589 1.00 98.44 311 ASP A C 1
ATOM 2375 O O . ASP A 1 311 ? 1.901 -11.378 21.395 1.00 98.44 311 ASP A O 1
ATOM 2379 N N . LEU A 1 312 ? 1.722 -10.612 19.280 1.00 98.75 312 LEU A N 1
ATOM 2380 C CA . LEU A 1 312 ? 2.504 -11.637 18.603 1.00 98.75 312 LEU A CA 1
ATOM 2381 C C . LEU A 1 312 ? 3.830 -11.065 18.104 1.00 98.75 312 LEU A C 1
ATOM 2383 O O . LEU A 1 312 ? 3.876 -9.940 17.599 1.00 98.75 312 LEU A O 1
ATOM 2387 N N . ALA A 1 313 ? 4.887 -11.871 18.169 1.00 98.50 313 ALA A N 1
ATOM 2388 C CA . ALA A 1 313 ? 6.171 -11.581 17.534 1.00 98.50 313 ALA A CA 1
ATOM 2389 C C . ALA A 1 313 ? 6.833 -12.868 17.028 1.00 98.50 313 ALA A C 1
ATOM 2391 O O . ALA A 1 313 ? 6.729 -13.903 17.687 1.00 98.50 313 ALA A O 1
ATOM 2392 N N . TRP A 1 314 ? 7.515 -12.805 15.883 1.00 98.50 314 TRP A N 1
ATOM 2393 C CA . TRP A 1 314 ? 8.213 -13.937 15.259 1.00 98.50 314 TRP A CA 1
ATOM 2394 C C . TRP A 1 314 ? 9.506 -13.497 14.559 1.00 98.50 314 TRP A C 1
ATOM 2396 O O . TRP A 1 314 ? 9.737 -12.318 14.301 1.00 98.50 314 TRP A O 1
ATOM 2406 N N . THR A 1 315 ? 10.373 -14.453 14.239 1.00 97.88 315 THR A N 1
ATOM 2407 C CA . THR A 1 315 ? 11.528 -14.247 13.359 1.00 97.88 315 THR A CA 1
ATOM 2408 C C . THR A 1 315 ? 11.088 -14.378 11.905 1.00 97.88 315 THR A C 1
ATOM 2410 O O . THR A 1 315 ? 10.403 -15.338 11.551 1.00 97.88 315 THR A O 1
ATOM 2413 N N . GLY A 1 316 ? 11.473 -13.402 11.079 1.00 91.94 316 GLY A N 1
ATOM 2414 C CA . GLY A 1 316 ? 11.103 -13.359 9.668 1.00 91.94 316 GLY A CA 1
ATOM 2415 C C . GLY A 1 316 ? 11.662 -14.528 8.856 1.00 91.94 316 GLY A C 1
ATOM 2416 O O . GLY A 1 316 ? 12.718 -15.075 9.172 1.00 91.94 316 GLY A O 1
ATOM 2417 N N . SER A 1 317 ? 10.930 -14.884 7.809 1.00 96.00 317 SER A N 1
ATOM 2418 C CA . SER A 1 317 ? 11.277 -15.924 6.847 1.00 96.00 317 SER A CA 1
ATOM 2419 C C . SER A 1 317 ? 12.220 -15.410 5.760 1.00 96.00 317 SER A C 1
ATOM 2421 O O . SER A 1 317 ? 12.340 -14.208 5.523 1.00 96.00 317 SER A O 1
ATOM 2423 N N . THR A 1 318 ? 12.847 -16.349 5.061 1.00 89.25 318 THR A N 1
ATOM 2424 C CA . THR A 1 318 ? 13.669 -16.134 3.866 1.00 89.25 318 THR A CA 1
ATOM 2425 C C . THR A 1 318 ? 13.121 -16.972 2.726 1.00 89.25 318 THR A C 1
ATOM 2427 O O . THR A 1 318 ? 12.507 -18.010 2.964 1.00 89.25 318 THR A O 1
ATOM 2430 N N . ASP A 1 319 ? 13.385 -16.543 1.504 1.00 89.12 319 ASP A N 1
ATOM 2431 C CA . ASP A 1 319 ? 12.927 -17.198 0.288 1.00 89.12 319 ASP A CA 1
ATOM 2432 C C . ASP A 1 319 ? 13.950 -16.958 -0.835 1.00 89.12 319 ASP A C 1
ATOM 2434 O O . ASP A 1 319 ? 14.763 -16.033 -0.722 1.00 89.12 319 ASP A O 1
ATOM 2438 N N . ASN A 1 320 ? 13.952 -17.799 -1.870 1.00 76.31 320 ASN A N 1
ATOM 2439 C CA . ASN A 1 320 ? 14.889 -17.699 -2.995 1.00 76.31 320 ASN A CA 1
ATOM 2440 C C . ASN A 1 320 ? 14.609 -16.473 -3.896 1.00 76.31 320 ASN A C 1
ATOM 2442 O O . ASN A 1 320 ? 15.551 -15.946 -4.490 1.00 76.31 320 ASN A O 1
ATOM 2446 N N . VAL A 1 321 ? 13.359 -15.992 -3.957 1.00 75.06 321 VAL A N 1
ATOM 2447 C CA . VAL A 1 321 ? 12.944 -14.791 -4.699 1.00 75.06 321 VAL A CA 1
ATOM 2448 C C . VAL A 1 321 ? 12.566 -13.668 -3.737 1.00 75.06 321 VAL A C 1
ATOM 2450 O O . VAL A 1 321 ? 13.010 -12.529 -3.896 1.00 75.06 321 VAL A O 1
ATOM 2453 N N . GLY A 1 322 ? 11.785 -13.971 -2.703 1.00 76.62 322 GLY A N 1
ATOM 2454 C CA . GLY A 1 322 ? 11.476 -13.020 -1.643 1.00 76.62 322 GLY A CA 1
ATOM 2455 C C . GLY A 1 322 ? 10.131 -13.261 -0.967 1.00 76.62 322 GLY A C 1
ATOM 2456 O O . GLY A 1 322 ? 9.116 -13.549 -1.597 1.00 76.62 322 GLY A O 1
ATOM 2457 N N . VAL A 1 323 ? 10.107 -13.043 0.348 1.00 83.94 323 VAL A N 1
ATOM 2458 C CA . VAL A 1 323 ? 8.888 -13.088 1.163 1.00 83.94 323 VAL A CA 1
ATOM 2459 C C . VAL A 1 323 ? 8.075 -11.813 0.955 1.00 83.94 323 VAL A C 1
ATOM 2461 O O . VAL A 1 323 ? 8.601 -10.713 1.088 1.00 83.94 323 VAL A O 1
ATOM 2464 N N . THR A 1 324 ? 6.776 -11.945 0.693 1.00 82.00 324 THR A N 1
ATOM 2465 C CA . THR A 1 324 ? 5.855 -10.819 0.464 1.00 82.00 324 THR A CA 1
ATOM 2466 C C . THR A 1 324 ? 4.935 -10.523 1.648 1.00 82.00 324 THR A C 1
ATOM 2468 O O . THR A 1 324 ? 4.334 -9.446 1.704 1.00 82.00 324 THR A O 1
ATOM 2471 N N . GLY A 1 325 ? 4.822 -11.443 2.609 1.00 91.06 325 GLY A N 1
ATOM 2472 C CA . GLY A 1 325 ? 4.033 -11.235 3.819 1.00 91.06 325 GLY A CA 1
ATOM 2473 C C . GLY A 1 325 ? 3.803 -12.497 4.642 1.00 91.06 325 GLY A C 1
ATOM 2474 O O . GLY A 1 325 ? 4.395 -13.546 4.381 1.00 91.06 325 GLY A O 1
ATOM 2475 N N . TYR A 1 326 ? 2.919 -12.381 5.634 1.00 96.81 326 TYR A N 1
ATOM 2476 C CA . TYR A 1 326 ? 2.595 -13.458 6.569 1.00 96.81 326 TYR A CA 1
ATOM 2477 C C . TYR A 1 326 ? 1.085 -13.620 6.754 1.00 96.81 326 TYR A C 1
ATOM 2479 O O . TYR A 1 326 ? 0.361 -12.641 6.945 1.00 96.81 326 TYR A O 1
ATOM 2487 N N . ASP A 1 327 ? 0.620 -14.867 6.755 1.00 98.25 327 ASP A N 1
ATOM 2488 C CA . ASP A 1 327 ? -0.732 -15.230 7.173 1.00 98.25 327 ASP A CA 1
ATOM 2489 C C . ASP A 1 327 ? -0.711 -15.603 8.663 1.00 98.25 327 ASP A C 1
ATOM 2491 O O . ASP A 1 327 ? 0.015 -16.512 9.077 1.00 98.25 327 ASP A O 1
ATOM 2495 N N . ILE A 1 328 ? -1.534 -14.928 9.461 1.00 98.75 328 ILE A N 1
ATOM 2496 C CA . ILE A 1 328 ? -1.677 -15.141 10.902 1.00 98.75 328 ILE A CA 1
ATOM 2497 C C . ILE A 1 328 ? -2.968 -15.910 11.146 1.00 98.75 328 ILE A C 1
ATOM 2499 O O . ILE A 1 328 ? -4.056 -15.454 10.786 1.00 98.75 328 ILE A O 1
ATOM 2503 N N . TYR A 1 329 ? -2.848 -17.062 11.790 1.00 98.62 329 TYR A N 1
ATOM 2504 C CA . TYR A 1 329 ? -3.958 -17.924 12.162 1.00 98.62 329 TYR A CA 1
ATOM 2505 C C . TYR A 1 329 ? -4.184 -17.875 13.670 1.00 98.62 329 TYR A C 1
ATOM 2507 O O . TYR A 1 329 ? -3.227 -17.885 14.444 1.00 98.62 329 TYR A O 1
ATOM 2515 N N . ARG A 1 330 ? -5.456 -17.868 14.071 1.00 98.56 330 ARG A N 1
ATOM 2516 C CA . ARG A 1 330 ? -5.914 -17.994 15.457 1.00 98.56 330 ARG A CA 1
ATOM 2517 C C . ARG A 1 330 ? -6.922 -19.131 15.535 1.00 98.56 330 ARG A C 1
ATOM 2519 O O . ARG A 1 330 ? -7.932 -19.090 14.834 1.00 98.56 330 ARG A O 1
ATOM 2526 N N . ASN A 1 331 ? -6.662 -20.117 16.390 1.00 97.62 331 ASN A N 1
ATOM 2527 C CA . ASN A 1 331 ? -7.495 -21.315 16.549 1.00 97.62 331 ASN A CA 1
ATOM 2528 C C . ASN A 1 331 ? -7.820 -21.959 15.183 1.00 97.62 331 ASN A C 1
ATOM 2530 O O . ASN A 1 331 ? -8.982 -22.137 14.823 1.00 97.62 331 ASN A O 1
ATOM 2534 N N . ASP A 1 332 ? -6.773 -22.194 14.384 1.00 96.56 332 ASP A N 1
ATOM 2535 C CA . ASP A 1 332 ? -6.817 -22.763 13.024 1.00 96.56 332 ASP A CA 1
ATOM 2536 C C . ASP A 1 332 ? -7.609 -21.976 11.966 1.00 96.56 332 ASP A C 1
ATOM 2538 O O . ASP A 1 332 ? -7.704 -22.402 10.814 1.00 96.56 332 ASP A O 1
ATOM 2542 N N . SER A 1 333 ? -8.103 -20.784 12.298 1.00 97.19 333 SER A N 1
ATOM 2543 C CA . SER A 1 333 ? -8.766 -19.884 11.351 1.00 97.19 333 SER A CA 1
ATOM 2544 C C . SER A 1 333 ? -7.853 -18.724 10.971 1.00 97.19 333 SER A C 1
ATOM 2546 O O . SER A 1 333 ? -7.177 -18.157 11.831 1.00 97.19 333 SER A O 1
ATOM 2548 N N . LEU A 1 334 ? -7.843 -18.341 9.690 1.00 97.38 334 LEU A N 1
ATOM 2549 C CA . LEU A 1 334 ? -7.108 -17.160 9.235 1.00 97.38 334 LEU A CA 1
ATOM 2550 C C . LEU A 1 334 ? -7.683 -15.915 9.922 1.00 97.38 334 LEU A C 1
ATOM 2552 O O . LEU A 1 334 ? -8.851 -15.579 9.733 1.00 97.38 334 LEU A O 1
ATOM 2556 N N . LEU A 1 335 ? -6.852 -15.232 10.703 1.00 97.62 335 LEU A N 1
ATOM 2557 C CA . LEU A 1 335 ? -7.196 -13.978 11.364 1.00 97.62 335 LEU A CA 1
ATOM 2558 C C . LEU A 1 335 ? -6.884 -12.785 10.454 1.00 97.62 335 LEU A C 1
ATOM 2560 O O . LEU A 1 335 ? -7.707 -11.883 10.292 1.00 97.62 335 LEU A O 1
ATOM 2564 N N . ARG A 1 336 ? -5.682 -12.766 9.867 1.00 96.56 336 ARG A N 1
ATOM 2565 C CA . ARG A 1 336 ? -5.179 -11.631 9.082 1.00 96.56 336 ARG A CA 1
ATOM 2566 C C . ARG A 1 336 ? -4.040 -12.066 8.161 1.00 96.56 336 ARG A C 1
ATOM 2568 O O . ARG A 1 336 ? -3.243 -12.914 8.542 1.00 96.56 336 ARG A O 1
ATOM 2575 N N . THR A 1 337 ? -3.906 -11.405 7.016 1.00 93.31 337 THR A N 1
ATOM 2576 C CA . THR A 1 337 ? -2.659 -11.378 6.237 1.00 93.31 337 THR A CA 1
ATOM 2577 C C . THR A 1 337 ? -2.014 -10.006 6.402 1.00 93.31 337 THR A C 1
ATOM 2579 O O . THR A 1 337 ? -2.697 -8.981 6.298 1.00 93.31 337 THR A O 1
ATOM 2582 N N . VAL A 1 338 ? -0.716 -9.986 6.686 1.00 90.12 338 VAL A N 1
ATOM 2583 C CA . VAL A 1 338 ? 0.095 -8.777 6.887 1.00 90.12 338 VAL A CA 1
ATOM 2584 C C . VAL A 1 338 ? 1.262 -8.753 5.898 1.00 90.12 338 VAL A C 1
ATOM 2586 O O . VAL A 1 338 ? 1.603 -9.783 5.320 1.00 90.12 338 VAL A O 1
ATOM 2589 N N . GLY A 1 339 ? 1.858 -7.576 5.678 1.00 82.38 339 GLY A N 1
ATOM 2590 C CA . GLY A 1 339 ? 3.054 -7.424 4.839 1.00 82.38 339 GLY A CA 1
ATOM 2591 C C . GLY A 1 339 ? 4.314 -8.005 5.491 1.00 82.38 339 GLY A C 1
ATOM 2592 O O . GLY A 1 339 ? 4.234 -8.850 6.382 1.00 82.38 339 GLY A O 1
ATOM 2593 N N . ILE A 1 340 ? 5.491 -7.534 5.074 1.00 87.19 340 ILE A N 1
ATOM 2594 C CA . ILE A 1 340 ? 6.792 -7.994 5.587 1.00 87.19 340 ILE A CA 1
ATOM 2595 C C . ILE A 1 340 ? 7.063 -7.378 6.971 1.00 87.19 340 ILE A C 1
ATOM 2597 O O . ILE A 1 340 ? 7.869 -6.467 7.139 1.00 87.19 340 ILE A O 1
ATOM 2601 N N . VAL A 1 341 ? 6.337 -7.863 7.974 1.00 91.12 341 VAL A N 1
ATOM 2602 C CA . VAL A 1 341 ? 6.476 -7.486 9.385 1.00 91.12 341 VAL A CA 1
ATOM 2603 C C . VAL A 1 341 ? 6.808 -8.714 10.225 1.00 91.12 341 VAL A C 1
ATOM 2605 O O . VAL A 1 341 ? 6.637 -9.847 9.786 1.00 91.12 341 VAL A O 1
ATOM 2608 N N . SER A 1 342 ? 7.274 -8.492 11.448 1.00 94.44 342 SER A N 1
ATOM 2609 C CA . SER A 1 342 ? 7.638 -9.546 12.402 1.00 94.44 342 SER A CA 1
ATOM 2610 C C . SER A 1 342 ? 6.805 -9.508 13.687 1.00 94.44 342 SER A C 1
ATOM 2612 O O . SER A 1 342 ? 7.145 -10.166 14.672 1.00 94.44 342 SER A O 1
ATOM 2614 N N . SER A 1 343 ? 5.722 -8.725 13.703 1.00 97.31 343 SER A N 1
ATOM 2615 C CA . SER A 1 343 ? 4.822 -8.593 14.847 1.00 97.31 343 SER A CA 1
ATOM 2616 C C . SER A 1 343 ? 3.392 -8.242 14.435 1.00 97.31 343 SER A C 1
ATOM 2618 O O . SER A 1 343 ? 3.139 -7.724 13.344 1.00 97.31 343 SER A O 1
ATOM 2620 N N . TYR A 1 344 ? 2.441 -8.543 15.321 1.00 98.25 344 TYR A N 1
ATOM 2621 C CA . TYR A 1 344 ? 1.023 -8.227 15.151 1.00 98.25 344 TYR A CA 1
ATOM 2622 C C . TYR A 1 344 ? 0.323 -8.131 16.510 1.00 98.25 344 TYR A C 1
ATOM 2624 O O . TYR A 1 344 ? 0.625 -8.913 17.403 1.00 98.25 344 TYR A O 1
ATOM 2632 N N . SER A 1 345 ? -0.629 -7.208 16.665 1.00 98.00 345 SER A N 1
ATOM 2633 C CA . SER A 1 345 ? -1.441 -7.090 17.882 1.00 98.00 345 SER A CA 1
ATOM 2634 C C . SER A 1 345 ? -2.890 -7.478 17.590 1.00 98.00 345 SER A C 1
ATOM 2636 O O . SER A 1 345 ? -3.574 -6.813 16.810 1.00 98.00 345 SER A O 1
ATOM 2638 N N . ASP A 1 346 ? -3.348 -8.572 18.198 1.00 98.06 346 ASP A N 1
ATOM 2639 C CA . ASP A 1 346 ? -4.732 -9.034 18.135 1.00 98.06 346 ASP A CA 1
ATOM 2640 C C . ASP A 1 346 ? -5.543 -8.394 19.266 1.00 98.06 346 ASP A C 1
ATOM 2642 O O . ASP A 1 346 ? -5.518 -8.857 20.407 1.00 98.06 346 ASP A O 1
ATOM 2646 N N . THR A 1 347 ? -6.278 -7.332 18.935 1.00 96.12 347 THR A N 1
ATOM 2647 C CA . THR A 1 347 ? -7.148 -6.575 19.854 1.00 96.12 347 THR A CA 1
ATOM 2648 C C . THR A 1 347 ? -8.594 -7.084 19.888 1.00 96.12 347 THR A C 1
ATOM 2650 O O . THR A 1 347 ? -9.493 -6.405 20.384 1.00 96.12 347 THR A O 1
ATOM 2653 N N . THR A 1 348 ? -8.847 -8.267 19.316 1.00 95.81 348 THR A N 1
ATOM 2654 C CA . THR A 1 348 ? -10.197 -8.846 19.190 1.00 95.81 348 THR A CA 1
ATOM 2655 C C . THR A 1 348 ? -10.435 -10.021 20.135 1.00 95.81 348 THR A C 1
ATOM 2657 O O . THR A 1 348 ? -11.434 -10.733 20.007 1.00 95.81 348 THR A O 1
ATOM 2660 N N . THR A 1 349 ? -9.506 -10.268 21.058 1.00 95.50 349 THR A N 1
ATOM 2661 C CA . THR A 1 349 ? -9.618 -11.352 22.030 1.00 95.50 349 THR A CA 1
ATOM 2662 C C . THR A 1 349 ? -10.621 -11.013 23.134 1.00 95.50 349 THR A C 1
ATOM 2664 O O . THR A 1 349 ? -11.082 -9.885 23.298 1.00 95.50 349 THR A O 1
ATOM 2667 N N . GLN A 1 350 ? -11.010 -12.042 23.872 1.00 92.25 350 GLN A N 1
ATOM 2668 C CA . GLN A 1 350 ? -11.910 -11.986 25.019 1.00 92.25 350 GLN A CA 1
ATOM 2669 C C . GLN A 1 350 ? -11.227 -12.610 26.230 1.00 92.25 350 GLN A C 1
ATOM 2671 O O . GLN A 1 350 ? -10.424 -13.534 26.066 1.00 92.25 350 GLN A O 1
ATOM 2676 N N . GLY A 1 351 ? -11.566 -12.122 27.424 1.00 91.44 351 GLY A N 1
ATOM 2677 C CA . GLY A 1 351 ? -10.972 -12.564 28.683 1.00 91.44 351 GLY A CA 1
ATOM 2678 C C . GLY A 1 351 ? -11.307 -14.001 29.057 1.00 91.44 351 GLY A C 1
ATOM 2679 O O . GLY A 1 351 ? -12.400 -14.484 28.776 1.00 91.44 351 GLY A O 1
ATOM 2680 N N . GLY A 1 352 ? -10.366 -14.668 29.726 1.00 91.81 352 GLY A N 1
ATOM 2681 C CA . GLY A 1 352 ? -10.538 -16.025 30.250 1.00 91.81 352 GLY A CA 1
ATOM 2682 C C . GLY A 1 352 ? -10.489 -17.113 29.180 1.00 91.81 352 GLY A C 1
ATOM 2683 O O . GLY A 1 352 ? -10.900 -18.241 29.441 1.00 91.81 352 GLY A O 1
ATOM 2684 N N . GLN A 1 353 ? -9.992 -16.783 27.988 1.00 96.00 353 GLN A N 1
ATOM 2685 C CA . GLN A 1 353 ? -9.944 -17.682 26.844 1.00 96.00 353 GLN A CA 1
ATOM 2686 C C . GLN A 1 353 ? -8.504 -18.106 26.550 1.00 96.00 353 GLN A C 1
ATOM 2688 O O . GLN A 1 353 ? -7.556 -17.333 26.701 1.00 96.00 353 GLN A O 1
ATOM 2693 N N . THR A 1 354 ? -8.346 -19.335 26.066 1.00 97.69 354 THR A N 1
ATOM 2694 C CA . THR A 1 354 ? -7.091 -19.812 25.480 1.00 97.69 354 THR A CA 1
ATOM 2695 C C . THR A 1 354 ? -7.114 -19.574 23.975 1.00 97.69 354 THR A C 1
ATOM 2697 O O . THR A 1 354 ? -8.074 -19.944 23.296 1.00 97.69 354 THR A O 1
ATOM 2700 N N . TYR A 1 355 ? -6.041 -18.989 23.451 1.00 98.25 355 TYR A N 1
ATOM 2701 C CA . TYR A 1 355 ? -5.820 -18.813 22.019 1.00 98.25 355 TYR A CA 1
ATOM 2702 C C . TYR A 1 355 ? -4.551 -19.536 21.590 1.00 98.25 355 TYR A C 1
ATOM 2704 O O . TYR A 1 355 ? -3.531 -19.473 22.276 1.00 98.25 355 TYR A O 1
ATOM 2712 N N . ALA A 1 356 ? -4.622 -20.182 20.432 1.00 98.50 356 ALA A N 1
ATOM 2713 C CA . ALA A 1 356 ? -3.491 -20.784 19.747 1.00 98.50 356 ALA A CA 1
ATOM 2714 C C . ALA A 1 356 ? -3.204 -20.003 18.461 1.00 98.50 356 ALA A C 1
ATOM 2716 O O . ALA A 1 356 ? -4.104 -19.820 17.634 1.00 98.50 356 ALA A O 1
ATOM 2717 N N . TYR A 1 357 ? -1.964 -19.546 18.293 1.00 98.75 357 TYR A N 1
ATOM 2718 C CA . TYR A 1 357 ? -1.528 -18.790 17.123 1.00 98.75 357 TYR A CA 1
ATOM 2719 C C . TYR A 1 357 ? -0.489 -19.556 16.314 1.00 98.75 357 TYR A C 1
ATOM 2721 O O . TYR A 1 357 ? 0.432 -20.152 16.872 1.00 98.75 357 TYR A O 1
ATOM 2729 N N . LYS A 1 358 ? -0.612 -19.476 14.988 1.00 98.62 358 LYS A N 1
ATOM 2730 C CA . LYS A 1 358 ? 0.393 -19.939 14.023 1.00 98.62 358 LYS A CA 1
ATOM 2731 C C . LYS A 1 358 ? 0.573 -18.892 12.939 1.00 98.62 358 LYS A C 1
ATOM 2733 O O . LYS A 1 358 ? -0.388 -18.227 12.553 1.00 98.62 358 LYS A O 1
ATOM 2738 N N . VAL A 1 359 ? 1.790 -18.767 12.430 1.00 98.69 359 VAL A N 1
ATOM 2739 C CA . VAL A 1 359 ? 2.117 -17.841 11.343 1.00 98.69 359 VAL A CA 1
ATOM 2740 C C . VAL A 1 359 ? 2.802 -18.619 10.228 1.00 98.69 359 VAL A C 1
ATOM 2742 O O . VAL A 1 359 ? 3.610 -19.501 10.501 1.00 98.69 359 VAL A O 1
ATOM 2745 N N . ARG A 1 360 ? 2.486 -18.321 8.970 1.00 98.56 360 ARG A N 1
ATOM 2746 C CA . ARG A 1 360 ? 3.240 -18.823 7.809 1.00 98.56 360 ARG A CA 1
ATOM 2747 C C . ARG A 1 360 ? 3.580 -17.674 6.872 1.00 98.56 360 ARG A C 1
ATOM 2749 O O . ARG A 1 360 ? 2.835 -16.697 6.813 1.00 98.56 360 ARG A O 1
ATOM 2756 N N . ALA A 1 361 ? 4.686 -17.797 6.159 1.00 97.25 361 ALA A N 1
ATOM 2757 C CA . ALA A 1 361 ? 5.128 -16.833 5.168 1.00 97.25 361 ALA A CA 1
ATOM 2758 C C . ALA A 1 361 ? 4.548 -17.141 3.784 1.00 97.25 361 ALA A C 1
ATOM 2760 O O . ALA A 1 361 ? 4.163 -18.275 3.484 1.00 97.25 361 ALA A O 1
ATOM 2761 N N . ARG A 1 362 ? 4.504 -16.104 2.953 1.00 91.94 362 ARG A N 1
ATOM 2762 C CA . ARG A 1 362 ? 4.117 -16.136 1.543 1.00 91.94 362 ARG A CA 1
ATOM 2763 C C . ARG A 1 362 ? 5.234 -15.510 0.715 1.00 91.94 362 ARG A C 1
ATOM 2765 O O . ARG A 1 362 ? 5.758 -14.478 1.131 1.00 91.94 362 ARG A O 1
ATOM 2772 N N . ASP A 1 363 ? 5.560 -16.087 -0.433 1.00 85.88 363 ASP A N 1
ATOM 2773 C CA . ASP A 1 363 ? 6.493 -15.488 -1.399 1.00 85.88 363 ASP A CA 1
ATOM 2774 C C . ASP A 1 363 ? 5.780 -14.685 -2.500 1.00 85.88 363 ASP A C 1
ATOM 2776 O O . ASP A 1 363 ? 4.587 -14.366 -2.423 1.00 85.88 363 ASP A O 1
ATOM 2780 N N . LEU A 1 364 ? 6.542 -14.302 -3.519 1.00 73.69 364 LEU A N 1
ATOM 2781 C CA . LEU A 1 364 ? 6.061 -13.586 -4.688 1.00 73.69 364 LEU A CA 1
ATOM 2782 C C . LEU A 1 364 ? 5.269 -14.488 -5.655 1.00 73.69 364 LEU A C 1
ATOM 2784 O O . LEU A 1 364 ? 4.297 -14.024 -6.250 1.00 73.69 364 LEU A O 1
ATOM 2788 N N . ALA A 1 365 ? 5.624 -15.768 -5.785 1.00 70.50 365 ALA A N 1
ATOM 2789 C CA . ALA A 1 365 ? 4.936 -16.735 -6.646 1.00 70.50 365 ALA A CA 1
ATOM 2790 C C . ALA A 1 365 ? 3.625 -17.288 -6.053 1.00 70.50 365 ALA A C 1
ATOM 2792 O O . ALA A 1 365 ? 2.843 -17.945 -6.745 1.00 70.50 365 ALA A O 1
ATOM 2793 N N . GLY A 1 366 ? 3.342 -16.970 -4.791 1.00 79.88 366 GLY A N 1
ATOM 2794 C CA . GLY A 1 366 ? 2.176 -17.430 -4.054 1.00 79.88 366 GLY A CA 1
ATOM 2795 C C . GLY A 1 366 ? 2.389 -18.754 -3.324 1.00 79.88 366 GLY A C 1
ATOM 2796 O O . GLY A 1 366 ? 1.405 -19.265 -2.769 1.00 79.88 366 GLY A O 1
ATOM 2797 N N . ASN A 1 367 ? 3.615 -19.290 -3.270 1.00 87.25 367 ASN A N 1
ATOM 2798 C CA . ASN A 1 367 ? 3.890 -20.435 -2.417 1.00 87.25 367 ASN A CA 1
ATOM 2799 C C . ASN A 1 367 ? 3.833 -20.006 -0.945 1.00 87.25 367 ASN A C 1
ATOM 2801 O O . ASN A 1 367 ? 3.968 -18.837 -0.563 1.00 87.25 367 ASN A O 1
ATOM 2805 N N . LEU A 1 368 ? 3.531 -20.985 -0.102 1.00 96.31 368 LEU A N 1
ATOM 2806 C CA . LEU A 1 368 ? 3.287 -20.794 1.316 1.00 96.31 368 LEU A CA 1
ATOM 2807 C C . LEU A 1 368 ? 4.240 -21.681 2.092 1.00 96.31 368 LEU A C 1
ATOM 2809 O O . LEU A 1 368 ? 4.319 -22.883 1.830 1.00 96.31 368 LEU A O 1
ATOM 2813 N N . SER A 1 369 ? 4.912 -21.101 3.082 1.00 98.25 369 SER A N 1
ATOM 2814 C CA . SER A 1 369 ? 5.720 -21.887 4.004 1.00 98.25 369 SER A CA 1
ATOM 2815 C C . SER A 1 369 ? 4.842 -22.851 4.807 1.00 98.25 369 SER A C 1
ATOM 2817 O O . SER A 1 369 ? 3.622 -22.679 4.948 1.00 98.25 369 SER A O 1
ATOM 2819 N N . THR A 1 370 ? 5.478 -23.829 5.448 1.00 98.31 370 THR A N 1
ATOM 2820 C CA . THR A 1 370 ? 4.858 -24.490 6.600 1.00 98.31 370 THR A CA 1
ATOM 2821 C C . THR A 1 370 ? 4.617 -23.475 7.727 1.00 98.31 370 THR A C 1
ATOM 2823 O O . THR A 1 370 ? 5.193 -22.383 7.748 1.00 98.31 370 THR A O 1
ATOM 2826 N N . PHE A 1 371 ? 3.724 -23.808 8.660 1.00 98.56 371 PHE A N 1
ATOM 2827 C CA . PHE A 1 371 ? 3.480 -22.960 9.825 1.00 98.56 371 PHE A CA 1
ATOM 2828 C C . PHE A 1 371 ? 4.687 -22.932 10.766 1.00 98.56 371 PHE A C 1
ATOM 2830 O O . PHE A 1 371 ? 5.408 -23.920 10.910 1.00 98.56 371 PHE A O 1
ATOM 2837 N N . SER A 1 372 ? 4.842 -21.810 11.464 1.00 98.62 372 SER A N 1
ATOM 2838 C CA . SER A 1 372 ? 5.649 -21.707 12.673 1.00 98.62 372 SER A CA 1
ATOM 2839 C C . SER A 1 372 ? 5.220 -22.748 13.716 1.00 98.62 372 SER A C 1
ATOM 2841 O O . SER A 1 372 ? 4.080 -23.233 13.680 1.00 98.62 372 SER A O 1
ATOM 2843 N N . PRO A 1 373 ? 6.064 -23.025 14.728 1.00 97.81 373 PRO A N 1
ATOM 2844 C CA . PRO A 1 373 ? 5.582 -23.611 15.970 1.00 97.81 373 PRO A CA 1
ATOM 2845 C C . PRO A 1 373 ? 4.393 -22.812 16.517 1.00 97.81 373 PRO A C 1
ATOM 2847 O O . PRO A 1 373 ? 4.345 -21.584 16.393 1.00 97.81 373 PRO A O 1
ATOM 2850 N N . GLU A 1 374 ? 3.423 -23.520 17.086 1.00 98.12 374 GLU A N 1
ATOM 2851 C CA . GLU A 1 374 ? 2.228 -22.910 17.657 1.00 98.12 374 GLU A CA 1
ATOM 2852 C C . GLU A 1 374 ? 2.561 -22.209 18.978 1.00 98.12 374 GLU A C 1
ATOM 2854 O O . GLU A 1 374 ? 3.250 -22.770 19.832 1.00 98.12 374 GLU A O 1
ATOM 2859 N N . ALA A 1 375 ? 2.059 -20.987 19.149 1.00 98.44 375 ALA A N 1
ATOM 2860 C CA . ALA A 1 375 ? 2.163 -20.235 20.391 1.00 98.44 375 ALA A CA 1
ATOM 2861 C C . ALA A 1 375 ? 0.788 -20.154 21.058 1.00 98.44 375 ALA A C 1
ATOM 2863 O O . ALA A 1 375 ? -0.146 -19.562 20.514 1.00 98.44 375 ALA A O 1
ATOM 2864 N N . THR A 1 376 ? 0.666 -20.742 22.247 1.00 98.25 376 THR A N 1
ATOM 2865 C CA . THR A 1 376 ? -0.564 -20.704 23.044 1.00 98.25 376 THR A CA 1
ATOM 2866 C C . THR A 1 376 ? -0.488 -19.631 24.117 1.00 98.25 376 THR A C 1
ATOM 2868 O O . THR A 1 376 ? 0.535 -19.499 24.791 1.00 98.25 376 THR A O 1
ATOM 2871 N N . VAL A 1 377 ? -1.585 -18.917 24.339 1.00 98.25 377 VAL A N 1
ATOM 2872 C CA . VAL A 1 377 ? -1.684 -17.888 25.374 1.00 98.25 377 VAL A CA 1
ATOM 2873 C C . VAL A 1 377 ? -3.070 -17.893 26.008 1.00 98.25 377 VAL A C 1
ATOM 2875 O O . VAL A 1 377 ? -4.072 -18.114 25.330 1.00 98.25 377 VAL A O 1
ATOM 2878 N N . ASN A 1 378 ? -3.124 -17.628 27.311 1.00 97.50 378 ASN A N 1
ATOM 2879 C CA . ASN A 1 378 ? -4.371 -17.441 28.043 1.00 97.50 378 ASN A CA 1
ATOM 2880 C C . ASN A 1 378 ? -4.572 -15.952 28.299 1.00 97.50 378 ASN A C 1
ATOM 2882 O O . ASN A 1 378 ? -3.700 -15.302 28.883 1.00 97.50 378 ASN A O 1
ATOM 2886 N N . THR A 1 379 ? -5.711 -15.411 27.883 1.00 94.56 379 THR A N 1
ATOM 2887 C CA . THR A 1 379 ? -6.100 -14.064 28.293 1.00 94.56 379 THR A CA 1
ATOM 2888 C C . THR A 1 379 ? -6.584 -14.091 29.745 1.00 94.56 379 THR A C 1
ATOM 2890 O O . THR A 1 379 ? -7.286 -15.024 30.147 1.00 94.56 379 THR A O 1
ATOM 2893 N N . PRO A 1 380 ? -6.242 -13.076 30.557 1.00 91.06 380 PRO A N 1
ATOM 2894 C CA . PRO A 1 380 ? -6.775 -12.957 31.908 1.00 91.06 380 PRO A CA 1
ATOM 2895 C C . PRO A 1 380 ? -8.314 -12.988 31.911 1.00 91.06 380 PRO A C 1
ATOM 2897 O O . PRO A 1 380 ? -8.922 -12.380 31.022 1.00 91.06 380 PRO A O 1
ATOM 2900 N N . PRO A 1 381 ? -8.962 -13.675 32.870 1.00 91.25 381 PRO A N 1
ATOM 2901 C CA . PRO A 1 381 ? -10.412 -13.642 33.000 1.00 91.25 381 PRO A CA 1
ATOM 2902 C C . PRO A 1 381 ? -10.902 -12.240 33.349 1.00 91.25 381 PRO A C 1
ATOM 2904 O O . PRO A 1 381 ? -10.163 -11.422 33.902 1.00 91.25 381 PRO A O 1
ATOM 2907 N N . THR A 1 382 ? -12.163 -11.968 33.032 1.00 90.56 382 THR A N 1
ATOM 2908 C CA . THR A 1 382 ? -12.826 -10.718 33.396 1.00 90.56 382 THR A CA 1
ATOM 2909 C C . THR A 1 382 ? -14.096 -10.976 34.185 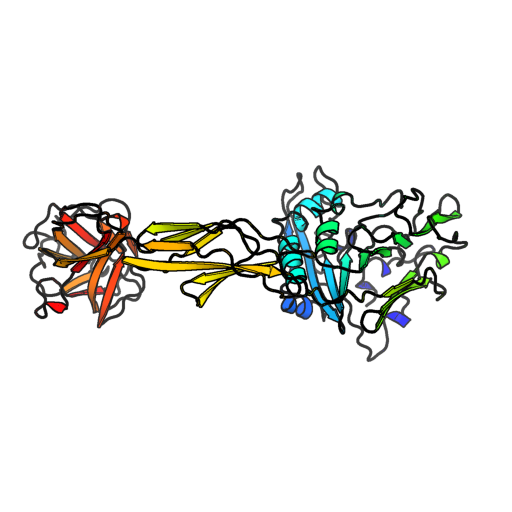1.00 90.56 382 THR A C 1
ATOM 2911 O O . THR A 1 382 ? -14.771 -11.991 34.013 1.00 90.56 382 THR A O 1
ATOM 2914 N N . VAL A 1 383 ? -14.425 -10.034 35.064 1.00 90.44 383 VAL A N 1
ATOM 2915 C CA . VAL A 1 383 ? -15.682 -10.007 35.813 1.00 90.44 383 VAL A CA 1
ATOM 2916 C C . VAL A 1 383 ? -16.366 -8.680 35.538 1.00 90.44 383 VAL A C 1
ATOM 2918 O O . VAL A 1 383 ? -15.758 -7.619 35.678 1.00 90.44 383 VAL A O 1
ATOM 2921 N N . THR A 1 384 ? -17.642 -8.739 35.167 1.00 92.25 384 THR A N 1
ATOM 2922 C CA . THR A 1 384 ? -18.481 -7.553 35.002 1.00 92.25 384 THR A CA 1
ATOM 2923 C C . THR A 1 384 ? -19.352 -7.358 36.235 1.00 92.25 384 THR A C 1
ATOM 2925 O O . THR A 1 384 ? -20.103 -8.250 36.627 1.00 92.25 384 THR A O 1
ATOM 2928 N N . VAL A 1 385 ? -19.279 -6.169 36.828 1.00 94.75 385 VAL A N 1
ATOM 2929 C CA . VAL A 1 385 ? -20.100 -5.739 37.962 1.00 94.75 385 VAL A CA 1
ATOM 2930 C C . VAL A 1 385 ? -20.973 -4.573 37.511 1.00 94.75 385 VAL A C 1
ATOM 2932 O O . VAL A 1 385 ? -20.500 -3.656 36.842 1.00 94.75 385 VAL A O 1
ATOM 2935 N N . THR A 1 386 ? -22.262 -4.615 37.847 1.00 97.12 386 THR A N 1
ATOM 2936 C CA . THR A 1 386 ? -23.219 -3.548 37.516 1.00 97.12 386 THR A CA 1
ATOM 2937 C C . THR A 1 386 ? -23.636 -2.817 38.782 1.00 97.12 386 THR A C 1
ATOM 2939 O O . THR A 1 386 ? -24.134 -3.437 39.721 1.00 97.12 386 THR A O 1
ATOM 2942 N N . TYR A 1 387 ? -23.466 -1.500 38.783 1.00 97.94 387 TYR A N 1
ATOM 2943 C CA . TYR A 1 387 ? -23.846 -0.611 39.873 1.00 97.94 387 TYR A CA 1
ATOM 2944 C C . TYR A 1 387 ? -25.079 0.207 39.462 1.00 97.94 387 TYR A C 1
ATOM 2946 O O . TYR A 1 387 ? -25.047 0.863 38.416 1.00 97.94 387 TYR A O 1
ATOM 2954 N N . PRO A 1 388 ? -26.175 0.188 40.239 1.00 98.12 388 PRO A N 1
ATOM 2955 C CA . PRO A 1 388 ? -27.317 1.060 39.985 1.00 98.12 388 PRO A CA 1
ATOM 2956 C C . PRO A 1 388 ? -26.989 2.510 40.364 1.00 98.12 388 PRO A C 1
ATOM 2958 O O . PRO A 1 388 ? -26.162 2.754 41.247 1.00 98.12 388 PRO A O 1
ATOM 2961 N N . ALA A 1 389 ? -27.678 3.474 39.750 1.00 98.12 389 ALA A N 1
ATOM 2962 C CA . ALA A 1 389 ? -27.610 4.861 40.204 1.00 98.12 389 ALA A CA 1
ATOM 2963 C C . ALA A 1 389 ? -28.150 4.996 41.643 1.00 98.12 389 ALA A C 1
ATOM 2965 O O . ALA A 1 389 ? -29.268 4.570 41.966 1.00 98.12 389 ALA A O 1
ATOM 2966 N N . VAL A 1 390 ? -27.339 5.598 42.516 1.00 98.19 390 VAL A N 1
ATOM 2967 C CA . VAL A 1 390 ? -27.694 5.894 43.914 1.00 98.19 390 VAL A CA 1
ATOM 2968 C C . VAL A 1 390 ? -28.338 7.271 44.071 1.00 98.19 390 VAL A C 1
ATOM 2970 O O . VAL A 1 390 ? -28.992 7.506 45.083 1.00 98.19 390 VAL A O 1
ATOM 2973 N N . ALA A 1 391 ? -28.166 8.141 43.075 1.00 98.50 391 ALA A N 1
ATOM 2974 C CA . ALA A 1 391 ? -28.876 9.401 42.902 1.00 98.50 391 ALA A CA 1
ATOM 2975 C C . ALA A 1 391 ? -28.835 9.809 41.421 1.00 98.50 391 ALA A C 1
ATOM 2977 O O . ALA A 1 391 ? -27.811 9.605 40.765 1.00 98.50 391 ALA A O 1
ATOM 2978 N N . ASP A 1 392 ? -29.895 10.412 40.905 1.00 98.50 392 ASP A N 1
ATOM 2979 C CA . ASP A 1 392 ? -29.906 11.151 39.656 1.00 98.50 392 ASP A CA 1
ATOM 2980 C C . ASP A 1 392 ? -30.882 12.336 39.690 1.00 98.50 392 ASP A C 1
ATOM 2982 O O . ASP A 1 392 ? -31.819 12.416 40.474 1.00 98.50 392 ASP A O 1
ATOM 2986 N N . ALA A 1 393 ? -30.592 13.356 38.897 1.00 98.50 393 ALA A N 1
ATOM 2987 C CA . ALA A 1 393 ? -31.476 14.501 38.739 1.00 98.50 393 ALA A CA 1
ATOM 2988 C C . ALA A 1 393 ? -31.081 15.264 37.485 1.00 98.50 393 ALA A C 1
ATOM 2990 O O . ALA A 1 393 ? -29.944 15.169 37.022 1.00 98.50 393 ALA A O 1
ATOM 2991 N N . TYR A 1 394 ? -31.982 16.104 36.987 1.00 98.69 394 TYR A N 1
ATOM 2992 C CA . TYR A 1 394 ? -31.579 17.208 36.128 1.00 98.69 394 TYR A CA 1
ATOM 2993 C C . TYR A 1 394 ? -31.821 18.548 36.813 1.00 98.69 394 TYR A C 1
ATOM 2995 O O . TYR A 1 394 ? -32.618 18.671 37.743 1.00 98.69 394 TYR A O 1
ATOM 3003 N N . VAL A 1 395 ? -31.108 19.559 36.342 1.00 98.69 395 VAL A N 1
ATOM 3004 C CA . VAL A 1 395 ? -31.272 20.956 36.738 1.00 98.69 395 VAL A CA 1
ATOM 3005 C C . VAL A 1 395 ? -31.714 21.759 35.531 1.00 98.69 395 VAL A C 1
ATOM 3007 O O . VAL A 1 395 ? -31.320 21.440 34.414 1.00 98.69 395 VAL A O 1
ATOM 3010 N N . ASP A 1 396 ? -32.517 22.797 35.742 1.00 98.44 396 ASP A N 1
ATOM 3011 C CA . ASP A 1 396 ? -33.107 23.600 34.668 1.00 98.44 396 ASP A CA 1
ATOM 3012 C C . ASP A 1 396 ? -32.769 25.083 34.874 1.00 98.44 396 ASP A C 1
ATOM 3014 O O . ASP A 1 396 ? -33.098 25.665 35.910 1.00 98.44 396 ASP A O 1
ATOM 3018 N N . GLN A 1 397 ? -32.116 25.707 33.892 1.00 98.25 397 GLN A N 1
ATOM 3019 C CA . GLN A 1 397 ? -31.770 27.129 33.933 1.00 98.25 397 GLN A CA 1
ATOM 3020 C C . GLN A 1 397 ? -33.002 28.036 34.008 1.00 98.25 397 GLN A C 1
ATOM 3022 O O . GLN A 1 397 ? -32.931 29.107 34.609 1.00 98.25 397 GLN A O 1
ATOM 3027 N N . ALA A 1 398 ? -34.124 27.633 33.410 1.00 97.88 398 ALA A N 1
ATOM 3028 C CA . ALA A 1 398 ? -35.362 28.404 33.462 1.00 97.88 398 ALA A CA 1
ATOM 3029 C C . ALA A 1 398 ? -36.059 28.290 34.828 1.00 97.88 398 ALA A C 1
ATOM 3031 O O . ALA A 1 398 ? -36.885 29.140 35.163 1.00 97.88 398 ALA A O 1
ATOM 3032 N N . ILE A 1 399 ? -35.707 27.282 35.638 1.00 97.69 399 ILE A N 1
ATOM 3033 C CA . ILE A 1 399 ? -36.251 27.069 36.986 1.00 97.69 399 ILE A CA 1
ATOM 3034 C C . ILE A 1 399 ? -35.086 26.904 37.988 1.00 97.69 399 ILE A C 1
ATOM 3036 O O . ILE A 1 399 ? -34.847 25.804 38.492 1.00 97.69 399 ILE A O 1
ATOM 3040 N N . PRO A 1 400 ? -34.345 27.986 38.328 1.00 96.75 400 PRO A N 1
ATOM 3041 C CA . PRO A 1 400 ? -33.036 27.864 38.976 1.00 96.75 400 PRO A CA 1
ATOM 3042 C C . PRO A 1 400 ? -33.005 27.266 40.389 1.00 96.75 400 PRO A C 1
ATOM 3044 O O . PRO A 1 400 ? -31.943 26.855 40.862 1.00 96.75 400 PRO A O 1
ATOM 3047 N N . ILE A 1 401 ? -34.149 27.275 41.073 1.00 96.44 401 ILE A N 1
ATOM 3048 C CA . ILE A 1 401 ? -34.351 26.713 42.417 1.00 96.44 401 ILE A CA 1
ATOM 3049 C C . ILE A 1 401 ? -35.165 25.412 42.389 1.00 96.44 401 ILE A C 1
ATOM 3051 O O . ILE A 1 401 ? -35.453 24.845 43.439 1.00 96.44 401 ILE A O 1
ATOM 3055 N N . GLY A 1 402 ? -35.580 24.964 41.200 1.00 96.81 402 GLY A N 1
ATOM 3056 C CA . GLY A 1 402 ? -36.337 23.734 41.029 1.00 96.81 402 GLY A CA 1
ATOM 3057 C C . GLY A 1 402 ? -35.465 22.518 41.308 1.00 96.81 402 GLY A C 1
ATOM 3058 O O . GLY A 1 402 ? -34.310 22.464 40.882 1.00 96.81 402 GLY A O 1
ATOM 3059 N N . ASN A 1 403 ? -36.041 21.547 42.007 1.00 98.12 403 ASN A N 1
ATOM 3060 C CA . ASN A 1 403 ? -35.477 20.218 42.163 1.00 98.12 403 ASN A CA 1
ATOM 3061 C C . ASN A 1 403 ? -36.313 19.229 41.347 1.00 98.12 403 ASN A C 1
ATOM 3063 O O . ASN A 1 403 ? -37.541 19.231 41.439 1.00 98.12 403 ASN A O 1
ATOM 3067 N N . PHE A 1 404 ? -35.639 18.389 40.566 1.00 98.25 404 PHE A N 1
ATOM 3068 C CA . PHE A 1 404 ? -36.280 17.427 39.670 1.00 98.25 404 PHE A CA 1
ATOM 3069 C C . PHE A 1 404 ? -35.825 15.983 39.919 1.00 98.25 404 PHE A C 1
ATOM 3071 O O . PHE A 1 404 ? -36.083 15.113 39.093 1.00 98.25 404 PHE A O 1
ATOM 3078 N N . GLY A 1 405 ? -35.180 15.715 41.059 1.00 97.44 405 GLY A N 1
ATOM 3079 C CA . GLY A 1 405 ? -34.609 14.403 41.395 1.00 97.44 405 GLY A CA 1
ATOM 3080 C C . GLY A 1 405 ? -35.629 13.326 41.774 1.00 97.44 405 GLY A C 1
ATOM 3081 O O . GLY A 1 405 ? -35.247 12.262 42.219 1.00 97.44 405 GLY A O 1
ATOM 3082 N N . THR A 1 406 ? -36.935 13.594 41.670 1.00 97.69 406 THR A N 1
ATOM 3083 C CA . THR A 1 406 ? -37.992 12.588 41.912 1.00 97.69 406 THR A CA 1
ATOM 3084 C C . THR A 1 406 ? -38.779 12.237 40.647 1.00 97.69 406 THR A C 1
ATOM 3086 O O . THR A 1 406 ? -39.767 11.500 40.699 1.00 97.69 406 THR A O 1
ATOM 3089 N N . LEU A 1 407 ? -38.378 12.784 39.496 1.00 98.31 407 LEU A N 1
ATOM 3090 C CA . LEU A 1 407 ? -39.036 12.540 38.218 1.00 98.31 407 LEU A CA 1
ATOM 3091 C C . LEU A 1 407 ? -38.454 11.304 37.543 1.00 98.31 407 LEU A C 1
ATOM 3093 O O . LEU A 1 407 ? -37.249 11.162 37.472 1.00 98.31 407 LEU A O 1
ATOM 3097 N N . SER A 1 408 ? -39.308 10.488 36.919 1.00 98.06 408 SER A N 1
ATOM 3098 C CA . SER A 1 408 ? -38.918 9.250 36.209 1.00 98.06 408 SER A CA 1
ATOM 3099 C C . SER A 1 408 ? -38.012 9.423 34.973 1.00 98.06 408 SER A C 1
ATOM 3101 O O . SER A 1 408 ? -37.688 8.437 34.302 1.00 98.06 408 SER A O 1
ATOM 3103 N N . ARG A 1 409 ? -37.663 10.665 34.617 1.00 98.12 409 ARG A N 1
ATOM 3104 C CA . ARG A 1 409 ? -36.836 11.012 33.455 1.00 98.12 409 ARG A CA 1
ATOM 3105 C C . ARG A 1 409 ? -35.895 12.158 33.795 1.00 98.12 409 ARG A C 1
ATOM 3107 O O . ARG A 1 409 ? -36.300 13.131 34.430 1.00 98.12 409 ARG A O 1
ATOM 3114 N N . ILE A 1 410 ? -34.683 12.059 33.272 1.00 98.50 410 ILE A N 1
ATOM 3115 C CA . ILE A 1 410 ? -33.669 13.111 33.275 1.00 98.50 410 ILE A CA 1
ATOM 3116 C C . ILE A 1 410 ? -33.498 13.671 31.864 1.00 98.50 410 ILE A C 1
ATOM 3118 O O . ILE A 1 410 ? -33.726 12.966 30.879 1.00 98.50 410 ILE A O 1
ATOM 3122 N N . TYR A 1 411 ? -33.097 14.937 31.770 1.00 98.25 411 TYR A N 1
ATOM 3123 C CA . TYR A 1 411 ? -33.002 15.666 30.506 1.00 98.25 411 TYR A CA 1
ATOM 3124 C C . TYR A 1 411 ? -31.647 16.353 30.366 1.00 98.25 411 TYR A C 1
ATOM 3126 O O . TYR A 1 411 ? -31.143 16.935 31.330 1.00 98.25 411 TYR A O 1
ATOM 3134 N N . ALA A 1 412 ? -31.112 16.344 29.147 1.00 97.94 412 ALA A N 1
ATOM 3135 C CA . ALA A 1 412 ? -30.055 17.251 28.725 1.00 97.94 412 ALA A CA 1
ATOM 3136 C C . ALA A 1 412 ? -30.511 17.979 27.453 1.00 97.94 412 ALA A C 1
ATOM 3138 O O . ALA A 1 412 ? -30.759 17.345 26.430 1.00 97.94 412 ALA A O 1
ATOM 3139 N N . ASP A 1 413 ? -30.660 19.300 27.533 1.00 97.69 413 ASP A N 1
ATOM 3140 C CA . ASP A 1 413 ? -31.211 20.152 26.469 1.00 97.69 413 ASP A CA 1
ATOM 3141 C C . ASP A 1 413 ? -30.603 21.563 26.562 1.00 97.69 413 ASP A C 1
ATOM 3143 O O . ASP A 1 413 ? -30.282 21.999 27.658 1.00 97.69 413 ASP A O 1
ATOM 3147 N N . LEU A 1 414 ? -30.408 22.292 25.460 1.00 97.00 414 LEU A N 1
ATOM 3148 C CA . LEU A 1 414 ? -30.005 23.708 25.473 1.00 97.00 414 LEU A CA 1
ATOM 3149 C C . LEU A 1 414 ? -31.190 24.690 25.421 1.00 97.00 414 LEU A C 1
ATOM 3151 O O . LEU A 1 414 ? -30.959 25.899 25.517 1.00 97.00 414 LEU A O 1
ATOM 3155 N N . SER A 1 415 ? -32.439 24.225 25.299 1.00 94.69 415 SER A N 1
ATOM 3156 C CA . SER A 1 415 ? -33.623 25.091 25.197 1.00 94.69 415 SER A CA 1
ATOM 3157 C C . SER A 1 415 ? -34.826 24.631 26.052 1.00 94.69 415 SER A C 1
ATOM 3159 O O . SER A 1 415 ? -35.757 24.012 25.542 1.00 94.69 415 SER A O 1
ATOM 3161 N N . PRO A 1 416 ? -34.896 25.004 27.349 1.00 95.06 416 PRO A N 1
ATOM 3162 C CA . PRO A 1 416 ? -33.896 25.738 28.132 1.00 95.06 416 PRO A CA 1
ATOM 3163 C C . PRO A 1 416 ? -32.696 24.856 28.502 1.00 95.06 416 PRO A C 1
ATOM 3165 O O . PRO A 1 416 ? -32.769 23.636 28.395 1.00 95.06 416 PRO A O 1
ATOM 3168 N N . ASN A 1 417 ? -31.599 25.465 28.971 1.00 97.94 417 ASN A N 1
ATOM 3169 C CA . ASN A 1 417 ? -30.414 24.707 29.373 1.00 97.94 417 ASN A CA 1
ATOM 3170 C C . ASN A 1 417 ? -30.727 23.785 30.564 1.00 97.94 417 ASN A C 1
ATOM 3172 O O . ASN A 1 417 ? -30.950 24.251 31.684 1.00 97.94 417 ASN A O 1
ATOM 3176 N N . ARG A 1 418 ? -30.738 22.480 30.299 1.00 98.62 418 ARG A N 1
ATOM 3177 C CA . ARG A 1 418 ? -30.946 21.386 31.239 1.00 98.62 418 ARG A CA 1
ATOM 3178 C C . ARG A 1 418 ? -29.728 20.485 31.253 1.00 98.62 418 ARG A C 1
ATOM 3180 O O . ARG A 1 418 ? -29.244 20.085 30.200 1.00 98.62 418 ARG A O 1
ATOM 3187 N N . GLN A 1 419 ? -29.251 20.157 32.446 1.00 98.62 419 GLN A N 1
ATOM 3188 C CA . GLN A 1 419 ? -28.089 19.287 32.650 1.00 98.62 419 GLN A CA 1
ATOM 3189 C C . GLN A 1 419 ? -28.486 18.170 33.599 1.00 98.62 419 GLN A C 1
ATOM 3191 O O . GLN A 1 419 ? -29.099 18.451 34.629 1.00 98.62 419 GLN A O 1
ATOM 3196 N N . ALA A 1 420 ? -28.136 16.931 33.269 1.00 98.62 420 ALA A N 1
ATOM 3197 C CA . ALA A 1 420 ? -28.421 15.784 34.122 1.00 98.62 420 ALA A CA 1
ATOM 3198 C C . ALA A 1 420 ? -27.166 15.311 34.854 1.00 98.62 420 ALA A C 1
ATOM 3200 O O . ALA A 1 420 ? -26.066 15.404 34.320 1.00 98.62 420 ALA A O 1
ATOM 3201 N N . TYR A 1 421 ? -27.343 14.776 36.055 1.00 98.75 421 TYR A N 1
ATOM 3202 C CA . TYR A 1 421 ? -26.286 14.251 36.909 1.00 98.75 421 TYR A CA 1
ATOM 3203 C C . TYR A 1 421 ? -26.692 12.868 37.401 1.00 98.75 421 TYR A C 1
ATOM 3205 O O . TYR A 1 421 ? -27.826 12.676 37.828 1.00 98.75 421 TYR A O 1
ATOM 3213 N N . LEU A 1 422 ? -25.765 11.918 37.336 1.00 98.75 422 LEU A N 1
ATOM 3214 C CA . LEU A 1 422 ? -25.949 10.518 37.713 1.00 98.75 422 LEU A CA 1
ATOM 3215 C C . LEU A 1 422 ? -24.839 10.136 38.690 1.00 98.75 422 LEU A C 1
ATOM 3217 O O . LEU A 1 422 ? -23.666 10.228 38.330 1.00 98.75 422 LEU A O 1
ATOM 3221 N N . LYS A 1 423 ? -25.183 9.694 39.898 1.00 98.62 423 LYS A N 1
ATOM 3222 C CA . LYS A 1 423 ? -24.226 9.249 40.915 1.00 98.62 423 LYS A CA 1
ATOM 3223 C C . LYS A 1 423 ? -24.281 7.739 41.097 1.00 98.62 423 LYS A C 1
ATOM 3225 O O . LYS A 1 423 ? -25.357 7.163 41.258 1.00 98.62 423 LYS A O 1
ATOM 3230 N N . PHE A 1 424 ? -23.112 7.114 41.155 1.00 98.62 424 PHE A N 1
ATOM 3231 C CA . PHE A 1 424 ? -22.929 5.686 41.403 1.00 98.62 424 PHE A CA 1
ATOM 3232 C C . PHE A 1 424 ? -21.949 5.489 42.556 1.00 98.62 424 PHE A C 1
ATOM 3234 O O . PHE A 1 424 ? -20.896 6.122 42.577 1.00 98.62 424 PHE A O 1
ATOM 3241 N N . THR A 1 425 ? -22.266 4.588 43.484 1.00 98.06 425 THR A N 1
ATOM 3242 C CA . THR A 1 425 ? -21.328 4.154 44.528 1.00 98.06 425 THR A CA 1
ATOM 3243 C C . THR A 1 425 ? -20.653 2.867 44.079 1.00 98.06 425 THR A C 1
ATOM 3245 O O . THR A 1 425 ? -21.298 1.818 44.013 1.00 98.06 425 THR A O 1
ATOM 3248 N N . VAL A 1 426 ? -19.358 2.944 43.765 1.00 97.81 426 VAL A N 1
ATOM 3249 C CA . VAL A 1 426 ? -18.558 1.789 43.347 1.00 97.81 426 VAL A CA 1
ATOM 3250 C C . VAL A 1 426 ? -17.826 1.220 44.556 1.00 97.81 426 VAL A C 1
ATOM 3252 O O . VAL A 1 426 ? -17.032 1.895 45.205 1.00 97.81 426 VAL A O 1
ATOM 3255 N N . ALA A 1 427 ? -18.094 -0.047 44.856 1.00 95.38 427 ALA A N 1
ATOM 3256 C CA . ALA A 1 427 ? -17.462 -0.784 45.942 1.00 95.38 427 ALA A CA 1
ATOM 3257 C C . ALA A 1 427 ? -17.230 -2.246 45.543 1.00 95.38 427 ALA A C 1
ATOM 3259 O O . ALA A 1 427 ? -17.951 -2.793 44.706 1.00 95.38 427 ALA A O 1
ATOM 3260 N N . GLY A 1 428 ? -16.247 -2.897 46.169 1.00 91.56 428 GLY A N 1
ATOM 3261 C CA . GLY A 1 428 ? -15.985 -4.326 45.984 1.00 91.56 428 GLY A CA 1
ATOM 3262 C C . GLY A 1 428 ? -15.262 -4.713 44.689 1.00 91.56 428 GLY A C 1
ATOM 3263 O O . GLY A 1 428 ? -15.209 -5.898 44.378 1.00 91.56 428 GLY A O 1
ATOM 3264 N N . LEU A 1 429 ? -14.685 -3.767 43.940 1.00 91.00 429 LEU A N 1
ATOM 3265 C CA . LEU A 1 429 ? -13.791 -4.096 42.826 1.00 91.00 429 LEU A CA 1
ATOM 3266 C C . LEU A 1 429 ? -12.489 -4.709 43.362 1.00 91.00 429 LEU A C 1
ATOM 3268 O O . LEU A 1 429 ? -11.824 -4.101 44.203 1.00 91.00 429 LEU A O 1
ATOM 3272 N N . THR A 1 430 ? -12.122 -5.891 42.862 1.00 86.25 430 THR A N 1
ATOM 3273 C CA . THR A 1 430 ? -10.932 -6.657 43.290 1.00 86.25 430 THR A CA 1
ATOM 3274 C C . THR A 1 430 ? -9.879 -6.816 42.187 1.00 86.25 430 THR A C 1
ATOM 3276 O O . THR A 1 430 ? -9.019 -7.686 42.285 1.00 86.25 430 THR A O 1
ATOM 3279 N N . GLY A 1 431 ? -9.935 -6.001 41.132 1.00 85.62 431 GLY A N 1
ATOM 3280 C CA . GLY A 1 431 ? -9.051 -6.098 39.971 1.00 85.62 431 GLY A CA 1
ATOM 3281 C C . GLY A 1 431 ? -8.931 -4.784 39.203 1.00 85.62 431 GLY A C 1
ATOM 3282 O O . GLY A 1 431 ? -9.627 -3.814 39.505 1.00 85.62 431 GLY A O 1
ATOM 3283 N N . ALA A 1 432 ? -8.033 -4.743 38.217 1.00 88.56 432 ALA A N 1
ATOM 3284 C CA . ALA A 1 432 ? -7.835 -3.556 37.388 1.00 88.56 432 ALA A CA 1
ATOM 3285 C C . ALA A 1 432 ? -9.049 -3.327 36.476 1.00 88.56 432 ALA A C 1
ATOM 3287 O O . ALA A 1 432 ? -9.506 -4.262 35.815 1.00 88.56 432 ALA A O 1
ATOM 3288 N N . VAL A 1 433 ? -9.554 -2.092 36.426 1.00 91.19 433 VAL A N 1
ATOM 3289 C CA . VAL A 1 433 ? -10.636 -1.702 35.511 1.00 91.19 433 VAL A CA 1
ATOM 3290 C C . VAL A 1 433 ? -10.125 -1.764 34.075 1.00 91.19 433 VAL A C 1
ATOM 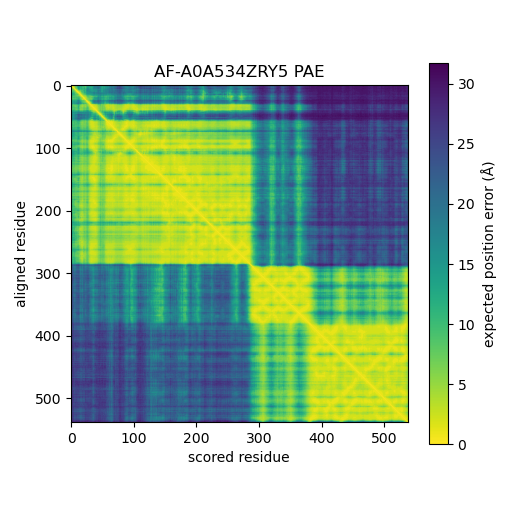3292 O O . VAL A 1 433 ? -9.136 -1.120 33.736 1.00 91.19 433 VAL A O 1
ATOM 3295 N N . GLU A 1 434 ? -10.801 -2.547 33.237 1.00 89.44 434 GLU A N 1
ATOM 3296 C CA . GLU A 1 434 ? -10.512 -2.637 31.800 1.00 89.44 434 GLU A CA 1
ATOM 3297 C C . GLU A 1 434 ? -11.533 -1.872 30.963 1.00 89.44 434 GLU A C 1
ATOM 3299 O O . GLU A 1 434 ? -11.192 -1.353 29.904 1.00 89.44 434 GLU A O 1
ATOM 3304 N N . LYS A 1 435 ? -12.780 -1.787 31.442 1.00 91.81 435 LYS A N 1
ATOM 3305 C CA . LYS A 1 435 ? -13.838 -1.003 30.807 1.00 91.81 435 LYS A CA 1
ATOM 3306 C C . LYS A 1 435 ? -14.841 -0.517 31.843 1.00 91.81 435 LYS A C 1
ATOM 3308 O O . LYS A 1 435 ? -15.260 -1.299 32.693 1.00 91.81 435 LYS A O 1
ATOM 3313 N N . ALA A 1 436 ? -15.279 0.730 31.736 1.00 97.00 436 ALA A N 1
ATOM 3314 C CA . ALA A 1 436 ? -16.420 1.250 32.478 1.00 97.00 436 ALA A CA 1
ATOM 3315 C C . ALA A 1 436 ? -17.398 1.945 31.528 1.00 97.00 436 ALA A C 1
ATOM 3317 O O . ALA A 1 436 ? -17.002 2.700 30.642 1.00 97.00 436 ALA A O 1
ATOM 3318 N N . THR A 1 437 ? -18.688 1.673 31.696 1.00 98.31 437 THR A N 1
ATOM 3319 C CA . THR A 1 437 ? -19.740 2.159 30.804 1.00 98.31 437 THR A CA 1
ATOM 3320 C C . THR A 1 437 ? -20.922 2.672 31.609 1.00 98.31 437 THR A C 1
ATOM 3322 O O . THR A 1 437 ? -21.499 1.922 32.396 1.00 98.31 437 THR A O 1
ATOM 3325 N N . VAL A 1 438 ? -21.309 3.929 31.389 1.00 98.62 438 VAL A N 1
ATOM 3326 C CA . VAL A 1 438 ? -22.618 4.426 31.830 1.00 98.62 438 VAL A CA 1
ATOM 3327 C C . VAL A 1 438 ? -23.635 4.013 30.774 1.00 98.62 438 VAL A C 1
ATOM 3329 O O . VAL A 1 438 ? -23.540 4.428 29.621 1.00 98.62 438 VAL A O 1
ATOM 3332 N N . ARG A 1 439 ? -24.589 3.172 31.163 1.00 98.56 439 ARG A N 1
ATOM 3333 C CA . ARG A 1 439 ? -25.658 2.662 30.308 1.00 98.56 439 ARG A CA 1
ATOM 3334 C C . ARG A 1 439 ? -26.979 3.338 30.676 1.00 98.56 439 ARG A C 1
ATOM 3336 O O . ARG A 1 439 ? -27.426 3.250 31.822 1.00 98.56 439 ARG A O 1
ATOM 3343 N N . LEU A 1 440 ? -27.602 3.994 29.698 1.00 98.62 440 LEU A N 1
ATOM 3344 C CA . LEU A 1 440 ? -28.848 4.757 29.846 1.00 98.62 440 LEU A CA 1
ATOM 3345 C C . LEU A 1 440 ? -29.895 4.277 28.847 1.00 98.62 440 LEU A C 1
ATOM 3347 O O . LEU A 1 440 ? -29.580 4.092 27.674 1.00 98.62 440 LEU A O 1
ATOM 3351 N N . TYR A 1 441 ? -31.146 4.110 29.277 1.00 98.62 441 TYR A N 1
ATOM 3352 C CA . TYR A 1 441 ? -32.235 3.852 28.339 1.00 98.62 441 TYR A CA 1
ATOM 3353 C C . TYR A 1 441 ? -32.829 5.175 27.867 1.00 98.62 441 TYR A C 1
ATOM 3355 O O . TYR A 1 441 ? -33.308 5.975 28.677 1.00 98.62 441 TYR A O 1
ATOM 3363 N N . ILE A 1 442 ? -32.793 5.406 26.560 1.00 98.44 442 ILE A N 1
ATOM 3364 C CA . ILE A 1 442 ? -33.175 6.680 25.965 1.00 98.44 442 ILE A CA 1
ATOM 3365 C C . ILE A 1 442 ? -34.673 6.704 25.710 1.00 98.44 442 ILE A C 1
ATOM 3367 O O . ILE A 1 442 ? -35.235 5.863 25.005 1.00 98.44 442 ILE A O 1
ATOM 3371 N N . GLY A 1 443 ? -35.318 7.704 26.293 1.00 97.31 443 GLY A N 1
ATOM 3372 C CA . GLY A 1 443 ? -36.708 8.012 26.044 1.00 97.31 443 GLY A CA 1
ATOM 3373 C C . GLY A 1 443 ? -36.868 8.803 24.750 1.00 97.31 443 GLY A C 1
ATOM 3374 O O . GLY A 1 443 ? -37.454 8.288 23.802 1.00 97.31 443 GLY A O 1
ATOM 3375 N N . ASP A 1 444 ? -36.291 10.003 24.685 1.00 97.06 444 ASP A N 1
ATOM 3376 C CA . ASP A 1 444 ? -36.293 10.849 23.484 1.00 97.06 444 ASP A CA 1
ATOM 3377 C C . ASP A 1 444 ? -34.856 11.016 22.989 1.00 97.06 444 ASP A C 1
ATOM 3379 O O . ASP A 1 444 ? -33.964 11.330 23.777 1.00 97.06 444 ASP A O 1
ATOM 3383 N N . GLY A 1 445 ? -34.635 10.739 21.703 1.00 96.38 445 GLY A N 1
ATOM 3384 C CA . GLY A 1 445 ? -33.322 10.816 21.064 1.00 96.38 445 GLY A CA 1
ATOM 3385 C C . GLY A 1 445 ? -32.973 12.228 20.594 1.00 96.38 445 GLY A C 1
ATOM 3386 O O . GLY A 1 445 ? -33.839 13.091 20.522 1.00 96.38 445 GLY A O 1
ATOM 3387 N N . SER A 1 446 ? -31.714 12.424 20.209 1.00 96.50 446 SER A N 1
ATOM 3388 C CA . SER A 1 446 ? -31.171 13.693 19.715 1.00 96.50 446 SER A CA 1
ATOM 3389 C C . SER A 1 446 ? -30.266 13.439 18.509 1.00 96.50 446 SER A C 1
ATOM 3391 O O . SER A 1 446 ? -29.517 12.458 18.478 1.00 96.50 446 SER A O 1
ATOM 3393 N N . ALA A 1 447 ? -30.291 14.331 17.515 1.00 95.38 447 ALA A N 1
ATOM 3394 C CA . ALA A 1 447 ? -29.358 14.265 16.391 1.00 95.38 447 ALA A CA 1
ATOM 3395 C C . ALA A 1 447 ? -27.915 14.572 16.831 1.00 95.38 447 ALA A C 1
ATOM 3397 O O . ALA A 1 447 ? -26.965 14.100 16.199 1.00 95.38 447 ALA A O 1
ATOM 3398 N N . ARG A 1 448 ? -27.757 15.341 17.917 1.00 94.56 448 ARG A N 1
ATOM 3399 C CA . ARG A 1 448 ? -26.486 15.704 18.558 1.00 94.56 448 ARG A CA 1
ATOM 3400 C C . ARG A 1 448 ? -26.642 15.627 20.076 1.00 94.56 448 ARG A C 1
ATOM 3402 O O . ARG A 1 448 ? -26.974 16.616 20.721 1.00 94.56 448 ARG A O 1
ATOM 3409 N N . GLY A 1 449 ? -26.446 14.438 20.621 1.00 94.38 449 GLY A N 1
ATOM 3410 C CA . GLY A 1 449 ? -26.565 14.137 22.037 1.00 94.38 449 GLY A CA 1
ATOM 3411 C C . GLY A 1 449 ? -25.526 14.847 22.912 1.00 94.38 449 GLY A C 1
ATOM 3412 O O . GLY A 1 449 ? -24.606 15.507 22.424 1.00 94.38 449 GLY A O 1
ATOM 3413 N N . PRO A 1 450 ? -25.680 14.747 24.240 1.00 97.00 450 PRO A N 1
ATOM 3414 C CA . PRO A 1 450 ? -24.853 15.466 25.194 1.00 97.00 450 PRO A CA 1
ATOM 3415 C C . PRO A 1 450 ? -23.402 14.976 25.183 1.00 97.00 450 PRO A C 1
ATOM 3417 O O . PRO A 1 450 ? -23.107 13.827 24.840 1.00 97.00 450 PRO A O 1
ATOM 3420 N N . SER A 1 451 ? -22.504 15.841 25.648 1.00 97.69 451 SER A N 1
ATOM 3421 C CA . SER A 1 451 ? -21.197 15.409 26.128 1.00 97.69 451 SER A CA 1
ATOM 3422 C C . SER A 1 451 ? -21.321 14.891 27.558 1.00 97.69 451 SER A C 1
ATOM 3424 O O . SER A 1 451 ? -22.234 15.264 28.300 1.00 97.69 451 SER A O 1
ATOM 3426 N N . VAL A 1 452 ? -20.414 14.000 27.945 1.00 98.44 452 VAL A N 1
ATOM 3427 C CA . VAL A 1 452 ? -20.412 13.380 29.270 1.00 98.44 452 VAL A CA 1
ATOM 3428 C C . VAL A 1 452 ? -19.133 13.745 29.987 1.00 98.44 452 VAL A C 1
ATOM 3430 O O . VAL A 1 452 ? -18.044 13.490 29.481 1.00 98.44 452 VAL A O 1
ATOM 3433 N N . SER A 1 453 ? -19.267 14.331 31.170 1.00 98.44 453 SER A N 1
ATOM 3434 C CA . SER A 1 453 ? -18.147 14.812 31.981 1.00 98.44 453 SER A CA 1
ATOM 3435 C C . SER A 1 453 ? -18.192 14.201 33.373 1.00 98.44 453 SER A C 1
ATOM 3437 O O . SER A 1 453 ? -19.264 13.879 33.887 1.00 98.44 453 SER A O 1
ATOM 3439 N N . LEU A 1 454 ? -17.032 14.079 34.011 1.00 98.12 454 LEU A N 1
ATOM 3440 C CA . LEU A 1 454 ? -16.975 13.794 35.440 1.00 98.12 454 LEU A CA 1
ATOM 3441 C C . LEU A 1 454 ? -17.404 15.048 36.219 1.00 98.12 454 LEU A C 1
ATOM 3443 O O . LEU A 1 454 ? -17.120 16.167 35.791 1.00 98.12 454 LEU A O 1
ATOM 3447 N N . ALA A 1 455 ? -18.075 14.878 37.353 1.00 98.25 455 ALA A N 1
ATOM 3448 C CA . ALA A 1 455 ? -18.434 15.966 38.256 1.00 98.25 455 ALA A CA 1
ATOM 3449 C C . ALA A 1 455 ? -18.138 15.598 39.713 1.00 98.25 455 ALA A C 1
ATOM 3451 O O . ALA A 1 455 ? -17.966 14.423 40.049 1.00 98.25 455 ALA A O 1
ATOM 3452 N N . ASP A 1 456 ? -18.054 16.603 40.581 1.00 97.44 456 ASP A N 1
ATOM 3453 C CA . ASP A 1 456 ? -17.859 16.362 42.005 1.00 97.44 456 ASP A CA 1
ATOM 3454 C C . ASP A 1 456 ? -19.073 15.663 42.651 1.00 97.44 456 ASP A C 1
ATOM 3456 O O . ASP A 1 456 ? -20.197 15.675 42.148 1.00 97.44 456 ASP A O 1
ATOM 3460 N N . ASN A 1 457 ? -18.828 15.013 43.789 1.00 96.94 457 ASN A N 1
ATOM 3461 C CA . ASN A 1 457 ? -19.824 14.202 44.489 1.00 96.94 457 ASN A CA 1
ATOM 3462 C C . ASN A 1 457 ? -20.603 14.972 45.574 1.00 96.94 457 ASN A C 1
ATOM 3464 O O . ASN A 1 457 ? -21.378 14.339 46.304 1.00 96.94 457 ASN A O 1
ATOM 3468 N N . ALA A 1 458 ? -20.392 16.288 45.716 1.00 94.62 458 ALA A N 1
ATOM 3469 C CA . ALA A 1 458 ? -20.934 17.127 46.787 1.00 94.62 458 ALA A CA 1
ATOM 3470 C C . ALA A 1 458 ? -22.359 17.617 46.481 1.00 94.62 458 ALA A C 1
ATOM 3472 O O . ALA A 1 458 ? -22.669 18.806 46.537 1.00 94.62 458 ALA A O 1
ATOM 3473 N N . TRP A 1 459 ? -23.256 16.675 46.193 1.00 97.06 459 TRP A N 1
ATOM 3474 C CA . TRP A 1 459 ? -24.667 16.945 45.948 1.00 97.06 459 TRP A CA 1
ATOM 3475 C C . TRP A 1 459 ? -25.552 15.815 46.475 1.00 97.06 459 TRP A C 1
ATOM 3477 O O . TRP A 1 459 ? -25.094 14.701 46.739 1.00 97.06 459 TRP A O 1
ATOM 3487 N N . ASN A 1 460 ? -26.837 16.120 46.644 1.00 95.12 460 ASN A N 1
ATOM 3488 C CA . ASN A 1 460 ? -27.869 15.142 46.961 1.00 95.12 460 ASN A CA 1
ATOM 3489 C C . ASN A 1 460 ? -29.066 15.332 46.025 1.00 95.12 460 ASN A C 1
ATOM 3491 O O . ASN A 1 460 ? -29.391 16.454 45.637 1.00 95.12 460 ASN A O 1
ATOM 3495 N N . GLU A 1 461 ? -29.715 14.225 45.691 1.00 97.81 461 GLU A N 1
ATOM 3496 C CA . GLU A 1 461 ? -30.803 14.141 44.715 1.00 97.81 461 GLU A CA 1
ATOM 3497 C C . GLU A 1 461 ? -31.960 15.102 44.977 1.00 97.81 461 GLU A C 1
ATOM 3499 O O . GLU A 1 461 ? -32.401 15.807 44.076 1.00 97.81 461 GLU A O 1
ATOM 3504 N N . THR A 1 462 ? -32.416 15.195 46.224 1.00 97.12 462 THR A N 1
ATOM 3505 C CA . THR A 1 462 ? -33.568 16.022 46.617 1.00 97.12 462 THR A CA 1
ATOM 3506 C C . THR A 1 462 ? -33.220 17.490 46.874 1.00 97.12 462 THR A C 1
ATOM 3508 O O . THR A 1 462 ? -34.102 18.287 47.183 1.00 97.12 462 THR A O 1
ATOM 3511 N N . GLY A 1 463 ? -31.938 17.856 46.795 1.00 96.69 463 GLY A N 1
ATOM 3512 C CA . GLY A 1 463 ? -31.436 19.196 47.111 1.00 96.69 463 GLY A CA 1
ATOM 3513 C C . GLY A 1 463 ? -30.685 19.876 45.969 1.00 96.69 463 GLY A C 1
ATOM 3514 O O . GLY A 1 463 ? -30.340 21.051 46.092 1.00 96.69 463 GLY A O 1
ATOM 3515 N N . ILE A 1 464 ? -30.417 19.166 44.871 1.00 98.31 464 ILE A N 1
ATOM 3516 C CA . ILE A 1 464 ? -29.785 19.731 43.678 1.00 98.31 464 ILE A CA 1
ATOM 3517 C C . ILE A 1 464 ? -30.754 20.656 42.930 1.00 98.31 464 ILE A C 1
ATOM 3519 O O . ILE A 1 464 ? -31.943 20.377 42.782 1.00 98.31 464 ILE A O 1
ATOM 3523 N N . THR A 1 465 ? -30.222 21.776 42.469 1.00 98.44 465 THR A N 1
ATOM 3524 C CA . THR A 1 465 ? -30.882 22.846 41.722 1.00 98.44 465 THR A CA 1
ATOM 3525 C C . THR A 1 465 ? -29.873 23.419 40.728 1.00 98.44 465 THR A C 1
ATOM 3527 O O . THR A 1 465 ? -28.671 23.161 40.827 1.00 98.44 465 THR A O 1
ATOM 3530 N N . TRP A 1 466 ? -30.309 24.266 39.797 1.00 98.19 466 TRP A N 1
ATOM 3531 C CA . TRP A 1 466 ? -29.381 24.945 38.883 1.00 98.19 466 TRP A CA 1
ATOM 3532 C C . TRP A 1 466 ? -28.297 25.751 39.614 1.00 98.19 466 TRP A C 1
ATOM 3534 O O . TRP A 1 466 ? -27.163 25.857 39.134 1.00 98.19 466 TRP A O 1
ATOM 3544 N N . SER A 1 467 ? -28.663 26.323 40.763 1.00 95.62 467 SER A N 1
ATOM 3545 C CA . SER A 1 467 ? -27.827 27.237 41.545 1.00 95.62 467 SER A CA 1
ATOM 3546 C C . SER A 1 467 ? -26.722 26.531 42.335 1.00 95.62 467 SER A C 1
ATOM 3548 O O . SER A 1 467 ? -25.698 27.146 42.612 1.00 95.62 467 SER A O 1
ATOM 3550 N N . ASN A 1 468 ? -26.907 25.254 42.682 1.00 96.44 468 ASN A N 1
ATOM 3551 C CA . ASN A 1 468 ? -25.961 24.460 43.478 1.00 96.44 468 ASN A CA 1
ATOM 3552 C C . ASN A 1 468 ? -25.557 23.142 42.789 1.00 96.44 468 ASN A C 1
ATOM 3554 O O . ASN A 1 468 ? -25.168 22.190 43.463 1.00 96.44 468 ASN A O 1
ATOM 3558 N N . LYS A 1 469 ? -25.686 23.075 41.458 1.00 97.00 469 LYS A N 1
ATOM 3559 C CA . LYS A 1 469 ? -25.307 21.899 40.668 1.00 97.00 469 LYS A CA 1
ATOM 3560 C C . LYS A 1 469 ? -23.808 21.573 40.809 1.00 97.00 469 LYS A C 1
ATOM 3562 O O . LYS A 1 469 ? -23.015 22.508 40.951 1.00 97.00 469 LYS A O 1
ATOM 3567 N N . PRO A 1 470 ? -23.419 20.290 40.716 1.00 97.75 470 PRO A N 1
ATOM 3568 C CA . PRO A 1 470 ? -22.023 19.866 40.785 1.00 97.75 470 PRO A CA 1
ATOM 3569 C C . PRO A 1 470 ? -21.112 20.560 39.768 1.00 97.75 470 PRO A C 1
ATOM 3571 O O . PRO A 1 470 ? -21.503 20.829 38.625 1.00 97.75 470 PRO A O 1
ATOM 3574 N N . VAL A 1 471 ? -19.870 20.794 40.181 1.00 97.31 471 VAL A N 1
ATOM 3575 C CA . VAL A 1 471 ? -18.769 21.306 39.367 1.00 97.31 471 VAL A CA 1
ATOM 3576 C C . VAL A 1 471 ? -18.188 20.172 38.526 1.00 97.31 471 VAL A C 1
ATOM 3578 O O . VAL A 1 471 ? -17.959 19.065 39.012 1.00 97.31 471 VAL A O 1
ATOM 3581 N N . LEU A 1 472 ? -17.927 20.454 37.249 1.00 97.81 472 LEU A N 1
ATOM 3582 C CA . LEU A 1 472 ? -17.298 19.501 36.335 1.00 97.81 472 LEU A CA 1
ATOM 3583 C C . LEU A 1 472 ? -15.799 19.369 36.620 1.00 97.81 472 LEU A C 1
ATOM 3585 O O . LEU A 1 472 ? -15.115 20.356 36.893 1.00 97.81 472 LEU A O 1
ATOM 3589 N N . ILE A 1 473 ? -15.286 18.148 36.520 1.00 97.06 473 ILE A N 1
ATOM 3590 C CA . ILE A 1 473 ? -13.890 17.798 36.767 1.00 97.06 473 ILE A CA 1
ATOM 3591 C C . ILE A 1 473 ? -13.243 17.408 35.439 1.00 97.06 473 ILE A C 1
ATOM 3593 O O . ILE A 1 473 ? -13.620 16.413 34.823 1.00 97.06 473 ILE A O 1
ATOM 3597 N N . GLY A 1 474 ? -12.221 18.162 35.033 1.00 94.69 474 GLY A N 1
ATOM 3598 C CA . GLY A 1 474 ? -11.443 17.874 33.829 1.00 94.69 474 GLY A CA 1
ATOM 3599 C C . GLY A 1 474 ? -12.194 18.144 32.521 1.00 94.69 474 GLY A C 1
ATOM 3600 O O . GLY A 1 474 ? -13.154 18.913 32.471 1.00 94.69 474 GLY A O 1
ATOM 3601 N N . SER A 1 475 ? -11.697 17.545 31.440 1.00 94.94 475 SER A N 1
ATOM 3602 C CA . SER A 1 475 ? -12.315 17.604 30.112 1.00 94.94 475 SER A CA 1
ATOM 3603 C C . SER A 1 475 ? -13.435 16.564 29.968 1.00 94.94 475 SER A C 1
ATOM 3605 O O . SER A 1 475 ? -13.442 15.581 30.713 1.00 94.94 475 SER A O 1
ATOM 3607 N N . PRO A 1 476 ? -14.362 16.737 29.005 1.00 96.56 476 PRO A N 1
ATOM 3608 C CA . PRO A 1 476 ? -15.371 15.726 28.706 1.00 96.56 476 PRO A CA 1
ATOM 3609 C C . PRO A 1 476 ? -14.743 14.356 28.414 1.00 96.56 476 PRO A C 1
ATOM 3611 O O . PRO A 1 476 ? -13.723 14.265 27.732 1.00 96.56 476 PRO A O 1
ATOM 3614 N N . LEU A 1 477 ? -15.369 13.303 28.934 1.00 97.12 477 LEU A N 1
ATOM 3615 C CA . LEU A 1 477 ? -14.968 11.904 28.770 1.00 97.12 477 LEU A CA 1
ATOM 3616 C C . LEU A 1 477 ? -15.429 11.338 27.424 1.00 97.12 477 LEU A C 1
ATOM 3618 O O . LEU A 1 477 ? -14.724 10.532 26.824 1.00 97.12 477 LEU A O 1
ATOM 3622 N N . ALA A 1 478 ? -16.608 11.758 26.963 1.00 95.81 478 ALA A N 1
ATOM 3623 C CA . ALA A 1 478 ? -17.207 11.292 25.720 1.00 95.81 478 ALA A CA 1
ATOM 3624 C C . ALA A 1 478 ? -18.128 12.354 25.101 1.00 95.81 478 ALA A C 1
ATOM 3626 O O . ALA A 1 478 ? -18.708 13.184 25.806 1.00 95.81 478 ALA A O 1
ATOM 3627 N N . ASP A 1 479 ? -18.299 12.273 23.783 1.00 93.56 479 ASP A N 1
ATOM 3628 C CA . ASP A 1 479 ? -19.398 12.887 23.038 1.00 93.56 479 ASP A CA 1
ATOM 3629 C C . ASP A 1 479 ? -20.289 11.752 22.525 1.00 93.56 479 ASP A C 1
ATOM 3631 O O . ASP A 1 479 ? -19.796 10.790 21.932 1.00 93.56 479 ASP A O 1
ATOM 3635 N N . THR A 1 480 ? -21.587 11.823 22.812 1.00 94.88 480 THR A N 1
ATOM 3636 C CA . THR A 1 480 ? -22.517 10.735 22.485 1.00 94.88 480 THR A CA 1
ATOM 3637 C C . THR A 1 480 ? -22.934 10.719 21.017 1.00 94.88 480 THR A C 1
ATOM 3639 O O . THR A 1 480 ? -23.474 9.710 20.562 1.00 94.88 480 THR A O 1
ATOM 3642 N N . GLY A 1 481 ? -22.661 11.787 20.255 1.00 94.88 481 GLY A N 1
ATOM 3643 C CA . GLY A 1 481 ? -23.059 11.873 18.852 1.00 94.88 481 GLY A CA 1
ATOM 3644 C C . GLY A 1 481 ? -24.574 11.732 18.684 1.00 94.88 481 GLY A C 1
ATOM 3645 O O . GLY A 1 481 ? -25.347 12.246 19.482 1.00 94.88 481 GLY A O 1
ATOM 3646 N N . THR A 1 482 ? -25.040 11.052 17.639 1.00 96.50 482 THR A N 1
ATOM 3647 C CA . THR A 1 482 ? -26.482 10.829 17.446 1.00 96.50 482 THR A CA 1
ATOM 3648 C C . THR A 1 482 ? -27.014 9.767 18.408 1.00 96.50 482 THR A C 1
ATOM 3650 O O . THR A 1 482 ? -26.517 8.644 18.451 1.00 96.50 482 THR A O 1
ATOM 3653 N N . VAL A 1 483 ? -28.089 10.097 19.124 1.00 96.88 483 VAL A N 1
ATOM 3654 C CA . VAL A 1 483 ? -28.730 9.230 20.115 1.00 96.88 483 VAL A CA 1
ATOM 3655 C C . VAL A 1 483 ? -30.132 8.852 19.640 1.00 96.88 483 VAL A C 1
ATOM 3657 O O . VAL A 1 483 ? -30.960 9.718 19.366 1.00 96.88 483 VAL A O 1
ATOM 3660 N N . SER A 1 484 ? -30.422 7.552 19.561 1.00 97.19 484 SER A N 1
ATOM 3661 C CA . SER A 1 484 ? -31.728 7.041 19.116 1.00 97.19 484 SER A CA 1
ATOM 3662 C C . SER A 1 484 ? -32.712 6.882 20.277 1.00 97.19 484 SER A C 1
ATOM 3664 O O . SER A 1 484 ? -32.344 6.409 21.348 1.00 97.19 484 SER A O 1
ATOM 3666 N N . SER A 1 485 ? -33.980 7.231 20.048 1.00 97.50 485 SER A N 1
ATOM 3667 C CA . SER A 1 485 ? -35.077 6.973 20.993 1.00 97.50 485 SER A CA 1
ATOM 3668 C C . SER A 1 485 ? -35.374 5.472 21.108 1.00 97.50 485 SER A C 1
ATOM 3670 O O . SER A 1 485 ? -35.258 4.734 20.129 1.00 97.50 485 SER A O 1
ATOM 3672 N N . GLY A 1 486 ? -35.776 5.019 22.301 1.00 97.12 486 GLY A N 1
ATOM 3673 C CA . GLY A 1 486 ? -36.201 3.639 22.549 1.00 97.12 486 GLY A CA 1
ATOM 3674 C C . GLY A 1 486 ? -35.062 2.618 22.547 1.00 97.12 486 GLY A C 1
ATOM 3675 O O . GLY A 1 486 ? -35.310 1.436 22.317 1.00 97.12 486 GLY A O 1
ATOM 3676 N N . ALA A 1 487 ? -33.826 3.061 22.780 1.00 97.19 487 ALA A N 1
ATOM 3677 C CA . ALA A 1 487 ? -32.633 2.225 22.748 1.00 97.19 487 ALA A CA 1
ATOM 3678 C C . ALA A 1 487 ? -31.740 2.456 23.973 1.00 97.19 487 ALA A C 1
ATOM 3680 O O . ALA A 1 487 ? -31.813 3.488 24.643 1.00 97.19 487 ALA A O 1
ATOM 3681 N N . TRP A 1 488 ? -30.870 1.484 24.248 1.00 98.06 488 TRP A N 1
ATOM 3682 C CA . TRP A 1 488 ? -29.772 1.660 25.192 1.00 98.06 488 TRP A CA 1
ATOM 3683 C C . TRP A 1 488 ? -28.664 2.504 24.567 1.00 98.06 488 TRP A C 1
ATOM 3685 O O . TRP A 1 488 ? -28.246 2.249 23.438 1.00 98.06 488 TRP A O 1
ATOM 3695 N N . LEU A 1 489 ? -28.169 3.469 25.333 1.00 97.81 489 LEU A N 1
ATOM 3696 C CA . LEU A 1 489 ? -26.970 4.240 25.048 1.00 97.81 489 LEU A CA 1
ATOM 3697 C C . LEU A 1 489 ? -25.869 3.811 26.022 1.00 97.81 489 LEU A C 1
ATOM 3699 O O . LEU A 1 489 ? -26.022 3.977 27.232 1.00 97.81 489 LEU A O 1
ATOM 3703 N N . ASP A 1 490 ? -24.771 3.290 25.478 1.00 98.00 490 ASP A N 1
ATOM 3704 C CA . ASP A 1 490 ? -23.575 2.892 26.221 1.00 98.00 490 ASP A CA 1
ATOM 3705 C C . ASP A 1 490 ? -22.485 3.948 26.042 1.00 98.00 490 ASP A C 1
ATOM 3707 O O . ASP A 1 490 ? -21.978 4.152 24.939 1.00 98.00 490 ASP A O 1
ATOM 3711 N N . ILE A 1 491 ? -22.123 4.618 27.133 1.00 98.12 491 ILE A N 1
ATOM 3712 C CA . ILE A 1 491 ? -21.149 5.711 27.145 1.00 98.12 491 ILE A CA 1
ATOM 3713 C C . ILE A 1 491 ? -19.866 5.208 27.798 1.00 98.12 491 ILE A C 1
ATOM 3715 O O . ILE A 1 491 ? -19.882 4.823 28.969 1.00 98.12 491 ILE A O 1
ATOM 3719 N N . ASP A 1 492 ? -18.756 5.225 27.062 1.00 97.12 492 ASP A N 1
ATOM 3720 C CA . ASP A 1 492 ? -17.447 4.860 27.604 1.00 97.12 492 ASP A CA 1
ATOM 3721 C C . ASP A 1 492 ? -16.948 5.929 28.589 1.00 97.12 492 ASP A C 1
ATOM 3723 O O . ASP A 1 492 ? -16.768 7.094 28.238 1.00 97.12 492 ASP A O 1
ATOM 3727 N N . VAL A 1 493 ? -16.739 5.518 29.840 1.00 98.00 493 VAL A N 1
ATOM 3728 C CA . VAL A 1 493 ? -16.203 6.351 30.928 1.00 98.00 493 VAL A CA 1
ATOM 3729 C C . VAL A 1 493 ? -14.971 5.707 31.570 1.00 98.00 493 VAL A C 1
ATOM 3731 O O . VAL A 1 493 ? -14.600 6.038 32.699 1.00 98.00 493 VAL A O 1
ATOM 3734 N N . THR A 1 494 ? -14.331 4.770 30.865 1.00 96.12 494 THR A N 1
ATOM 3735 C CA . THR A 1 494 ? -13.215 3.955 31.373 1.00 96.12 494 THR A CA 1
ATOM 3736 C C . THR A 1 494 ? -12.073 4.806 31.919 1.00 96.12 494 THR A C 1
ATOM 3738 O O . THR A 1 494 ? -11.506 4.477 32.955 1.00 96.12 494 THR A O 1
ATOM 3741 N N . SER A 1 495 ? -11.774 5.942 31.285 1.00 95.25 495 SER A N 1
ATOM 3742 C CA . SER A 1 495 ? -10.701 6.850 31.711 1.00 95.25 495 SER A CA 1
ATOM 3743 C C . SER A 1 495 ? -10.935 7.512 33.075 1.00 95.25 495 SER A C 1
ATOM 3745 O O . SER A 1 495 ? -9.973 7.960 33.698 1.00 95.25 495 SER A O 1
ATOM 3747 N N . ALA A 1 496 ? -12.182 7.571 33.556 1.00 95.38 496 ALA A N 1
ATOM 3748 C CA . ALA A 1 496 ? -12.526 8.173 34.843 1.00 95.38 496 ALA A CA 1
ATOM 3749 C C . ALA A 1 496 ? -12.599 7.158 35.995 1.00 95.38 496 ALA A C 1
ATOM 3751 O O . ALA A 1 496 ? -12.392 7.527 37.152 1.00 95.38 496 ALA A O 1
ATOM 3752 N N . VAL A 1 497 ? -12.906 5.892 35.704 1.00 95.50 497 VAL A N 1
ATOM 3753 C CA . VAL A 1 497 ? -13.214 4.876 36.718 1.00 95.50 497 VAL A CA 1
ATOM 3754 C C . VAL A 1 497 ? -11.997 3.994 36.976 1.00 95.50 497 VAL A C 1
ATOM 3756 O O . VAL A 1 497 ? -11.550 3.264 36.099 1.00 95.50 497 VAL A O 1
ATOM 3759 N N . SER A 1 498 ? -11.469 4.034 38.198 1.00 88.81 498 SER A N 1
ATOM 3760 C CA . SER A 1 498 ? -10.206 3.366 38.545 1.00 88.81 498 SER A CA 1
ATOM 3761 C C . SER A 1 498 ? -10.186 2.704 39.923 1.00 88.81 498 SER A C 1
ATOM 3763 O O . SER A 1 498 ? -9.307 1.885 40.183 1.00 88.81 498 SER A O 1
ATOM 3765 N N . THR A 1 499 ? -11.122 3.034 40.819 1.00 91.25 499 THR A N 1
ATOM 3766 C CA . THR A 1 499 ? -11.111 2.542 42.204 1.00 91.25 499 THR A CA 1
ATOM 3767 C C . THR A 1 499 ? -12.513 2.536 42.829 1.00 91.25 499 THR A C 1
ATOM 3769 O O . THR A 1 499 ? -13.491 2.954 42.215 1.00 91.25 499 THR A O 1
ATOM 3772 N N . ASN A 1 500 ? -12.618 2.033 44.059 1.00 95.25 500 ASN A N 1
ATOM 3773 C CA . ASN A 1 500 ? -13.855 1.949 44.833 1.00 95.25 500 ASN A CA 1
ATOM 3774 C C . ASN A 1 500 ? -14.194 3.297 45.492 1.00 95.25 500 ASN A C 1
ATOM 3776 O O . ASN A 1 500 ? -13.824 3.538 46.643 1.00 95.25 500 ASN A O 1
ATOM 3780 N N . VAL A 1 501 ? -14.871 4.177 44.754 1.00 96.44 501 VAL A N 1
ATOM 3781 C CA . VAL A 1 501 ? -15.356 5.485 45.224 1.00 96.44 501 VAL A CA 1
ATOM 3782 C C . VAL A 1 501 ? -16.720 5.818 44.613 1.00 96.44 501 VAL A C 1
ATOM 3784 O O . VAL A 1 501 ? -17.222 5.116 43.736 1.00 96.44 501 VAL A O 1
ATOM 3787 N N . ASP A 1 502 ? -17.327 6.911 45.067 1.00 97.75 502 ASP A N 1
ATOM 3788 C CA . ASP A 1 502 ? -18.465 7.501 44.369 1.00 97.75 502 ASP A CA 1
ATOM 3789 C C . ASP A 1 502 ? -18.011 8.173 43.065 1.00 97.75 502 ASP A C 1
ATOM 3791 O O . ASP A 1 502 ? -17.009 8.895 43.040 1.00 97.75 502 ASP A O 1
ATOM 3795 N N . TYR A 1 503 ? -18.797 8.008 42.005 1.00 98.31 503 TYR A N 1
ATOM 3796 C CA . TYR A 1 503 ? -18.622 8.695 40.728 1.00 98.31 503 TYR A CA 1
ATOM 3797 C C . TYR A 1 503 ? -19.900 9.443 40.359 1.00 98.31 503 TYR A C 1
ATOM 3799 O O . TYR A 1 503 ? -20.975 8.843 40.353 1.00 98.31 503 TYR A O 1
ATOM 3807 N N . THR A 1 504 ? -19.780 10.727 40.012 1.00 98.62 504 THR A N 1
ATOM 3808 C CA . THR A 1 504 ? -20.867 11.510 39.414 1.00 98.62 504 THR A CA 1
ATOM 3809 C C . THR A 1 504 ? -20.542 11.808 37.955 1.00 98.62 504 THR A C 1
ATOM 3811 O O . THR A 1 504 ? -19.518 12.421 37.661 1.00 98.62 504 THR A O 1
ATOM 3814 N N . PHE A 1 505 ? -21.428 11.409 37.045 1.00 98.75 505 PHE A N 1
ATOM 3815 C CA . PHE A 1 505 ? -21.349 11.736 35.622 1.00 98.75 505 PHE A CA 1
ATOM 3816 C C . PHE A 1 505 ? -22.408 12.774 35.270 1.00 98.75 505 PHE A C 1
ATOM 3818 O O . PHE A 1 505 ? -23.581 12.610 35.611 1.00 98.75 505 PHE A O 1
ATOM 3825 N N . ALA A 1 506 ? -21.993 13.834 34.587 1.00 98.69 506 ALA A N 1
ATOM 3826 C CA . ALA A 1 506 ? -22.863 14.897 34.117 1.00 98.69 506 ALA A CA 1
ATOM 3827 C C . ALA A 1 506 ? -23.103 14.763 32.609 1.00 98.69 506 ALA A C 1
ATOM 3829 O O . ALA A 1 506 ? -22.145 14.674 31.841 1.00 98.69 506 ALA A O 1
ATOM 3830 N N . LEU A 1 507 ? -24.368 14.787 32.192 1.00 98.56 507 LEU A N 1
ATOM 3831 C CA . LEU A 1 507 ? -24.772 14.929 30.796 1.00 98.56 507 LEU A CA 1
ATOM 3832 C C . LEU A 1 507 ? -24.929 16.419 30.494 1.00 98.56 507 LEU A C 1
ATOM 3834 O O . LEU A 1 507 ? -25.865 17.069 30.973 1.00 98.56 507 LEU A O 1
ATOM 3838 N N . ILE A 1 508 ? -23.998 16.955 29.711 1.00 98.06 508 ILE A N 1
ATOM 3839 C CA . ILE A 1 508 ? -23.947 18.363 29.333 1.00 98.06 508 ILE A CA 1
ATOM 3840 C C . ILE A 1 508 ? -24.471 18.506 27.904 1.00 98.06 508 ILE A C 1
ATOM 3842 O O . ILE A 1 508 ? -23.885 17.948 26.975 1.00 98.06 508 ILE A O 1
ATOM 3846 N N . PRO A 1 509 ? -25.574 19.235 27.695 1.00 97.06 509 PRO A N 1
ATOM 3847 C CA . PRO A 1 509 ? -26.204 19.321 26.390 1.00 97.06 509 PRO A CA 1
ATOM 3848 C C . PRO A 1 509 ? -25.325 20.081 25.395 1.00 97.06 509 PRO A C 1
ATOM 3850 O O . PRO A 1 509 ? -24.730 21.110 25.716 1.00 97.06 509 PRO A O 1
ATOM 3853 N N . THR A 1 510 ? -25.265 19.576 24.167 1.00 95.69 510 THR A N 1
ATOM 3854 C CA . THR A 1 510 ? -24.531 20.185 23.042 1.00 95.69 510 THR A CA 1
ATOM 3855 C C . THR A 1 510 ? -25.480 20.744 21.976 1.00 95.69 510 THR A C 1
ATOM 3857 O O . THR A 1 510 ? -25.049 21.383 21.015 1.00 95.69 510 THR A O 1
ATOM 3860 N N . SER A 1 511 ? -26.785 20.528 22.152 1.00 95.25 511 SER A N 1
ATOM 3861 C CA . SER A 1 511 ? -27.842 20.824 21.191 1.00 95.25 511 SER A CA 1
ATOM 3862 C C . SER A 1 511 ? -29.146 21.210 21.897 1.00 95.25 511 SER A C 1
ATOM 3864 O O . SER A 1 511 ? -29.327 20.973 23.090 1.00 95.25 511 SER A O 1
ATOM 3866 N N . ALA A 1 512 ? -30.051 21.829 21.139 1.00 95.94 512 ALA A N 1
ATOM 3867 C CA . ALA A 1 512 ? -31.375 22.256 21.595 1.00 95.94 512 ALA A CA 1
ATOM 3868 C C . ALA A 1 512 ? -32.508 21.311 21.146 1.00 95.94 512 ALA A C 1
ATOM 3870 O O . ALA A 1 512 ? -33.674 21.656 21.300 1.00 95.94 512 ALA A O 1
ATOM 3871 N N . ASP A 1 513 ? -32.187 20.173 20.515 1.00 92.62 513 ASP A N 1
ATOM 3872 C CA . ASP A 1 513 ? -33.189 19.153 20.165 1.00 92.62 513 ASP A CA 1
ATOM 3873 C C . ASP A 1 513 ? -33.447 18.169 21.319 1.00 92.62 513 ASP A C 1
ATOM 3875 O O . ASP A 1 513 ? -34.444 17.455 21.278 1.00 92.62 513 ASP A O 1
ATOM 3879 N N . GLY A 1 514 ? -32.612 18.222 22.367 1.00 89.75 514 GLY A N 1
ATOM 3880 C CA . GLY A 1 514 ? -32.821 17.589 23.663 1.00 89.75 514 GLY A CA 1
ATOM 3881 C C . GLY A 1 514 ? -32.688 16.067 23.637 1.00 89.75 514 GLY A C 1
ATOM 3882 O O . GLY A 1 514 ? -33.111 15.387 22.711 1.00 89.75 514 GLY A O 1
ATOM 3883 N N . VAL A 1 515 ? -32.122 15.498 24.696 1.00 97.38 515 VAL A N 1
ATOM 3884 C CA . VAL A 1 515 ? -32.205 14.059 24.967 1.00 97.38 515 VAL A CA 1
ATOM 3885 C C . VAL A 1 515 ? -32.893 13.854 26.305 1.00 97.38 515 VAL A C 1
ATOM 3887 O O . VAL A 1 515 ? -32.694 14.629 27.250 1.00 97.38 515 VAL A O 1
ATOM 3890 N N . SER A 1 516 ? -33.672 12.784 26.414 1.00 98.12 516 SER A N 1
ATOM 3891 C CA . SER A 1 516 ? -34.153 12.322 27.710 1.00 98.12 516 SER A CA 1
ATOM 3892 C C . SER A 1 516 ? -33.835 10.852 27.930 1.00 98.12 516 SER A C 1
ATOM 3894 O O . SER A 1 516 ? -33.909 10.028 27.017 1.00 98.12 516 SER A O 1
ATOM 3896 N N . ALA A 1 517 ? -33.484 10.523 29.166 1.00 98.50 517 ALA A N 1
ATOM 3897 C CA . ALA A 1 517 ? -33.219 9.163 29.603 1.00 98.50 517 ALA A CA 1
ATOM 3898 C C . ALA A 1 517 ? -34.089 8.829 30.814 1.00 98.50 517 ALA A C 1
ATOM 3900 O O . ALA A 1 517 ? -34.525 9.716 31.552 1.00 98.50 517 ALA A O 1
ATOM 3901 N N . TYR A 1 518 ? -34.352 7.543 31.011 1.00 98.62 518 TYR A N 1
ATOM 3902 C CA . TYR A 1 518 ? -35.033 7.070 32.211 1.00 98.62 518 TYR A CA 1
ATOM 3903 C C . TYR A 1 518 ? -34.147 7.309 33.436 1.00 98.62 518 TYR A C 1
ATOM 3905 O O . TYR A 1 518 ? -32.943 7.060 33.392 1.00 98.62 518 TYR A O 1
ATOM 3913 N N . SER A 1 519 ? -34.757 7.804 34.510 1.00 98.44 519 SER A N 1
ATOM 3914 C CA . SER A 1 519 ? -34.093 8.034 35.793 1.00 98.44 519 SER A CA 1
ATOM 3915 C C . SER A 1 519 ? -34.157 6.784 36.678 1.00 98.44 519 SER A C 1
ATOM 3917 O O . SER A 1 519 ? -34.798 5.780 36.334 1.00 98.44 519 SER A O 1
ATOM 3919 N N . ARG A 1 520 ? -33.544 6.828 37.857 1.00 98.12 520 ARG A N 1
ATOM 3920 C CA . ARG A 1 520 ? -33.636 5.773 38.870 1.00 98.12 520 ARG A CA 1
ATOM 3921 C C . ARG A 1 520 ? -35.057 5.633 39.444 1.00 98.12 520 ARG A C 1
ATOM 3923 O O . ARG A 1 520 ? -35.405 4.550 39.916 1.00 98.12 520 ARG A O 1
ATOM 3930 N N . GLU A 1 521 ? -35.894 6.669 39.364 1.00 98.31 521 GLU A N 1
ATOM 3931 C CA . GLU A 1 521 ? -37.320 6.669 39.738 1.00 98.31 521 GLU A CA 1
ATOM 3932 C C . GLU A 1 521 ? -38.204 6.037 38.660 1.00 98.31 521 GLU A C 1
ATOM 3934 O O . GLU A 1 521 ? -39.415 5.899 38.854 1.00 98.31 521 GLU A O 1
ATOM 3939 N N . ALA A 1 522 ? -37.635 5.627 37.521 1.00 97.62 522 ALA A N 1
ATOM 3940 C CA . ALA A 1 522 ? -38.380 4.919 36.495 1.00 97.62 522 ALA A CA 1
ATOM 3941 C C . ALA A 1 522 ? -39.163 3.736 37.086 1.00 97.62 522 ALA A C 1
ATOM 3943 O O . ALA A 1 522 ? -38.611 2.861 37.772 1.00 97.62 522 ALA A O 1
ATOM 3944 N N . GLY A 1 523 ? -40.459 3.685 36.759 1.00 95.94 523 GLY A N 1
ATOM 3945 C CA . GLY A 1 523 ? -41.365 2.616 37.183 1.00 95.94 523 GLY A CA 1
ATOM 3946 C C . GLY A 1 523 ? -40.981 1.235 36.646 1.00 95.94 523 GLY A C 1
ATOM 3947 O O . GLY A 1 523 ? -41.402 0.232 37.211 1.00 95.94 523 GLY A O 1
ATOM 3948 N N . THR A 1 524 ? -40.141 1.180 35.607 1.00 96.38 524 THR A N 1
ATOM 3949 C CA . THR A 1 524 ? -39.579 -0.048 35.033 1.00 96.38 524 THR A CA 1
ATOM 3950 C C . THR A 1 524 ? -38.111 -0.188 35.459 1.00 96.38 524 THR A C 1
ATOM 3952 O O . THR A 1 524 ? -37.245 0.432 34.838 1.00 96.38 524 THR A O 1
ATOM 3955 N N . PRO A 1 525 ? -37.782 -0.997 36.489 1.00 94.94 525 PRO A N 1
ATOM 3956 C CA . PRO A 1 525 ? -36.428 -1.050 37.046 1.00 94.94 525 PRO A CA 1
ATOM 3957 C C . PRO A 1 525 ? -35.339 -1.464 36.060 1.00 94.94 525 PRO A C 1
ATOM 3959 O O . PRO A 1 525 ? -34.197 -1.037 36.198 1.00 94.94 525 PRO A O 1
ATOM 3962 N N . SER A 1 526 ? -35.687 -2.257 35.046 1.00 95.50 526 SER A N 1
ATOM 3963 C CA . SER A 1 526 ? -34.748 -2.693 34.014 1.00 95.50 526 SER A CA 1
ATOM 3964 C C . SER A 1 526 ? -34.294 -1.575 33.077 1.00 95.50 526 SER A C 1
ATOM 3966 O O . SER A 1 526 ? -33.338 -1.802 32.354 1.00 95.50 526 SER A O 1
ATOM 3968 N N . LEU A 1 527 ? -34.957 -0.411 33.061 1.00 97.75 527 LEU A N 1
ATOM 3969 C CA . LEU A 1 527 ? -34.596 0.741 32.218 1.00 97.75 527 LEU A CA 1
ATOM 3970 C C . LEU A 1 527 ? -33.782 1.804 32.971 1.00 97.75 527 LEU A C 1
ATOM 3972 O O . LEU A 1 527 ? -33.435 2.832 32.397 1.00 97.75 527 LEU A O 1
ATOM 3976 N N . ARG A 1 528 ? -33.513 1.584 34.262 1.00 98.44 528 ARG A N 1
ATOM 3977 C CA . ARG A 1 528 ? -32.814 2.553 35.112 1.00 98.44 528 ARG A CA 1
ATOM 3978 C C . ARG A 1 528 ? -31.336 2.670 34.727 1.00 98.44 528 ARG A C 1
ATOM 3980 O O . ARG A 1 528 ? -30.769 1.688 34.240 1.00 98.44 528 ARG A O 1
ATOM 3987 N N . PRO A 1 529 ? -30.695 3.819 34.999 1.00 98.69 529 PRO A N 1
ATOM 3988 C CA . PRO A 1 529 ? -29.276 4.012 34.738 1.00 98.69 529 PRO A CA 1
ATOM 3989 C C . PRO A 1 529 ? -28.385 2.994 35.451 1.00 98.69 529 PRO A C 1
ATOM 3991 O O . PRO A 1 529 ? -28.607 2.642 36.616 1.00 98.69 529 PRO A O 1
ATOM 3994 N N . GLN A 1 530 ? -27.340 2.560 34.752 1.00 98.56 530 GLN A N 1
ATOM 3995 C CA . GLN A 1 530 ? -26.365 1.589 35.239 1.00 98.56 530 GLN A CA 1
ATOM 3996 C C . GLN A 1 530 ? -24.944 2.081 34.974 1.00 98.56 530 GLN A C 1
ATOM 3998 O O . GLN A 1 530 ? -24.659 2.605 33.900 1.00 98.56 530 GLN A O 1
ATOM 4003 N N . LEU A 1 531 ? -24.039 1.844 35.920 1.00 98.62 531 LEU A N 1
ATOM 4004 C CA . LEU A 1 531 ? -22.602 1.876 35.683 1.00 98.62 531 LEU A CA 1
ATOM 4005 C C . LEU A 1 531 ? -22.102 0.432 35.629 1.00 98.62 531 LEU A C 1
ATOM 4007 O O . LEU A 1 531 ? -22.120 -0.285 36.629 1.00 98.62 531 LEU A O 1
ATOM 4011 N N . ILE A 1 532 ? -21.689 -0.003 34.446 1.00 98.19 532 ILE A N 1
ATOM 4012 C CA . ILE A 1 532 ? -21.201 -1.354 34.180 1.00 98.19 532 ILE A CA 1
ATOM 4013 C C . ILE A 1 532 ? -19.677 -1.296 34.137 1.00 98.19 532 ILE A C 1
ATOM 4015 O O . ILE A 1 532 ? -19.110 -0.617 33.284 1.00 98.19 532 ILE A O 1
ATOM 4019 N N . ILE A 1 533 ? -19.011 -2.007 35.043 1.00 96.50 533 ILE A N 1
ATOM 4020 C CA . ILE A 1 533 ? -17.550 -2.041 35.145 1.00 96.50 533 ILE A CA 1
ATOM 4021 C C . ILE A 1 533 ? -17.081 -3.464 34.882 1.00 96.50 533 ILE A C 1
ATOM 4023 O O . ILE A 1 533 ? -17.512 -4.401 35.547 1.00 96.50 533 ILE A O 1
ATOM 4027 N N . THR A 1 534 ? -16.180 -3.623 33.920 1.00 92.62 534 THR A N 1
ATOM 4028 C CA . THR A 1 534 ? -15.462 -4.872 33.669 1.00 92.62 534 THR A CA 1
ATOM 4029 C C . THR A 1 534 ? -14.059 -4.747 34.241 1.00 92.62 534 THR A C 1
ATOM 4031 O O . THR A 1 534 ? -13.306 -3.846 33.862 1.00 92.62 534 THR A O 1
ATOM 4034 N N . VAL A 1 535 ? -13.722 -5.641 35.166 1.00 91.25 535 VAL A N 1
ATOM 4035 C CA . VAL A 1 535 ? -12.392 -5.738 35.768 1.00 91.25 535 VAL A CA 1
ATOM 4036 C C . VAL A 1 535 ? -11.697 -7.011 35.328 1.00 91.25 535 VAL A C 1
ATOM 4038 O O . VAL A 1 535 ? -12.332 -8.054 35.163 1.00 91.25 535 VAL A O 1
ATOM 4041 N N . ARG A 1 536 ? -10.375 -6.937 35.206 1.00 87.44 536 ARG A N 1
ATOM 4042 C CA . ARG A 1 536 ? -9.520 -8.116 35.109 1.00 87.44 536 ARG A CA 1
ATOM 4043 C C . ARG A 1 536 ? -9.551 -8.865 36.437 1.00 87.44 536 ARG A C 1
ATOM 4045 O O . ARG A 1 536 ? -9.250 -8.269 37.470 1.00 87.44 536 ARG A O 1
ATOM 4052 N N . SER A 1 537 ? -9.902 -10.145 36.417 1.00 77.31 537 SER A N 1
ATOM 4053 C CA . SER A 1 537 ? -9.781 -11.002 37.596 1.00 77.31 537 SER A CA 1
ATOM 4054 C C . SER A 1 537 ? -8.311 -11.082 38.034 1.00 77.31 537 SER A C 1
ATOM 4056 O O . SER A 1 537 ? -7.449 -11.210 37.160 1.00 77.31 537 SER A O 1
ATOM 4058 N N . PRO A 1 538 ? -8.024 -10.957 39.342 1.00 61.69 538 PRO A N 1
ATOM 4059 C CA . PRO A 1 538 ? -6.664 -11.031 39.870 1.00 61.69 538 PRO A CA 1
ATOM 4060 C C . PRO A 1 538 ? -6.002 -12.396 39.666 1.00 61.69 538 PRO A C 1
ATOM 4062 O O . PRO A 1 538 ? -6.734 -13.413 39.577 1.00 61.69 538 PRO A O 1
#